Protein AF-C5D7Y1-F1 (afdb_monomer_lite)

Radius of gyration: 30.17 Å; chains: 1; bounding box: 74×68×99 Å

Sequence (481 aa):
MKPLLVIAASVFLLAGCKSSRVIDEIQIIQEMGYDFHDGKYVGTAVYPTFKQGPMTKPNLLTTSSSTVYDLIPRLSSESALPIEEGQLRLILFGKEFAKRGIIQITHSLARNNKVGSHLLLGVSSGSAHELLDITASTTLSDTLYLPNLVEQNVRSMNLPKTNLHLFLYNYFSKGSDPFLPYFEKKGDFVKLEGLALFKDGKYVGKVSLRDSFLVKILLAFTVLQTYIEIIKIWMFPLMGAWQFSLIFLALAYYTVLGGFRVVTGVCFWGVVIPLLTIFPMLFFPLEYAHYRNLLPVFDHSIGEIFAGAKAMSLQYLGMEMLMVYYPFIQQPEKSHKWAQWGSAFATLIYLSIMLVSILFYNEEQIQHITWPTLTLAKIPAVPFIERMEYIIISIYVLVVFPIICIAVWSASRVAKKLFSIKQRRFVPVILLFLFIGTLWFEEKEQIERLNKWTSTVGLYFVIFYIPALYIYVKAANKIKK

Foldseek 3Di:
DVVVVVVVVVVVVPPDDDDDDDPQQEFEFAEWFWEDDPQKIKIKTWTWDDDPDPTDQIDIDMDIDNDPVCRQVVSCVVDPHGYAHLNHAEYEYFQVRLQVFCCVVLVVLVPDPSHDQNRAYEYEPGGPVVQQCLCRVDDPSDSCVVSCLVVVCCVLVLDPDDGSNVQVVQLPDPPGWGKHFYWYDDPSHIAGAFIFTADNRHTQDTDGLVLVLVLLLLQLLLLLQVLLVVCCVAPNVPDASLVSLVVLLVVLLVQLVVDDVSLVVLVVCLPVVCCVPVLVLLVLLLVQFDPCLCPPPPPDDPVVVVVVVLVCLLVPFPLVLCVQCLSVDPDSVCVVVVSVVVVVVSVVSVVSLVVSLSRRDHPVRVVPDPCSSLVSQQRDDDPVDNCSSVVSSVSNCSNSSSSSNSSLSSSLSSVCSVPVDRSSVCSVVSSVVSSVSSVVPPDPVSSVVSSVVSSVSRCCCVVPVVVVVVVSNVVVNVVVD

pLDDT: mean 82.63, std 12.72, range [34.28, 97.75]

InterPro domains:
  IPR004761 Spore germination GerAB [PF03845] (217-446)
  IPR004761 Spore germination GerAB [PTHR34975] (202-478)
  IPR008844 Spore germination GerAC-like [TIGR02887] (4-219)
  IPR057336 Spore germination protein, N-terminal domain [PF25198] (20-184)

Structure (mmCIF, N/CA/C/O backbone):
data_AF-C5D7Y1-F1
#
_entry.id   AF-C5D7Y1-F1
#
loop_
_atom_site.group_PDB
_atom_site.id
_atom_site.type_symbol
_atom_site.label_atom_id
_atom_site.label_alt_id
_atom_site.label_comp_id
_atom_site.label_asym_id
_atom_site.label_entity_id
_atom_site.label_seq_id
_atom_site.pdbx_PDB_ins_code
_atom_site.Cartn_x
_atom_site.Cartn_y
_atom_site.Cartn_z
_atom_site.occupancy
_atom_site.B_iso_or_equiv
_atom_site.auth_seq_id
_atom_site.auth_comp_id
_atom_site.auth_asym_id
_atom_site.auth_atom_id
_atom_site.pdbx_PDB_model_num
ATOM 1 N N . MET A 1 1 ? -9.684 46.197 58.390 1.00 54.88 1 MET A N 1
ATOM 2 C CA . MET A 1 1 ? -10.567 45.065 58.773 1.00 54.88 1 MET A CA 1
ATOM 3 C C . MET A 1 1 ? -11.664 44.738 57.753 1.00 54.88 1 MET A C 1
ATOM 5 O O . MET A 1 1 ? -11.951 43.564 57.584 1.00 54.88 1 MET A O 1
ATOM 9 N N . LYS A 1 2 ? -12.239 45.709 57.023 1.00 55.16 2 LYS A N 1
ATOM 10 C CA . LYS A 1 2 ? -13.287 45.455 56.009 1.00 55.16 2 LYS A CA 1
ATOM 11 C C . LYS A 1 2 ? -12.909 44.524 54.827 1.00 55.16 2 LYS A C 1
ATOM 13 O O . LYS A 1 2 ? -13.763 43.726 54.461 1.00 55.16 2 LYS A O 1
ATOM 18 N N . PRO A 1 3 ? -11.681 44.527 54.259 1.00 60.47 3 PRO A N 1
ATOM 19 C CA . PRO A 1 3 ? -11.374 43.642 53.126 1.00 60.47 3 PRO A CA 1
ATOM 20 C C . PRO A 1 3 ? -11.187 42.170 53.535 1.00 60.47 3 PRO A C 1
ATOM 22 O O . PRO A 1 3 ? -11.508 41.276 52.761 1.00 60.47 3 PRO A O 1
ATOM 25 N N . LEU A 1 4 ? -10.744 41.901 54.771 1.00 64.50 4 LEU A N 1
ATOM 26 C CA . LEU A 1 4 ? -10.528 40.533 55.263 1.00 64.50 4 LEU A CA 1
ATOM 27 C C . LEU A 1 4 ? -11.854 39.779 55.474 1.00 64.50 4 LEU A C 1
ATOM 29 O O . LEU A 1 4 ? -11.943 38.582 55.221 1.00 64.50 4 LEU A O 1
ATOM 33 N N . LEU A 1 5 ? -12.894 40.504 55.896 1.00 68.00 5 LEU A N 1
ATOM 34 C CA . LEU A 1 5 ? -14.236 39.971 56.144 1.00 68.00 5 LEU A CA 1
ATOM 35 C C . LEU A 1 5 ? -14.961 39.616 54.836 1.00 68.00 5 LEU A C 1
ATOM 37 O O . LEU A 1 5 ? -15.655 38.606 54.771 1.00 68.00 5 LEU A O 1
ATOM 41 N N . VAL A 1 6 ? -14.731 40.395 53.772 1.00 72.81 6 VAL A N 1
ATOM 42 C CA . VAL A 1 6 ? -15.253 40.104 52.427 1.00 72.81 6 VAL A CA 1
ATOM 43 C C . VAL A 1 6 ? -14.569 38.870 51.835 1.00 72.81 6 VAL A C 1
ATOM 45 O O . VAL A 1 6 ? -15.251 38.009 51.286 1.00 72.81 6 VAL A O 1
ATOM 48 N N . ILE A 1 7 ? -13.250 38.723 52.005 1.00 74.31 7 ILE A N 1
ATOM 49 C CA . ILE A 1 7 ? -12.512 37.536 51.540 1.00 74.31 7 ILE A CA 1
ATOM 50 C C . ILE A 1 7 ? -12.964 36.280 52.302 1.00 74.31 7 ILE A C 1
ATOM 52 O O . ILE A 1 7 ? -13.227 35.255 51.679 1.00 74.31 7 ILE A O 1
ATOM 56 N N . ALA A 1 8 ? -13.147 36.358 53.624 1.00 73.56 8 ALA A N 1
ATOM 57 C CA . ALA A 1 8 ? -13.639 35.231 54.420 1.00 73.56 8 ALA A CA 1
ATOM 58 C C . ALA A 1 8 ? -15.075 34.816 54.036 1.00 73.56 8 ALA A C 1
ATOM 60 O O . ALA A 1 8 ? -15.349 33.626 53.887 1.00 73.56 8 ALA A O 1
ATOM 61 N N . ALA A 1 9 ? -15.974 35.778 53.795 1.00 72.12 9 ALA A N 1
ATOM 62 C CA . ALA A 1 9 ? -17.332 35.499 53.316 1.00 72.12 9 ALA A CA 1
ATOM 63 C C . ALA A 1 9 ? -17.347 34.896 51.896 1.00 72.12 9 ALA A C 1
ATOM 65 O O . ALA A 1 9 ? -18.157 34.018 51.600 1.00 72.12 9 ALA A O 1
ATOM 66 N N . SER A 1 10 ? -16.405 35.306 51.038 1.00 69.06 10 SER A N 1
ATOM 67 C CA . SER A 1 10 ? -16.223 34.757 49.686 1.00 69.06 10 SER A CA 1
ATOM 68 C C . SER A 1 10 ? -15.808 33.280 49.707 1.00 69.06 10 SER A C 1
ATOM 70 O O . SER A 1 10 ? -16.260 32.503 48.871 1.00 69.06 10 SER A O 1
ATOM 72 N N . VAL A 1 11 ? -14.986 32.867 50.679 1.00 72.25 11 VAL A N 1
ATOM 73 C CA . VAL A 1 11 ? -14.535 31.470 50.830 1.00 72.25 11 VAL A CA 1
ATOM 74 C C . VAL A 1 11 ? -15.680 30.549 51.266 1.00 72.25 11 VAL A C 1
ATOM 76 O O . VAL A 1 11 ? -15.767 29.422 50.785 1.00 72.25 11 VAL A O 1
ATOM 79 N N . PHE A 1 12 ? -16.609 31.033 52.097 1.00 67.94 12 PHE A N 1
ATOM 80 C CA . PHE A 1 12 ? -17.798 30.263 52.486 1.00 67.94 12 PHE A CA 1
ATOM 81 C C . PHE A 1 12 ? -18.818 30.111 51.347 1.00 67.94 12 PHE A C 1
ATOM 83 O O . PHE A 1 12 ? -19.469 29.074 51.254 1.00 67.94 12 PHE A O 1
ATOM 90 N N . LEU A 1 13 ? -18.911 31.088 50.438 1.00 66.75 13 LEU A N 1
ATOM 91 C CA . LEU A 1 13 ? -19.753 30.995 49.235 1.00 66.75 13 LEU A CA 1
ATOM 92 C C . LEU A 1 13 ? -19.173 30.062 48.153 1.00 66.75 13 LEU A C 1
ATOM 94 O O . LEU A 1 13 ? -19.889 29.680 47.231 1.00 66.75 13 LEU A O 1
ATOM 98 N N . LEU A 1 14 ? -17.901 29.665 48.274 1.00 66.06 14 LEU A N 1
ATOM 99 C CA . LEU A 1 14 ? -17.239 28.691 47.398 1.00 66.06 14 LEU A CA 1
ATOM 100 C C . LEU A 1 14 ? -17.310 27.248 47.928 1.00 66.06 14 LEU A C 1
ATOM 102 O O . LEU A 1 14 ? -16.778 26.338 47.287 1.00 66.06 14 LEU A O 1
ATOM 106 N N . ALA A 1 15 ? -17.976 27.006 49.063 1.00 64.38 15 ALA A N 1
ATOM 107 C CA . ALA A 1 15 ? -18.222 25.662 49.578 1.00 64.38 15 ALA A CA 1
ATOM 108 C C . ALA A 1 15 ? -19.300 24.950 48.738 1.00 64.38 15 ALA A C 1
ATOM 110 O O . ALA A 1 15 ? -20.460 24.827 49.123 1.00 64.38 15 ALA A O 1
ATOM 111 N N . GLY A 1 16 ? -18.918 24.489 47.547 1.00 63.69 16 GLY A N 1
ATOM 112 C CA . GLY A 1 16 ? -19.755 23.618 46.729 1.00 63.69 16 GLY A CA 1
ATOM 113 C C . GLY A 1 16 ? -19.915 22.244 47.382 1.00 63.69 16 GLY A C 1
ATOM 114 O O . GLY A 1 16 ? -18.933 21.621 47.785 1.00 63.69 16 GLY A O 1
ATOM 115 N N . CYS A 1 17 ? -21.148 21.737 47.456 1.00 63.97 17 CYS A N 1
ATOM 116 C CA . CYS A 1 17 ? -21.401 20.349 47.836 1.00 63.97 17 CYS A CA 1
ATOM 117 C C . CYS A 1 17 ? -20.774 19.406 46.799 1.00 63.97 17 CYS A C 1
ATOM 119 O O . CYS A 1 17 ? -21.258 19.282 45.673 1.00 63.97 17 CYS A O 1
ATOM 121 N N . LYS A 1 18 ? -19.694 18.720 47.180 1.00 51.47 18 LYS A N 1
ATOM 122 C CA . LYS A 1 18 ? -19.096 17.662 46.366 1.00 51.47 18 LYS A CA 1
ATOM 123 C C . LYS A 1 18 ? -19.897 16.377 46.567 1.00 51.47 18 LYS A C 1
ATOM 125 O O . LYS A 1 18 ? -19.756 15.712 47.586 1.00 51.47 18 LYS A O 1
ATOM 130 N N . SER A 1 19 ? -20.716 16.009 45.583 1.00 54.78 19 SER A N 1
ATOM 131 C CA . SER A 1 19 ? -21.287 14.661 45.503 1.00 54.78 19 SER A CA 1
ATOM 132 C C . SER A 1 19 ? -20.155 13.673 45.200 1.00 54.78 19 SER A C 1
ATOM 134 O O . SER A 1 19 ? -19.677 13.587 44.070 1.00 54.78 19 SER A O 1
ATOM 136 N N . SER A 1 20 ? -19.663 12.971 46.220 1.00 59.41 20 SER A N 1
ATOM 137 C CA . SER A 1 20 ? -18.815 11.792 46.045 1.00 59.41 20 SER A CA 1
ATOM 138 C C . SER A 1 20 ? -19.703 10.554 46.018 1.00 59.41 20 SER A C 1
ATOM 140 O O . SER A 1 20 ? -20.458 10.336 46.960 1.00 59.41 20 SER A O 1
ATOM 142 N N . ARG A 1 21 ? -19.609 9.744 44.961 1.00 60.47 21 ARG A N 1
ATOM 143 C CA . ARG A 1 21 ? -20.172 8.388 44.947 1.00 60.47 21 ARG A CA 1
ATOM 144 C C . ARG A 1 21 ? -19.070 7.398 45.298 1.00 60.47 21 ARG A C 1
ATOM 146 O O . ARG A 1 21 ? -17.978 7.490 44.733 1.00 60.47 21 ARG A O 1
ATOM 153 N N . VAL A 1 22 ? -19.338 6.503 46.242 1.00 68.44 22 VAL A N 1
ATOM 154 C CA . VAL A 1 22 ? -18.398 5.452 46.643 1.00 68.44 22 VAL A CA 1
ATOM 155 C C . VAL A 1 22 ? -18.359 4.396 45.535 1.00 68.44 22 VAL A C 1
ATOM 157 O O . VAL A 1 22 ? -19.398 4.046 44.983 1.00 68.44 22 VAL A O 1
ATOM 160 N N . ILE A 1 23 ? -17.165 3.913 45.174 1.00 66.56 23 ILE A N 1
ATOM 161 C CA . ILE A 1 23 ? -16.973 2.933 44.084 1.00 66.56 23 ILE A CA 1
ATOM 162 C C . ILE A 1 23 ? -17.774 1.646 44.337 1.00 66.56 23 ILE A C 1
ATOM 164 O O . ILE A 1 23 ? -18.296 1.065 43.391 1.00 66.56 23 ILE A O 1
ATOM 168 N N . ASP A 1 24 ? -17.929 1.259 45.603 1.00 69.19 24 ASP A N 1
ATOM 169 C CA . ASP A 1 24 ? -18.646 0.050 46.023 1.00 69.19 24 ASP A CA 1
ATOM 170 C C . ASP A 1 24 ? -20.182 0.179 45.932 1.00 69.19 24 ASP A C 1
ATOM 172 O O . ASP A 1 24 ? -20.896 -0.810 46.073 1.00 69.19 24 ASP A O 1
ATOM 176 N N . GLU A 1 25 ? -20.702 1.384 45.673 1.00 77.88 25 GLU A N 1
ATOM 177 C CA . GLU A 1 25 ? -22.140 1.679 45.573 1.00 77.88 25 GLU A CA 1
ATOM 178 C C . GLU A 1 25 ? -22.609 1.884 44.123 1.00 77.88 25 GLU A C 1
ATOM 180 O O . GLU A 1 25 ? -23.750 2.280 43.886 1.00 77.88 25 GLU A O 1
ATOM 185 N N . ILE A 1 26 ? -21.740 1.652 43.135 1.00 82.12 26 ILE A N 1
ATOM 186 C CA . ILE A 1 26 ? -22.041 1.856 41.714 1.00 82.12 26 ILE A CA 1
ATOM 187 C C . ILE A 1 26 ? -21.530 0.701 40.856 1.00 82.12 26 ILE A C 1
ATOM 189 O O . ILE A 1 26 ? -20.499 0.093 41.137 1.00 82.12 26 ILE A O 1
ATOM 193 N N . GLN A 1 27 ? -22.217 0.445 39.745 1.00 85.50 27 GLN A N 1
ATOM 194 C CA . GLN A 1 27 ? -21.764 -0.505 38.739 1.00 85.50 27 GLN A CA 1
ATOM 195 C C . GLN A 1 27 ? -21.003 0.225 37.630 1.00 85.50 27 GLN A C 1
ATOM 197 O O . GLN A 1 27 ? -21.592 0.925 36.805 1.00 85.50 27 GLN A O 1
ATOM 202 N N . ILE A 1 28 ? -19.678 0.065 37.604 1.00 86.50 28 ILE A N 1
ATOM 203 C CA . ILE A 1 28 ? -18.812 0.717 36.614 1.00 86.50 28 ILE A CA 1
ATOM 204 C C . ILE A 1 28 ? -18.804 -0.095 35.316 1.00 86.50 28 ILE A C 1
ATOM 206 O O . ILE A 1 28 ? -18.189 -1.160 35.248 1.00 86.50 28 ILE A O 1
ATOM 210 N N . ILE A 1 29 ? -19.446 0.424 34.270 1.00 89.19 29 ILE A N 1
ATOM 211 C CA . ILE A 1 29 ? -19.473 -0.229 32.955 1.00 89.19 29 ILE A CA 1
ATOM 212 C C . ILE A 1 29 ? -18.195 0.107 32.188 1.00 89.19 29 ILE A C 1
ATOM 214 O O . ILE A 1 29 ? -17.834 1.278 32.049 1.00 89.19 29 ILE A O 1
ATOM 218 N N . GLN A 1 30 ? -17.516 -0.921 31.677 1.00 89.75 30 GLN A N 1
ATOM 219 C CA . GLN A 1 30 ? -16.272 -0.759 30.917 1.00 89.75 30 GLN A CA 1
ATOM 220 C C . GLN A 1 30 ? -16.461 -0.989 29.419 1.00 89.75 30 GLN A C 1
ATOM 222 O O . GLN A 1 30 ? -15.837 -0.292 28.615 1.00 89.75 30 GLN A O 1
ATOM 227 N N . GLU A 1 31 ? -17.359 -1.892 29.032 1.00 92.38 31 GLU A N 1
ATOM 228 C CA . GLU A 1 31 ? -17.711 -2.118 27.631 1.00 92.38 31 GLU A CA 1
ATOM 229 C C . GLU A 1 31 ? -19.229 -2.150 27.451 1.00 92.38 31 GLU A C 1
ATOM 231 O O . GLU A 1 31 ? -19.964 -2.624 28.321 1.00 92.38 31 GLU A O 1
ATOM 236 N N . MET A 1 32 ? -19.702 -1.658 26.306 1.00 94.12 32 MET A N 1
ATOM 237 C CA . MET A 1 32 ? -21.094 -1.823 25.885 1.00 94.12 32 MET A CA 1
ATOM 238 C C . MET A 1 32 ? -21.191 -2.389 24.475 1.00 94.12 32 MET A C 1
ATOM 240 O O . MET A 1 32 ? -20.508 -1.937 23.557 1.00 94.12 32 MET A O 1
ATOM 244 N N . GLY A 1 33 ? -22.099 -3.339 24.302 1.00 95.94 33 GLY A N 1
ATOM 245 C CA . GLY A 1 33 ? -22.515 -3.917 23.038 1.00 95.94 33 GLY A CA 1
ATOM 246 C C . GLY A 1 33 ? -23.896 -3.421 22.643 1.00 95.94 33 GLY A C 1
ATOM 247 O O . GLY A 1 33 ? -24.816 -3.444 23.460 1.00 95.94 33 GLY A O 1
ATOM 248 N N . TYR A 1 34 ? -24.051 -3.015 21.387 1.00 96.75 34 TYR A N 1
ATOM 249 C CA . TYR A 1 34 ? -25.347 -2.668 20.810 1.00 96.75 34 TYR A CA 1
ATOM 250 C C . TYR A 1 34 ? -25.655 -3.585 19.637 1.00 96.75 34 TYR A C 1
ATOM 252 O O . TYR A 1 34 ? -24.951 -3.571 18.628 1.00 96.75 34 TYR A O 1
ATOM 260 N N . ASP A 1 35 ? -26.734 -4.342 19.759 1.00 96.88 35 ASP A N 1
ATOM 261 C CA . ASP A 1 35 ? -27.229 -5.271 18.755 1.00 96.88 35 ASP A CA 1
ATOM 262 C C . ASP A 1 35 ? -28.636 -4.889 18.292 1.00 96.88 35 ASP A C 1
ATOM 264 O O . ASP A 1 35 ? -29.358 -4.116 18.928 1.00 96.88 35 ASP A O 1
ATOM 268 N N . PHE A 1 36 ? -29.027 -5.434 17.143 1.00 94.00 36 PHE A N 1
ATOM 269 C CA . PHE A 1 36 ? -30.393 -5.353 16.651 1.00 94.00 36 PHE A CA 1
ATOM 270 C C . PHE A 1 36 ? -30.831 -6.733 16.174 1.00 94.00 36 PHE A C 1
ATOM 272 O O . PHE A 1 36 ? -30.256 -7.265 15.222 1.00 94.00 36 PHE A O 1
ATOM 279 N N . HIS A 1 37 ? -31.845 -7.292 16.826 1.00 90.56 37 HIS A N 1
ATOM 280 C CA . HIS A 1 37 ? -32.362 -8.628 16.550 1.00 90.56 37 HIS A CA 1
ATOM 281 C C . HIS A 1 37 ? -33.883 -8.641 16.726 1.00 90.56 37 HIS A C 1
ATOM 283 O O . HIS A 1 37 ? -34.403 -7.961 17.608 1.00 90.56 37 HIS A O 1
ATOM 289 N N . ASP A 1 38 ? -34.602 -9.353 15.855 1.00 88.50 38 ASP A N 1
ATOM 290 C CA . ASP A 1 38 ? -36.064 -9.522 15.913 1.00 88.50 38 ASP A CA 1
ATOM 291 C C . ASP A 1 38 ? -36.870 -8.229 16.126 1.00 88.50 38 ASP A C 1
ATOM 293 O O . ASP A 1 38 ? -37.823 -8.159 16.902 1.00 88.50 38 ASP A O 1
ATOM 297 N N . GLY A 1 39 ? -36.471 -7.153 15.443 1.00 87.69 39 GLY A N 1
ATOM 298 C CA . GLY A 1 39 ? -37.169 -5.868 15.527 1.00 87.69 39 GLY A CA 1
ATOM 299 C C . GLY A 1 39 ? -36.867 -5.052 16.790 1.00 87.69 39 GLY A C 1
ATOM 300 O O . GLY A 1 39 ? -37.410 -3.958 16.933 1.00 87.69 39 GLY A O 1
ATOM 301 N N . LYS A 1 40 ? -35.999 -5.542 17.683 1.00 93.06 40 LYS A N 1
ATOM 302 C CA . LYS A 1 40 ? -35.642 -4.900 18.952 1.00 93.06 40 LYS A CA 1
ATOM 303 C C . LYS A 1 40 ? -34.158 -4.547 19.007 1.00 93.06 40 LYS A C 1
ATOM 305 O O . LYS A 1 40 ? -33.300 -5.231 18.447 1.00 93.06 40 LYS A O 1
ATOM 310 N N . TYR A 1 41 ? -33.862 -3.468 19.717 1.00 94.00 41 TYR A N 1
ATOM 311 C CA . TYR A 1 41 ? -32.510 -3.116 20.120 1.00 94.00 41 TYR A CA 1
ATOM 312 C C . TYR A 1 41 ? -32.125 -3.933 21.343 1.00 94.00 41 TYR A C 1
ATOM 314 O O . TYR A 1 41 ? -32.917 -4.080 22.272 1.00 94.00 41 TYR A O 1
ATOM 322 N N . VAL A 1 42 ? -30.905 -4.448 21.342 1.00 95.75 42 VAL A N 1
ATOM 323 C CA . VAL A 1 42 ? -30.351 -5.232 22.441 1.00 95.75 42 VAL A CA 1
ATOM 324 C C . VAL A 1 42 ? -29.116 -4.505 22.949 1.00 95.75 42 VAL A C 1
ATOM 326 O O . VAL A 1 42 ? -28.248 -4.123 22.164 1.00 95.75 42 VAL A O 1
ATOM 329 N N . GLY A 1 43 ? -29.066 -4.274 24.256 1.00 94.81 43 GLY A N 1
ATOM 330 C CA . GLY A 1 43 ? -27.937 -3.656 24.938 1.00 94.81 43 GLY A CA 1
ATOM 331 C C . GLY A 1 43 ? -27.270 -4.687 25.832 1.00 94.81 43 GLY A C 1
ATOM 332 O O . GLY A 1 43 ? -27.951 -5.326 26.627 1.00 94.81 43 GLY A O 1
ATOM 333 N N . THR A 1 44 ? -25.959 -4.857 25.695 1.00 95.00 44 THR A N 1
ATOM 334 C CA . THR A 1 44 ? -25.141 -5.709 26.569 1.00 95.00 44 THR A CA 1
ATOM 335 C C . THR A 1 44 ? -24.113 -4.839 27.274 1.00 95.00 44 THR A C 1
ATOM 337 O O . THR A 1 44 ? -23.336 -4.165 26.609 1.00 95.00 44 THR A O 1
ATOM 340 N N . ALA A 1 45 ? -24.089 -4.832 28.599 1.00 92.81 45 ALA A N 1
ATOM 341 C CA . ALA A 1 45 ? -23.094 -4.117 29.386 1.00 92.81 45 ALA A CA 1
ATOM 342 C C . ALA A 1 45 ? -22.145 -5.113 30.051 1.00 92.81 45 ALA A C 1
ATOM 344 O O . ALA A 1 45 ? -22.596 -6.095 30.640 1.00 92.81 45 ALA A O 1
ATOM 345 N N . VAL A 1 46 ? -20.844 -4.840 29.971 1.00 90.69 46 VAL A N 1
ATOM 346 C CA . VAL A 1 46 ? -19.806 -5.639 30.627 1.00 90.69 46 VAL A CA 1
ATOM 347 C C . VAL A 1 46 ? -19.176 -4.823 31.746 1.00 90.69 46 VAL A C 1
ATOM 349 O O . VAL A 1 46 ? -18.754 -3.676 31.544 1.00 90.69 46 VAL A O 1
ATOM 352 N N . TYR A 1 47 ? -19.099 -5.423 32.930 1.00 87.56 47 TYR A N 1
ATOM 353 C CA . TYR A 1 47 ? -18.540 -4.779 34.110 1.00 87.56 47 TYR A CA 1
ATOM 354 C C . TYR A 1 47 ? -17.735 -5.753 34.980 1.00 87.56 47 TYR A C 1
ATOM 356 O O . TYR A 1 47 ? -18.083 -6.932 35.101 1.00 87.56 47 TYR A O 1
ATOM 364 N N . PRO A 1 48 ? -16.661 -5.273 35.628 1.00 83.12 48 PRO A N 1
ATOM 365 C CA . PRO A 1 48 ? -15.961 -6.044 36.642 1.00 83.12 48 PRO A CA 1
ATOM 366 C C . PRO A 1 48 ? -16.750 -6.029 37.955 1.00 83.12 48 PRO A C 1
ATOM 368 O O . PRO A 1 48 ? -17.451 -5.065 38.270 1.00 83.12 48 PRO A O 1
ATOM 371 N N . THR A 1 49 ? -16.600 -7.082 38.757 1.00 72.44 49 THR A N 1
ATOM 372 C CA . THR A 1 49 ? -17.103 -7.094 40.138 1.00 72.44 49 THR A CA 1
ATOM 373 C C . THR A 1 49 ? -15.925 -7.008 41.091 1.00 72.44 49 THR A C 1
ATOM 375 O O . THR A 1 49 ? -15.086 -7.906 41.147 1.00 72.44 49 THR A O 1
ATOM 378 N N . PHE A 1 50 ? -15.847 -5.913 41.842 1.00 65.56 50 PHE A N 1
ATOM 379 C CA . PHE A 1 50 ? -14.809 -5.713 42.845 1.00 65.56 50 PHE A CA 1
ATOM 380 C C . PHE A 1 50 ? -15.279 -6.319 44.173 1.00 65.56 50 PHE A C 1
ATOM 382 O O . PHE A 1 50 ? -15.879 -5.645 45.000 1.00 65.56 50 PHE A O 1
ATOM 389 N N . LYS A 1 51 ? -15.051 -7.621 44.377 1.00 58.56 51 LYS A N 1
ATOM 390 C CA . LYS A 1 51 ? -15.060 -8.213 45.727 1.00 58.56 51 LYS A CA 1
ATOM 391 C C . LYS A 1 51 ? -13.622 -8.255 46.239 1.00 58.56 51 LYS A C 1
ATOM 393 O O . LYS A 1 51 ? -12.715 -8.449 45.437 1.00 58.56 51 LYS A O 1
ATOM 398 N N . GLN A 1 52 ? -13.407 -8.064 47.544 1.00 43.84 52 GLN A N 1
ATOM 399 C CA . GLN A 1 52 ? -12.075 -8.145 48.164 1.00 43.84 52 GLN A CA 1
ATOM 400 C C . GLN A 1 52 ? -11.363 -9.447 47.735 1.00 43.84 52 GLN A C 1
ATOM 402 O O . GLN A 1 52 ? -11.781 -10.534 48.125 1.00 43.84 52 GLN A O 1
ATOM 407 N N . GLY A 1 53 ? -10.333 -9.340 46.886 1.00 55.75 53 GLY A N 1
ATOM 408 C CA . GLY A 1 53 ? -9.650 -10.481 46.262 1.00 55.75 53 GLY A CA 1
ATOM 409 C C . GLY A 1 53 ? -9.219 -10.214 44.808 1.00 55.75 53 GLY A C 1
ATOM 410 O O . GLY A 1 53 ? -9.387 -9.097 44.314 1.00 55.75 53 GLY A O 1
ATOM 411 N N . PRO A 1 54 ? -8.630 -11.205 44.107 1.00 53.66 54 PRO A N 1
ATOM 412 C CA . PRO A 1 54 ? -8.331 -11.092 42.677 1.00 53.66 54 PRO A CA 1
ATOM 413 C C . PRO A 1 54 ? -9.616 -10.876 41.861 1.00 53.66 54 PRO A C 1
ATOM 415 O O . PRO A 1 54 ? -10.686 -11.341 42.258 1.00 53.66 54 PRO A O 1
ATOM 418 N N . MET A 1 55 ? -9.507 -10.171 40.725 1.00 54.72 55 MET A N 1
ATOM 419 C CA . MET A 1 55 ? -10.645 -9.863 39.845 1.00 54.72 55 MET A CA 1
ATOM 420 C C . MET A 1 55 ? -11.459 -11.134 39.558 1.00 54.72 55 MET A C 1
ATOM 422 O O . MET A 1 55 ? -10.927 -12.126 39.058 1.00 54.72 55 MET A O 1
ATOM 426 N N . THR A 1 56 ? -12.748 -11.112 39.900 1.00 58.31 56 THR A N 1
ATOM 427 C CA . THR A 1 56 ? -13.684 -12.163 39.483 1.00 58.31 56 THR A CA 1
ATOM 428 C C . THR A 1 56 ? -14.020 -11.977 38.006 1.00 58.31 56 THR A C 1
ATOM 430 O O . THR A 1 56 ? -13.884 -10.872 37.477 1.00 58.31 56 THR A O 1
ATOM 433 N N . LYS A 1 57 ? -14.439 -13.063 37.339 1.00 67.75 57 LYS A N 1
ATOM 434 C CA . LYS A 1 57 ? -14.844 -13.032 35.927 1.00 67.75 57 LYS A CA 1
ATOM 435 C C . LYS A 1 57 ? -15.782 -11.842 35.652 1.00 67.75 57 LYS A C 1
ATOM 437 O O . LYS A 1 57 ? -16.670 -11.594 36.474 1.00 67.75 57 LYS A O 1
ATOM 442 N N . PRO A 1 58 ? -15.601 -11.125 34.528 1.00 77.94 58 PRO A N 1
ATOM 443 C CA . PRO A 1 58 ? -16.504 -10.061 34.124 1.00 77.94 58 PRO A CA 1
ATOM 444 C C . PRO A 1 58 ? -17.947 -10.551 34.084 1.00 77.94 58 PRO A C 1
ATOM 446 O O . PRO A 1 58 ? -18.214 -11.647 33.593 1.00 77.94 58 PRO A O 1
ATOM 449 N N . ASN A 1 59 ? -18.868 -9.730 34.575 1.00 84.50 59 ASN A N 1
ATOM 450 C CA . ASN A 1 59 ? -20.292 -10.003 34.473 1.00 84.50 59 ASN A CA 1
ATOM 451 C C . ASN A 1 59 ? -20.869 -9.299 33.246 1.00 84.50 59 ASN A C 1
ATOM 453 O O . ASN A 1 59 ? -20.410 -8.220 32.855 1.00 84.50 59 ASN A O 1
ATOM 457 N N . LEU A 1 60 ? -21.892 -9.922 32.663 1.00 88.69 60 LEU A N 1
ATOM 458 C CA . LEU A 1 60 ? -22.662 -9.371 31.559 1.00 88.69 60 LEU A CA 1
ATOM 459 C C . LEU A 1 60 ? -24.091 -9.129 32.014 1.00 88.69 60 LEU A C 1
ATOM 461 O O . LEU A 1 60 ? -24.715 -9.996 32.620 1.00 88.69 60 LEU A O 1
ATOM 465 N N . LEU A 1 61 ? -24.619 -7.969 31.649 1.00 90.81 61 LEU A N 1
ATOM 466 C CA . LEU A 1 61 ? -26.032 -7.650 31.774 1.00 90.81 61 LEU A CA 1
ATOM 467 C C . LEU A 1 61 ? -26.587 -7.376 30.384 1.00 90.81 61 LEU A C 1
ATOM 469 O O . LEU A 1 61 ? -26.031 -6.555 29.656 1.00 90.81 61 LEU A O 1
ATOM 473 N N . THR A 1 62 ? -27.652 -8.075 30.000 1.00 93.00 62 THR A N 1
ATOM 474 C CA . THR A 1 62 ? -28.234 -7.963 28.660 1.00 93.00 62 THR A CA 1
ATOM 475 C C . THR A 1 62 ? -29.718 -7.689 28.762 1.00 93.00 62 THR A C 1
ATOM 477 O O . THR A 1 62 ? -30.439 -8.451 29.390 1.00 93.00 62 THR A O 1
ATOM 480 N N . THR A 1 63 ? -30.181 -6.644 28.083 1.00 93.81 63 THR A N 1
ATOM 481 C CA . THR A 1 63 ? -31.603 -6.303 28.008 1.00 93.81 63 THR A CA 1
ATOM 482 C C . THR A 1 63 ? -32.006 -6.006 26.566 1.00 93.81 63 THR A C 1
ATOM 484 O O . THR A 1 63 ? -31.161 -5.786 25.691 1.00 93.81 63 THR A O 1
ATOM 487 N N . SER A 1 64 ? -33.311 -5.968 26.308 1.00 93.94 64 SER A N 1
ATOM 488 C CA . SER A 1 64 ? -33.860 -5.599 25.002 1.00 93.94 64 SER A CA 1
ATOM 489 C C . SER A 1 64 ? -34.941 -4.530 25.122 1.00 93.94 64 SER A C 1
ATOM 491 O O . SER A 1 64 ? -35.668 -4.447 26.116 1.00 93.94 64 SER A O 1
ATOM 493 N N . SER A 1 65 ? -35.058 -3.696 24.091 1.00 92.88 65 SER A N 1
ATOM 494 C CA . SER A 1 65 ? -36.075 -2.653 23.998 1.00 92.88 65 SER A CA 1
ATOM 495 C C . SER A 1 65 ? -36.460 -2.350 22.550 1.00 92.88 65 SER A C 1
ATOM 497 O O . SER A 1 65 ? -35.708 -2.606 21.614 1.00 92.88 65 SER A O 1
ATOM 499 N N . SER A 1 66 ? -37.640 -1.765 22.351 1.00 90.69 66 SER A N 1
ATOM 500 C CA . SER A 1 66 ? -38.068 -1.196 21.067 1.00 90.69 66 SER A CA 1
ATOM 501 C C . SER A 1 66 ? -37.321 0.098 20.713 1.00 90.69 66 SER A C 1
ATOM 503 O O . SER A 1 66 ? -37.269 0.480 19.546 1.00 90.69 66 SER A O 1
ATOM 505 N N . THR A 1 67 ? -36.709 0.758 21.698 1.00 89.31 67 THR A N 1
ATOM 506 C CA . THR A 1 67 ? -35.975 2.023 21.553 1.00 89.31 67 THR A CA 1
ATOM 507 C C . THR A 1 67 ? -34.583 1.911 22.167 1.00 89.31 67 THR A C 1
ATOM 509 O O . THR A 1 67 ? -34.398 1.346 23.243 1.00 89.31 67 THR A O 1
ATOM 512 N N . VAL A 1 68 ? -33.598 2.498 21.485 1.00 86.50 68 VAL A N 1
ATOM 513 C CA . VAL A 1 68 ? -32.205 2.563 21.945 1.00 86.50 68 VAL A CA 1
ATOM 514 C C . VAL A 1 68 ? -32.068 3.368 23.244 1.00 86.50 68 VAL A C 1
ATOM 516 O O . VAL A 1 68 ? -31.222 3.045 24.073 1.00 86.50 68 VAL A O 1
ATOM 519 N N . TYR A 1 69 ? -32.910 4.387 23.448 1.00 86.44 69 TYR A N 1
ATOM 520 C CA . TYR A 1 69 ? -32.856 5.262 24.625 1.00 86.44 69 TYR A CA 1
ATOM 521 C C . TYR A 1 69 ? -33.239 4.546 25.926 1.00 86.44 69 TYR A C 1
ATOM 523 O O . TYR A 1 69 ? -32.781 4.936 26.996 1.00 86.44 69 TYR A O 1
ATOM 531 N N . ASP A 1 70 ? -34.015 3.466 25.828 1.00 89.81 70 ASP A N 1
ATOM 532 C CA . ASP A 1 70 ? -34.480 2.700 26.987 1.00 89.81 70 ASP A CA 1
ATOM 533 C C . ASP A 1 70 ? -33.471 1.642 27.441 1.00 89.81 70 ASP A C 1
ATOM 535 O O . ASP A 1 70 ? -33.660 1.039 28.497 1.00 89.81 70 ASP A O 1
ATOM 539 N N . LEU A 1 71 ? -32.407 1.393 26.669 1.00 90.25 71 LEU A N 1
ATOM 540 C CA . LEU A 1 71 ? -31.439 0.344 26.992 1.00 90.25 71 LEU A CA 1
ATOM 541 C C . LEU A 1 71 ? -30.729 0.619 28.321 1.00 90.25 71 LEU A C 1
ATOM 543 O O . LEU A 1 71 ? -30.690 -0.262 29.171 1.00 90.25 71 LEU A O 1
ATOM 547 N N . ILE A 1 72 ? -30.225 1.838 28.537 1.00 89.19 72 ILE A N 1
ATOM 548 C CA . ILE A 1 72 ? -29.519 2.188 29.781 1.00 89.19 72 ILE A CA 1
ATOM 549 C C . ILE A 1 72 ? -30.454 2.170 31.005 1.00 89.19 72 ILE A C 1
ATOM 551 O O . ILE A 1 72 ? -30.094 1.529 31.993 1.00 89.19 72 ILE A O 1
ATOM 555 N N . PRO A 1 73 ? -31.661 2.780 30.976 1.00 90.69 73 PRO A N 1
ATOM 556 C CA . PRO A 1 73 ? -32.619 2.660 32.077 1.00 90.69 73 PRO A CA 1
ATOM 557 C C . PRO A 1 73 ? -32.998 1.212 32.411 1.00 90.69 73 PRO A C 1
ATOM 559 O O . PRO A 1 73 ? -33.046 0.855 33.586 1.00 90.69 73 PRO A O 1
ATOM 562 N N . ARG A 1 74 ? -33.224 0.362 31.398 1.00 92.19 74 ARG A N 1
ATOM 563 C CA . ARG A 1 74 ? -33.554 -1.059 31.600 1.00 92.19 74 ARG A CA 1
ATOM 564 C C . ARG A 1 74 ? -32.391 -1.836 32.202 1.00 92.19 74 ARG A C 1
ATOM 566 O O . ARG A 1 74 ? -32.588 -2.520 33.201 1.00 92.19 74 ARG A O 1
ATOM 573 N N . LEU A 1 75 ? -31.177 -1.648 31.683 1.00 90.50 75 LEU A N 1
ATOM 574 C CA . LEU A 1 75 ? -29.965 -2.197 32.296 1.00 90.50 75 LEU A CA 1
ATOM 575 C C . LEU A 1 75 ? -29.841 -1.734 33.757 1.00 90.50 75 LEU A C 1
ATOM 577 O O . LEU A 1 75 ? -29.548 -2.532 34.636 1.00 90.50 75 LEU A O 1
ATOM 581 N N . SER A 1 76 ? -30.135 -0.468 34.062 1.00 88.94 76 SER A N 1
ATOM 582 C CA . SER A 1 76 ? -30.075 0.014 35.445 1.00 88.94 76 SER A CA 1
ATOM 583 C C . SER A 1 76 ? -31.145 -0.603 36.350 1.00 88.94 76 SER A C 1
ATOM 585 O O . SER A 1 76 ? -30.913 -0.673 37.551 1.00 88.94 76 SER A O 1
ATOM 587 N N . SER A 1 77 ? -32.291 -1.032 35.811 1.00 90.50 77 SER A N 1
ATOM 588 C CA . SER A 1 77 ? -33.349 -1.707 36.581 1.00 90.50 77 SER A CA 1
ATOM 589 C C . SER A 1 77 ? -33.059 -3.184 36.858 1.00 90.50 77 SER A C 1
ATOM 591 O O . SER A 1 77 ? -33.563 -3.734 37.831 1.00 90.50 77 SER A O 1
ATOM 593 N N . GLU A 1 78 ? -32.238 -3.813 36.016 1.00 88.31 78 GLU A N 1
ATOM 594 C CA . GLU A 1 78 ? -31.790 -5.201 36.175 1.00 88.31 78 GLU A CA 1
ATOM 595 C C . GLU A 1 78 ? -30.455 -5.298 36.945 1.00 88.31 78 GLU A C 1
ATOM 597 O O . GLU A 1 78 ? -30.017 -6.388 37.309 1.00 88.31 78 GLU A O 1
ATOM 602 N N . SER A 1 79 ? -29.805 -4.160 37.213 1.00 87.75 79 SER A N 1
ATOM 603 C CA . SER A 1 79 ? -28.562 -4.065 37.982 1.00 87.75 79 SER A CA 1
ATOM 604 C C . SER A 1 79 ? -28.838 -3.891 39.478 1.00 87.75 79 SER A C 1
ATOM 606 O O . SER A 1 79 ? -29.708 -3.122 39.880 1.00 87.75 79 SER A O 1
ATOM 608 N N . ALA A 1 80 ? -28.037 -4.548 40.321 1.00 85.31 80 ALA A N 1
ATOM 609 C CA . ALA A 1 80 ? -28.112 -4.396 41.777 1.00 85.31 80 ALA A CA 1
ATOM 610 C C . ALA A 1 80 ? -27.639 -3.014 42.271 1.00 85.31 80 ALA A C 1
ATOM 612 O O . ALA A 1 80 ? -27.997 -2.597 43.370 1.00 85.31 80 ALA A O 1
ATOM 613 N N . LEU A 1 81 ? -26.826 -2.317 41.469 1.00 86.50 81 LEU A N 1
ATOM 614 C CA . LEU A 1 81 ? -26.278 -0.992 41.763 1.00 86.50 81 LEU A CA 1
ATOM 615 C C . LEU A 1 81 ? -26.527 -0.027 40.589 1.00 86.50 81 LEU A C 1
ATOM 617 O O . LEU A 1 81 ? -26.577 -0.470 39.436 1.00 86.50 81 LEU A O 1
ATOM 621 N N . PRO A 1 82 ? -26.627 1.293 40.838 1.00 85.19 82 PRO A N 1
ATOM 622 C CA . PRO A 1 82 ? -26.727 2.297 39.783 1.00 85.19 82 PRO A CA 1
ATOM 623 C C . PRO A 1 82 ? -25.594 2.185 38.758 1.00 85.19 82 PRO A C 1
ATOM 625 O O . PRO A 1 82 ? -24.419 2.115 39.122 1.00 85.19 82 PRO A O 1
ATOM 628 N N . ILE A 1 83 ? -25.945 2.209 37.472 1.00 87.62 83 ILE A N 1
AT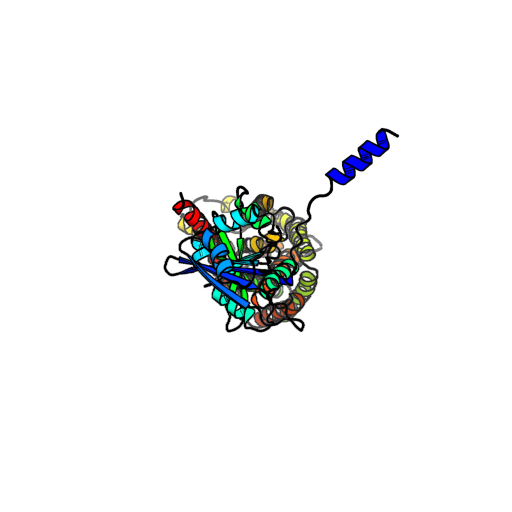OM 629 C CA . ILE A 1 83 ? -24.981 2.137 36.369 1.00 87.62 83 ILE A CA 1
ATOM 630 C C . ILE A 1 83 ? -24.227 3.464 36.215 1.00 87.62 83 ILE A C 1
ATOM 632 O O . ILE A 1 83 ? -24.830 4.534 36.123 1.00 87.62 83 ILE A O 1
ATOM 636 N N . GLU A 1 84 ? -22.899 3.388 36.124 1.00 86.56 84 GLU A N 1
ATOM 637 C CA . GLU A 1 84 ? -22.026 4.520 35.823 1.00 86.56 84 GLU A CA 1
ATOM 638 C C . GLU A 1 84 ? -21.185 4.265 34.563 1.00 86.56 84 GLU A C 1
ATOM 640 O O . GLU A 1 84 ? -20.413 3.311 34.463 1.00 86.56 84 GLU A O 1
ATOM 645 N N . GLU A 1 85 ? -21.318 5.178 33.598 1.00 86.62 85 GLU A N 1
ATOM 646 C CA . GLU A 1 85 ? -20.691 5.124 32.267 1.00 86.62 85 GLU A CA 1
ATOM 647 C C . GLU A 1 85 ? -19.319 5.824 32.209 1.00 86.62 85 GLU A C 1
ATOM 649 O O . GLU A 1 85 ? -18.661 5.848 31.167 1.00 86.62 85 GLU A O 1
ATOM 654 N N . GLY A 1 86 ? -18.864 6.411 33.323 1.00 81.62 86 GLY A N 1
ATOM 655 C CA . GLY A 1 86 ? -17.679 7.278 33.362 1.00 81.62 86 GLY A CA 1
ATOM 656 C C . GLY A 1 86 ? -16.339 6.594 33.059 1.00 81.62 86 GLY A C 1
ATOM 657 O O . GLY A 1 86 ? -15.328 7.264 32.862 1.00 81.62 86 GLY A O 1
ATOM 658 N N . GLN A 1 87 ? -16.316 5.261 33.025 1.00 86.12 87 GLN A N 1
ATOM 659 C CA . GLN A 1 87 ? -15.135 4.452 32.703 1.00 86.12 87 GLN A CA 1
ATOM 660 C C . GLN A 1 87 ? -15.337 3.585 31.456 1.00 86.12 87 GLN A C 1
ATOM 662 O O . GLN A 1 87 ? -14.576 2.638 31.258 1.00 86.12 87 GLN A O 1
ATOM 667 N N . LEU A 1 88 ? -16.307 3.916 30.596 1.00 90.25 88 LEU A N 1
ATOM 668 C CA . LEU A 1 88 ? -16.459 3.255 29.302 1.00 90.25 88 LEU A CA 1
ATOM 669 C C . LEU A 1 88 ? -15.153 3.338 28.497 1.00 90.25 88 LEU A C 1
ATOM 671 O O . LEU A 1 88 ? -14.603 4.419 28.268 1.00 90.25 88 LEU A O 1
ATOM 675 N N . ARG A 1 89 ? -14.655 2.179 28.058 1.00 92.50 89 ARG A N 1
ATOM 676 C CA . ARG A 1 89 ? -13.413 2.024 27.286 1.00 92.50 89 ARG A CA 1
ATOM 677 C C . ARG A 1 89 ? -13.669 1.666 25.835 1.00 92.50 89 ARG A C 1
ATOM 679 O O . ARG A 1 89 ? -12.971 2.188 24.965 1.00 92.50 89 ARG A O 1
ATOM 686 N N . LEU A 1 90 ? -14.674 0.836 25.565 1.00 93.88 90 LEU A N 1
ATOM 687 C CA . LEU A 1 90 ? -15.051 0.428 24.215 1.00 93.88 90 LEU A CA 1
ATOM 688 C C . LEU A 1 90 ? -16.569 0.317 24.070 1.00 93.88 90 LEU A C 1
ATOM 690 O O . LEU A 1 90 ? -17.255 -0.199 24.948 1.00 93.88 90 LEU A O 1
ATOM 694 N N . ILE A 1 91 ? -17.077 0.741 22.915 1.00 95.94 91 ILE A N 1
ATOM 695 C CA . ILE A 1 91 ? -18.410 0.367 22.446 1.00 95.94 91 ILE A CA 1
ATOM 696 C C . ILE A 1 91 ? -18.295 -0.484 21.191 1.00 95.94 91 ILE A C 1
ATOM 698 O O . ILE A 1 91 ? -17.639 -0.097 20.219 1.00 95.94 91 ILE A O 1
ATOM 702 N N . LEU A 1 92 ? -18.964 -1.630 21.210 1.00 96.94 92 LEU A N 1
ATOM 703 C CA . LEU A 1 92 ? -19.013 -2.582 20.117 1.00 96.94 92 LEU A CA 1
ATOM 704 C C . LEU A 1 92 ? -20.407 -2.580 19.486 1.00 96.94 92 LEU A C 1
ATOM 706 O O . LEU A 1 92 ? -21.411 -2.843 20.142 1.00 96.94 92 LEU A O 1
ATOM 710 N N . PHE A 1 93 ? -20.480 -2.300 18.191 1.00 97.75 93 PHE A N 1
ATOM 711 C CA . PHE A 1 93 ? -21.729 -2.359 17.441 1.00 97.75 93 PHE A CA 1
ATOM 712 C C . PHE A 1 93 ? -21.832 -3.693 16.706 1.00 97.75 93 PHE A C 1
ATOM 714 O O . PHE A 1 93 ? -20.945 -4.052 15.930 1.00 97.75 93 PHE A O 1
ATOM 721 N N . GLY A 1 94 ? -22.930 -4.411 16.911 1.00 96.94 94 GLY A N 1
ATOM 722 C CA . GLY A 1 94 ? -23.292 -5.568 16.107 1.00 96.94 94 GLY A CA 1
ATOM 723 C C . GLY A 1 94 ? -23.466 -5.180 14.649 1.00 96.94 94 GLY A C 1
ATOM 724 O O . GLY A 1 94 ? -23.866 -4.054 14.338 1.00 96.94 94 GLY A O 1
ATOM 725 N N . LYS A 1 95 ? -23.196 -6.107 13.730 1.00 94.94 95 LYS A N 1
ATOM 726 C CA . LYS A 1 95 ? -23.238 -5.830 12.288 1.00 94.94 95 LYS A CA 1
ATOM 727 C C . LYS A 1 95 ? -24.587 -5.265 11.840 1.00 94.94 95 LYS A C 1
ATOM 729 O O . LYS A 1 95 ? -24.625 -4.287 11.095 1.00 94.94 95 LYS A O 1
ATOM 734 N N . GLU A 1 96 ? -25.689 -5.846 12.311 1.00 94.50 96 GLU A N 1
ATOM 735 C CA . GLU A 1 96 ? -27.042 -5.411 11.940 1.00 94.50 96 GLU A CA 1
ATOM 736 C C . GLU A 1 96 ? -27.418 -4.056 12.554 1.00 94.50 96 GLU A C 1
ATOM 738 O O . GLU A 1 96 ? -28.009 -3.214 11.874 1.00 94.50 96 GLU A O 1
ATOM 743 N N . PHE A 1 97 ? -26.993 -3.780 13.791 1.00 96.06 97 PHE A N 1
ATOM 744 C CA . PHE A 1 97 ? -27.142 -2.453 14.393 1.00 96.06 97 PHE A CA 1
ATOM 745 C C . PHE A 1 97 ? -26.330 -1.409 13.613 1.00 96.06 97 PHE A C 1
ATOM 747 O O . PHE A 1 97 ? -26.843 -0.358 13.223 1.00 96.06 97 PHE A O 1
ATOM 754 N N . ALA A 1 98 ? -25.071 -1.724 13.303 1.00 95.56 98 ALA A N 1
ATOM 755 C CA . ALA A 1 98 ? -24.173 -0.826 12.594 1.00 95.56 98 ALA A CA 1
ATOM 756 C C . ALA A 1 98 ? -24.694 -0.478 11.189 1.00 95.56 98 ALA A C 1
ATOM 758 O O . ALA A 1 98 ? -24.574 0.672 10.764 1.00 95.56 98 ALA A O 1
ATOM 759 N N . LYS A 1 99 ? -25.325 -1.428 10.481 1.00 93.88 99 LYS A N 1
ATOM 760 C CA . LYS A 1 99 ? -25.999 -1.188 9.189 1.00 93.88 99 LYS A CA 1
ATOM 761 C C . LYS A 1 99 ? -27.181 -0.220 9.298 1.00 93.88 99 LYS A C 1
ATOM 763 O O . LYS A 1 99 ? -27.429 0.539 8.362 1.00 93.88 99 LYS A O 1
ATOM 768 N N . ARG A 1 100 ? -27.917 -0.231 10.417 1.00 92.00 100 ARG A N 1
ATOM 769 C CA . ARG A 1 100 ? -29.042 0.692 10.670 1.00 92.00 100 ARG A CA 1
ATOM 770 C C . ARG A 1 100 ? -28.560 2.106 10.986 1.00 92.00 100 ARG A C 1
ATOM 772 O O . ARG A 1 100 ? -29.163 3.070 10.508 1.00 92.00 100 ARG A O 1
ATOM 779 N N . GLY A 1 101 ? -27.434 2.209 11.685 1.00 92.88 101 GLY A N 1
ATOM 780 C CA . GLY A 1 101 ? -26.707 3.448 11.936 1.00 92.88 101 GLY A CA 1
ATOM 781 C C . GLY A 1 101 ? -26.343 3.637 13.400 1.00 92.88 101 GLY A C 1
ATOM 782 O O . GLY A 1 101 ? -27.111 3.293 14.289 1.00 92.88 101 GLY A O 1
ATOM 783 N N . ILE A 1 102 ? -25.172 4.223 13.643 1.00 94.94 102 ILE A N 1
ATOM 784 C CA . ILE A 1 102 ? -24.598 4.375 14.989 1.00 94.94 102 ILE A CA 1
ATOM 785 C C . ILE A 1 102 ? -24.587 5.824 15.490 1.00 94.94 102 ILE A C 1
ATOM 787 O O . ILE A 1 102 ? -24.211 6.075 16.631 1.00 94.94 102 ILE A O 1
ATOM 791 N N . ILE A 1 103 ? -25.032 6.783 14.668 1.00 93.00 103 ILE A N 1
ATOM 792 C CA . ILE A 1 103 ? -24.970 8.224 14.977 1.00 93.00 103 ILE A CA 1
ATOM 793 C C . ILE A 1 103 ? -25.771 8.608 16.213 1.00 93.00 103 ILE A C 1
ATOM 795 O O . ILE A 1 103 ? -25.325 9.448 16.987 1.00 93.00 103 ILE A O 1
ATOM 799 N N . GLN A 1 104 ? -26.929 7.984 16.429 1.00 89.00 104 GLN A N 1
ATOM 800 C CA . GLN A 1 104 ? -27.753 8.265 17.606 1.00 89.00 104 GLN A CA 1
ATOM 801 C C . GLN A 1 104 ? -26.975 7.997 18.902 1.00 89.00 104 GLN A C 1
ATOM 803 O O . GLN A 1 104 ? -26.978 8.829 19.808 1.00 89.00 104 GLN A O 1
ATOM 808 N N . ILE A 1 105 ? -26.233 6.886 18.940 1.00 91.31 105 ILE A N 1
ATOM 809 C CA . ILE A 1 105 ? -25.366 6.530 20.063 1.00 91.31 105 ILE A CA 1
ATOM 810 C C . ILE A 1 105 ? -24.154 7.459 20.130 1.00 91.31 105 ILE A C 1
ATOM 812 O O . ILE A 1 105 ? -23.908 8.063 21.171 1.00 91.31 105 ILE A O 1
ATOM 816 N N . THR A 1 106 ? -23.411 7.639 19.035 1.00 91.75 106 THR A N 1
ATOM 817 C CA . THR A 1 106 ? -22.169 8.431 19.072 1.00 91.75 106 THR A CA 1
ATOM 818 C C . THR A 1 106 ? -22.410 9.909 19.393 1.00 91.75 106 THR A C 1
ATOM 820 O O . THR A 1 106 ? -21.613 10.503 20.115 1.00 91.75 106 THR A O 1
ATOM 823 N N . HIS A 1 107 ? -23.524 10.502 18.948 1.00 88.31 107 HIS A N 1
ATOM 824 C CA . HIS A 1 107 ? -23.924 11.858 19.343 1.00 88.31 107 HIS A CA 1
ATOM 825 C C . HIS A 1 107 ? -24.336 11.948 20.811 1.00 88.31 107 HIS A C 1
ATOM 827 O O . HIS A 1 107 ? -23.982 12.923 21.473 1.00 88.31 107 HIS A O 1
ATOM 833 N N . SER A 1 108 ? -25.086 10.960 21.312 1.00 87.69 108 SER A N 1
ATOM 834 C CA . SER A 1 108 ? -25.476 10.908 22.725 1.00 87.69 108 SER A CA 1
ATOM 835 C C . SER A 1 108 ? -24.235 10.882 23.619 1.00 87.69 108 SER A C 1
ATOM 837 O O . SER A 1 108 ? -24.087 11.709 24.517 1.00 87.69 108 SER A O 1
ATOM 839 N N . LEU A 1 109 ? -23.272 10.021 23.284 1.00 88.81 109 LEU A N 1
ATOM 840 C CA . LEU A 1 109 ? -22.015 9.877 24.018 1.00 88.81 109 LEU A CA 1
ATOM 841 C C . LEU A 1 109 ? -21.159 11.140 23.974 1.00 88.81 109 LEU A C 1
ATOM 843 O O . LEU A 1 109 ? -20.589 11.521 24.987 1.00 88.81 109 LEU A O 1
ATOM 847 N N . ALA A 1 110 ? -21.093 11.823 22.830 1.00 86.62 110 ALA A N 1
ATOM 848 C CA . ALA A 1 110 ? -20.331 13.065 22.708 1.00 86.62 110 ALA A CA 1
ATOM 849 C C . ALA A 1 110 ? -20.908 14.227 23.529 1.00 86.62 110 ALA A C 1
ATOM 851 O O . ALA A 1 110 ? -20.184 15.168 23.846 1.00 86.62 110 ALA A O 1
ATOM 852 N N . ARG A 1 111 ? -22.206 14.179 23.853 1.00 85.12 111 ARG A N 1
ATOM 853 C CA . ARG A 1 111 ? -22.880 15.155 24.723 1.00 85.12 111 ARG A CA 1
ATOM 854 C C . ARG A 1 111 ? -22.825 14.766 26.200 1.00 85.12 111 ARG A C 1
ATOM 856 O O . ARG A 1 111 ? -23.077 15.616 27.051 1.00 85.12 111 ARG A O 1
ATOM 863 N N . ASN A 1 112 ? -22.513 13.510 26.509 1.00 85.31 112 ASN A N 1
ATOM 864 C CA . ASN A 1 112 ? -22.428 13.018 27.874 1.00 85.31 112 ASN A CA 1
ATOM 865 C C . ASN A 1 112 ? -21.088 13.432 28.500 1.00 85.31 112 ASN A C 1
ATOM 867 O O . ASN A 1 112 ? -20.033 12.911 28.149 1.00 85.31 112 ASN A O 1
ATOM 871 N N . ASN A 1 113 ? -21.136 14.356 29.462 1.00 80.75 113 ASN A N 1
ATOM 872 C CA . ASN A 1 113 ? -19.949 14.874 30.148 1.00 80.75 113 ASN A CA 1
ATOM 873 C C . ASN A 1 113 ? -19.221 13.834 31.021 1.00 80.75 113 ASN A C 1
ATOM 875 O O . ASN A 1 113 ? -18.095 14.089 31.443 1.00 80.75 113 ASN A O 1
ATOM 879 N N . LYS A 1 114 ? -19.836 12.672 31.280 1.00 84.06 114 LYS A N 1
ATOM 880 C CA . LYS A 1 114 ? -19.199 11.549 31.976 1.00 84.06 114 LYS A CA 1
ATOM 881 C C . LYS A 1 114 ? -18.327 10.706 31.045 1.00 84.06 114 LYS A C 1
ATOM 883 O O . LYS A 1 114 ? -17.413 10.041 31.520 1.00 84.06 114 LYS A O 1
ATOM 888 N N . VAL A 1 115 ? -18.584 10.719 29.735 1.00 85.56 115 VAL A N 1
ATOM 889 C CA . VAL A 1 115 ? -17.901 9.849 28.769 1.00 85.56 115 VAL A CA 1
ATOM 890 C C . VAL A 1 115 ? -16.627 10.515 28.256 1.00 85.56 115 VAL A C 1
ATOM 892 O O . VAL A 1 115 ? -16.639 11.621 27.717 1.00 85.56 115 VAL A O 1
ATOM 895 N N . GLY A 1 116 ? -15.498 9.819 28.390 1.00 81.25 116 GLY A N 1
ATOM 896 C CA . GLY A 1 116 ? -14.215 10.307 27.894 1.00 81.25 116 GLY A CA 1
ATOM 897 C C . GLY A 1 116 ? -14.132 10.320 26.363 1.00 81.25 116 GLY A C 1
ATOM 898 O O . GLY A 1 116 ? -14.519 9.369 25.690 1.00 81.25 116 GLY A O 1
ATOM 899 N N . SER A 1 117 ? -13.505 11.352 25.791 1.00 75.06 117 SER A N 1
ATOM 900 C CA . SER A 1 117 ? -13.264 11.469 24.338 1.00 75.06 117 SER A CA 1
ATOM 901 C C . SER A 1 117 ? -12.335 10.390 23.754 1.00 75.06 117 SER A C 1
ATOM 903 O O . SER A 1 117 ? -12.291 10.192 22.537 1.00 75.06 117 SER A O 1
ATOM 905 N N . HIS A 1 118 ? -11.604 9.679 24.620 1.00 82.19 118 HIS A N 1
ATOM 906 C CA . HIS A 1 118 ? -10.744 8.545 24.276 1.00 82.19 118 HIS A CA 1
ATOM 907 C C . HIS A 1 118 ? -11.507 7.224 24.114 1.00 82.19 118 HIS A C 1
ATOM 909 O O . HIS A 1 118 ? -10.881 6.230 23.754 1.00 82.19 118 HIS A O 1
ATOM 915 N N . LEU A 1 119 ? -12.827 7.216 24.347 1.00 92.75 119 LEU A N 1
ATOM 916 C CA . LEU A 1 119 ? -13.687 6.053 24.150 1.00 92.75 119 LEU A CA 1
ATOM 917 C C . LEU A 1 119 ? -13.446 5.427 22.774 1.00 92.75 119 LEU A C 1
ATOM 919 O O . LEU A 1 119 ? -13.533 6.104 21.746 1.00 92.75 119 LEU A O 1
ATOM 923 N N . LEU A 1 120 ? -13.144 4.135 22.752 1.00 94.44 120 LEU A N 1
ATOM 924 C CA . LEU A 1 120 ? -12.963 3.386 21.521 1.00 94.44 120 LEU A CA 1
ATOM 925 C C . LEU A 1 120 ? -14.318 2.921 20.995 1.00 94.44 120 LEU A C 1
ATOM 927 O O . LEU A 1 120 ? -15.255 2.670 21.749 1.00 94.44 120 LEU A O 1
ATOM 931 N N . LEU A 1 121 ? -14.413 2.787 19.680 1.00 95.44 121 LEU A N 1
ATOM 932 C CA . LEU A 1 121 ? -15.596 2.287 18.991 1.00 95.44 121 LEU A CA 1
ATOM 933 C C . LEU A 1 121 ? -15.166 1.127 18.086 1.00 95.44 121 LEU A C 1
ATOM 935 O O . LEU A 1 121 ? -14.043 1.145 17.582 1.00 95.44 121 LEU A O 1
ATOM 939 N N . GLY A 1 122 ? -16.039 0.148 17.855 1.00 94.62 122 GLY A N 1
ATOM 940 C CA . GLY A 1 122 ? -15.752 -1.038 17.044 1.00 94.62 122 GLY A CA 1
ATOM 941 C C . GLY A 1 122 ? -16.994 -1.684 16.440 1.00 94.62 122 GLY A C 1
ATOM 942 O O . GLY A 1 122 ? -18.113 -1.387 16.848 1.00 94.62 122 GLY A O 1
ATOM 943 N N . VAL A 1 123 ? -16.802 -2.585 15.474 1.00 96.50 123 VAL A N 1
ATOM 944 C CA . VAL A 1 123 ? -17.883 -3.357 14.837 1.00 96.50 123 VAL A CA 1
ATOM 945 C C . VAL A 1 123 ? -17.618 -4.850 14.952 1.00 96.50 123 VAL A C 1
ATOM 947 O O . VAL A 1 123 ? -16.515 -5.296 14.650 1.00 96.50 123 VAL A O 1
ATOM 950 N N . SER A 1 124 ? -18.634 -5.615 15.341 1.00 95.12 124 SER A N 1
ATOM 951 C CA . SER A 1 124 ? -18.631 -7.079 15.313 1.00 95.12 124 SER A CA 1
ATOM 952 C C . SER A 1 124 ? -19.049 -7.605 13.938 1.00 95.12 124 SER A C 1
ATOM 954 O O . SER A 1 124 ? -19.912 -7.027 13.275 1.00 95.12 124 SER A O 1
ATOM 956 N N . SER A 1 125 ? -18.477 -8.733 13.513 1.00 91.25 125 SER A N 1
ATOM 957 C CA . SER A 1 125 ? -18.882 -9.441 12.298 1.00 91.25 125 SER A CA 1
ATOM 958 C C . SER A 1 125 ? -20.283 -10.041 12.364 1.00 91.25 125 SER A C 1
ATOM 960 O O . SER A 1 125 ? -20.882 -10.297 11.316 1.00 91.25 125 SER A O 1
ATOM 962 N N . GLY A 1 126 ? -20.786 -10.253 13.578 1.00 91.62 126 GLY A N 1
ATOM 963 C CA . GLY A 1 126 ? -22.116 -10.761 13.892 1.00 91.62 126 GLY A CA 1
ATOM 964 C C . GLY A 1 126 ? -22.718 -9.952 15.037 1.00 91.62 126 GLY A C 1
ATOM 965 O O . GLY A 1 126 ? -22.849 -8.730 14.919 1.00 91.62 126 GLY A O 1
ATOM 966 N N . SER A 1 127 ? -23.063 -10.630 16.132 1.00 94.12 127 SER A N 1
ATOM 967 C CA . SER A 1 127 ? -23.572 -9.996 17.352 1.00 94.12 127 SER A CA 1
ATOM 968 C C . SER A 1 127 ? -22.439 -9.368 18.175 1.00 94.12 127 SER A C 1
ATOM 970 O O . SER A 1 127 ? -21.337 -9.916 18.261 1.00 94.12 127 SER A O 1
ATOM 972 N N . ALA A 1 128 ? -22.684 -8.195 18.758 1.00 95.50 128 ALA A N 1
ATOM 973 C CA . ALA A 1 128 ? -21.806 -7.615 19.769 1.00 95.50 128 ALA A CA 1
ATOM 974 C C . ALA A 1 128 ? -21.855 -8.417 21.077 1.00 95.50 128 ALA A C 1
ATOM 976 O O . ALA A 1 128 ? -20.796 -8.699 21.629 1.00 95.50 128 ALA A O 1
ATOM 977 N N . HIS A 1 129 ? -23.046 -8.831 21.522 1.00 94.44 129 HIS A N 1
ATOM 978 C CA . HIS A 1 129 ? -23.248 -9.691 22.690 1.00 94.44 129 HIS A CA 1
ATOM 979 C C . HIS A 1 129 ? -22.383 -10.953 22.619 1.00 94.44 129 HIS A C 1
ATOM 981 O O . HIS A 1 129 ? -21.632 -11.224 23.548 1.00 94.44 129 HIS A O 1
ATOM 987 N N . GLU A 1 130 ? -22.401 -11.665 21.487 1.00 91.94 130 GLU A N 1
ATOM 988 C CA . GLU A 1 130 ? -21.605 -12.888 21.313 1.00 91.94 130 GLU A CA 1
ATOM 989 C C . GLU A 1 130 ? -20.094 -12.639 21.475 1.00 91.94 130 GLU A C 1
ATOM 991 O O . GLU A 1 130 ? -19.404 -13.411 22.136 1.00 91.94 130 GLU A O 1
ATOM 996 N N . LEU A 1 131 ? -19.553 -11.558 20.896 1.00 91.38 131 LEU A N 1
ATOM 997 C CA . LEU A 1 131 ? -18.123 -11.260 21.038 1.00 91.38 131 LEU A CA 1
ATOM 998 C C . LEU A 1 131 ? -17.760 -10.828 22.463 1.00 91.38 131 LEU A C 1
ATOM 1000 O O . LEU A 1 131 ? -16.695 -11.213 22.941 1.00 91.38 131 LEU A O 1
ATOM 1004 N N . LEU A 1 132 ? -18.628 -10.058 23.125 1.00 91.25 132 LEU A N 1
ATOM 1005 C CA . LEU A 1 132 ? -18.433 -9.628 24.512 1.00 91.25 132 LEU A CA 1
ATOM 1006 C C . LEU A 1 132 ? -18.481 -10.814 25.480 1.00 91.25 132 LEU A C 1
ATOM 1008 O O . LEU A 1 132 ? -17.642 -10.902 26.377 1.00 91.25 132 LEU A O 1
ATOM 1012 N N . ASP A 1 133 ? -19.405 -11.752 25.259 1.00 89.62 133 ASP A N 1
ATOM 1013 C CA . ASP A 1 133 ? -19.532 -12.980 26.046 1.00 89.62 133 ASP A CA 1
ATOM 1014 C C . ASP A 1 133 ? -18.283 -13.858 25.917 1.00 89.62 133 ASP A C 1
ATOM 1016 O O . ASP A 1 133 ? -17.717 -14.285 26.922 1.00 89.62 133 ASP A O 1
ATOM 1020 N N . ILE A 1 134 ? -17.751 -14.029 24.701 1.00 86.94 134 ILE A N 1
ATOM 1021 C CA . ILE A 1 134 ? -16.481 -14.741 24.479 1.00 86.94 134 ILE A CA 1
ATOM 1022 C C . ILE A 1 134 ? -15.337 -14.074 25.250 1.00 86.94 134 ILE A C 1
ATOM 1024 O O . ILE A 1 134 ? -14.546 -14.756 25.900 1.00 86.94 134 ILE A O 1
ATOM 1028 N N . THR A 1 135 ? -15.224 -12.745 25.211 1.00 82.38 135 THR A N 1
ATOM 1029 C CA . THR A 1 135 ? -14.125 -12.042 25.895 1.00 82.38 135 THR A CA 1
ATOM 1030 C C . THR A 1 135 ? -14.256 -12.044 27.413 1.00 82.38 135 THR A C 1
ATOM 1032 O O . THR A 1 135 ? -13.240 -12.087 28.105 1.00 82.38 135 THR A O 1
ATOM 1035 N N . ALA A 1 136 ? -15.484 -12.069 27.928 1.00 80.44 136 ALA A N 1
ATOM 1036 C CA . ALA A 1 136 ? -15.759 -12.204 29.352 1.00 80.44 136 ALA A CA 1
ATOM 1037 C C . ALA A 1 136 ? -15.536 -13.638 29.866 1.00 80.44 136 ALA A C 1
ATOM 1039 O O . ALA A 1 136 ? -15.057 -13.828 30.986 1.00 80.44 136 ALA A O 1
ATOM 1040 N N . SER A 1 137 ? -15.847 -14.648 29.049 1.00 73.75 137 SER A N 1
ATOM 1041 C CA . SER A 1 137 ? -15.758 -16.069 29.413 1.00 73.75 137 SER A CA 1
ATOM 1042 C C . SER A 1 137 ? -14.382 -16.706 29.159 1.00 73.75 137 SER A C 1
ATOM 1044 O O . SER A 1 137 ? -14.045 -17.682 29.837 1.00 73.75 137 SER A O 1
ATOM 1046 N N . THR A 1 138 ? -13.576 -16.152 28.239 1.00 63.66 138 THR A N 1
ATOM 1047 C CA . THR A 1 138 ? -12.327 -16.763 27.727 1.00 63.66 138 THR A CA 1
ATOM 1048 C C . THR A 1 138 ? -11.040 -16.053 28.224 1.00 63.66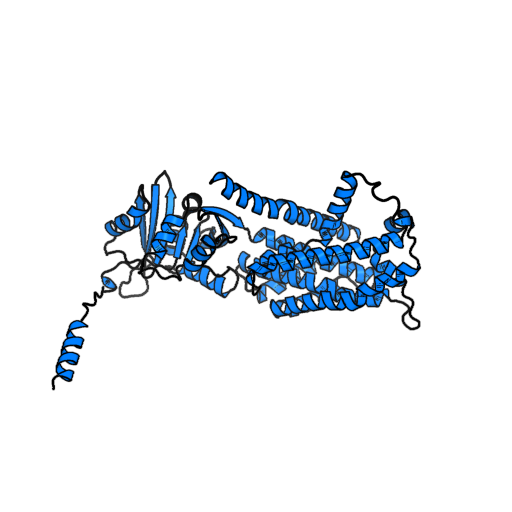 138 THR A C 1
ATOM 1050 O O . THR A 1 138 ? -11.045 -15.392 29.261 1.00 63.66 138 THR A O 1
ATOM 1053 N N . THR A 1 139 ? -9.903 -16.232 27.524 1.00 47.53 139 THR A N 1
ATOM 1054 C CA . THR A 1 139 ? -8.514 -16.487 27.996 1.00 47.53 139 THR A CA 1
ATOM 1055 C C . THR A 1 139 ? -7.860 -15.492 28.966 1.00 47.53 139 THR A C 1
ATOM 1057 O O . THR A 1 139 ? -6.769 -15.771 29.456 1.00 47.53 139 THR A O 1
ATOM 1060 N N . LEU A 1 140 ? -8.474 -14.347 29.254 1.00 52.28 140 LEU A N 1
ATOM 1061 C CA . LEU A 1 140 ? -7.936 -13.359 30.197 1.00 52.28 140 LEU A CA 1
ATOM 1062 C C . LEU A 1 140 ? -8.929 -12.957 31.295 1.00 52.28 140 LEU A C 1
ATOM 1064 O O . LEU A 1 140 ? -8.481 -12.385 32.282 1.00 52.28 140 LEU A O 1
ATOM 1068 N N . SER A 1 141 ? -10.232 -13.274 31.157 1.00 62.75 141 SER A N 1
ATOM 1069 C CA . SER A 1 141 ? -11.289 -12.812 32.080 1.00 62.75 141 SER A CA 1
ATOM 1070 C C . SER A 1 141 ? -11.126 -11.322 32.423 1.00 62.75 141 SER A C 1
ATOM 1072 O O . SER A 1 141 ? -11.240 -10.917 33.576 1.00 62.75 141 SER A O 1
ATOM 1074 N N . ASP A 1 142 ? -10.790 -10.522 31.410 1.00 71.38 142 ASP A N 1
ATOM 1075 C CA . ASP A 1 142 ? -10.428 -9.116 31.543 1.00 71.38 142 ASP A CA 1
ATOM 1076 C C . ASP A 1 142 ? -11.382 -8.292 30.683 1.00 71.38 142 ASP A C 1
ATOM 1078 O O . ASP A 1 142 ? -11.419 -8.427 29.456 1.00 71.38 142 ASP A O 1
ATOM 1082 N N . THR A 1 143 ? -12.133 -7.417 31.345 1.00 75.88 143 THR A N 1
ATOM 1083 C CA . THR A 1 143 ? -13.029 -6.429 30.737 1.00 75.88 143 THR A CA 1
ATOM 1084 C C . THR A 1 143 ? -12.322 -5.450 29.807 1.00 75.88 143 THR A C 1
ATOM 1086 O O . THR A 1 143 ? -12.986 -4.661 29.148 1.00 75.88 143 THR A O 1
ATOM 1089 N N . LEU A 1 144 ? -10.988 -5.448 29.767 1.00 84.06 144 LEU A N 1
ATOM 1090 C CA . LEU A 1 144 ? -10.190 -4.570 28.920 1.00 84.06 144 LEU A CA 1
ATOM 1091 C C . LEU A 1 144 ? -9.581 -5.276 27.708 1.00 84.06 144 LEU A C 1
ATOM 1093 O O . LEU A 1 144 ? -8.831 -4.641 26.965 1.00 84.06 144 LEU A O 1
ATOM 1097 N N . TYR A 1 145 ? -9.876 -6.558 27.467 1.00 86.25 145 TYR A N 1
ATOM 1098 C CA . TYR A 1 145 ? -9.255 -7.312 26.375 1.00 86.25 145 TYR A CA 1
ATOM 1099 C C . TYR A 1 145 ? -9.413 -6.636 25.003 1.00 86.25 145 TYR A C 1
ATOM 1101 O O . TYR A 1 145 ? -8.416 -6.435 24.302 1.00 86.25 145 TYR A O 1
ATOM 1109 N N . LEU A 1 146 ? -10.634 -6.259 24.605 1.00 88.88 146 LEU A N 1
ATOM 1110 C CA . LEU A 1 146 ? -10.882 -5.634 23.302 1.00 88.88 146 LEU A CA 1
ATOM 1111 C C . LEU A 1 146 ? -10.298 -4.210 23.198 1.00 88.88 146 LEU A C 1
ATOM 1113 O O . LEU A 1 146 ? -9.629 -3.934 22.195 1.00 88.88 146 LEU A O 1
ATOM 1117 N N . PRO A 1 147 ? -10.460 -3.310 24.193 1.00 89.44 147 PRO A N 1
ATOM 1118 C CA . PRO A 1 147 ? -9.759 -2.035 24.245 1.00 89.44 147 PRO A CA 1
ATOM 1119 C C . PRO A 1 147 ? -8.247 -2.204 24.122 1.00 89.44 147 PRO A C 1
ATOM 1121 O O . PRO A 1 147 ? -7.627 -1.542 23.292 1.00 89.44 147 PRO A O 1
ATOM 1124 N N . ASN A 1 148 ? -7.651 -3.136 24.870 1.00 87.44 148 ASN A N 1
ATOM 1125 C CA . ASN A 1 148 ? -6.219 -3.417 24.823 1.00 87.44 148 ASN A CA 1
ATOM 1126 C C . ASN A 1 148 ? -5.803 -3.955 23.453 1.00 87.44 148 ASN A C 1
ATOM 1128 O O . ASN A 1 148 ? -4.765 -3.551 22.925 1.00 87.44 148 ASN A O 1
ATOM 1132 N N . LEU A 1 149 ? -6.627 -4.800 22.826 1.00 83.62 149 LEU A N 1
ATOM 1133 C CA . LEU A 1 149 ? -6.403 -5.274 21.464 1.00 83.62 149 LEU A CA 1
ATOM 1134 C C . LEU A 1 149 ? -6.390 -4.099 20.474 1.00 83.62 149 LEU A C 1
ATOM 1136 O O . LEU A 1 149 ? -5.502 -4.030 19.622 1.00 83.62 149 LEU A O 1
ATOM 1140 N N . VAL A 1 150 ? -7.313 -3.143 20.592 1.00 83.00 150 VAL A N 1
ATOM 1141 C CA . VAL A 1 150 ? -7.334 -1.923 19.766 1.00 83.00 150 VAL A CA 1
ATOM 1142 C C . VAL A 1 150 ? -6.126 -1.042 20.055 1.00 83.00 150 VAL A C 1
ATOM 1144 O O . VAL A 1 150 ? -5.388 -0.721 19.126 1.00 83.00 150 VAL A O 1
ATOM 1147 N N . GLU A 1 151 ? -5.879 -0.678 21.312 1.00 84.31 151 GLU A N 1
ATOM 1148 C CA . GLU A 1 151 ? -4.781 0.203 21.713 1.00 84.31 151 GLU A CA 1
ATOM 1149 C C . GLU A 1 151 ? -3.425 -0.365 21.316 1.00 84.31 151 GLU A C 1
ATOM 1151 O O . GLU A 1 151 ? -2.596 0.346 20.747 1.00 84.31 151 GLU A O 1
ATOM 1156 N N . GLN A 1 152 ? -3.199 -1.655 21.554 1.00 73.06 152 GLN A N 1
ATOM 1157 C CA . GLN A 1 152 ? -1.986 -2.328 21.124 1.00 73.06 152 GLN A CA 1
ATOM 1158 C C . GLN A 1 152 ? -1.848 -2.259 19.605 1.00 73.06 152 GLN A C 1
ATOM 1160 O O . GLN A 1 152 ? -0.740 -2.016 19.125 1.00 73.06 152 GLN A O 1
ATOM 1165 N N . ASN A 1 153 ? -2.931 -2.440 18.840 1.00 60.44 153 ASN A N 1
ATOM 1166 C CA . ASN A 1 153 ? -2.903 -2.339 17.382 1.00 60.44 153 ASN A CA 1
ATOM 1167 C C . ASN A 1 153 ? -2.732 -0.891 16.886 1.00 60.44 153 ASN A C 1
ATOM 1169 O O . ASN A 1 153 ? -2.053 -0.702 15.878 1.00 60.44 153 ASN A O 1
ATOM 1173 N N . VAL A 1 154 ? -3.224 0.125 17.601 1.00 59.19 154 VAL A N 1
ATOM 1174 C CA . VAL A 1 154 ? -2.943 1.546 17.324 1.00 59.19 154 VAL A CA 1
ATOM 1175 C C . VAL A 1 154 ? -1.476 1.872 17.617 1.00 59.19 154 VAL A C 1
ATOM 1177 O O . VAL A 1 154 ? -0.771 2.351 16.732 1.00 59.19 154 VAL A O 1
ATOM 1180 N N . ARG A 1 155 ? -0.962 1.530 18.808 1.00 61.78 155 ARG A N 1
ATOM 1181 C CA . ARG A 1 155 ? 0.457 1.712 19.191 1.00 61.78 155 ARG A CA 1
ATOM 1182 C C . ARG A 1 155 ? 1.399 0.950 18.257 1.00 61.78 155 ARG A C 1
ATOM 1184 O O . ARG A 1 155 ? 2.486 1.409 17.925 1.00 61.78 155 ARG A O 1
ATOM 1191 N N . SER A 1 156 ? 0.961 -0.217 17.793 1.00 44.75 156 SER A N 1
ATOM 1192 C CA . SER A 1 156 ? 1.680 -1.056 16.836 1.00 44.75 156 SER A CA 1
ATOM 1193 C C . SER A 1 156 ? 1.561 -0.590 15.382 1.00 44.75 156 SER A C 1
ATOM 1195 O O . SER A 1 156 ? 2.213 -1.200 14.524 1.00 44.75 156 SER A O 1
ATOM 1197 N N . MET A 1 157 ? 0.773 0.452 15.094 1.00 44.88 157 MET A N 1
ATOM 1198 C CA . MET A 1 157 ? 0.490 0.967 13.746 1.00 44.88 157 MET A CA 1
ATOM 1199 C C . MET A 1 157 ? -0.148 -0.078 12.810 1.00 44.88 157 MET A C 1
ATOM 1201 O O . MET A 1 157 ? 0.097 -0.088 11.607 1.00 44.88 157 MET A O 1
ATOM 1205 N N . ASN A 1 158 ? -0.924 -1.002 13.376 1.00 46.03 158 ASN A N 1
ATOM 1206 C CA . ASN A 1 158 ? -1.716 -2.014 12.669 1.00 46.03 158 ASN A CA 1
ATOM 1207 C C . ASN A 1 158 ? -3.157 -1.544 12.419 1.00 46.03 158 ASN A C 1
ATOM 1209 O O . ASN A 1 158 ? -3.871 -2.077 11.569 1.00 46.03 158 ASN A O 1
ATOM 1213 N N . LEU A 1 159 ? -3.598 -0.561 13.191 1.00 54.22 159 LEU A N 1
ATOM 1214 C CA . LEU A 1 159 ? -4.890 0.083 13.087 1.00 54.22 159 LEU A CA 1
ATOM 1215 C C . LEU A 1 159 ? -4.627 1.594 13.084 1.00 54.22 159 LEU A C 1
ATOM 1217 O O . LEU A 1 159 ? -3.861 2.055 13.936 1.00 54.22 159 LEU A O 1
ATOM 1221 N N . PRO A 1 160 ? -5.197 2.372 12.147 1.00 50.06 160 PRO A N 1
ATOM 1222 C CA . PRO A 1 160 ? -5.117 3.822 12.235 1.00 50.06 160 PRO A CA 1
ATOM 1223 C C . PRO A 1 160 ? -5.693 4.290 13.574 1.00 50.06 160 PRO A C 1
ATOM 1225 O O . PRO A 1 160 ? -6.631 3.680 14.093 1.00 50.06 160 PRO A O 1
ATOM 1228 N N . LYS A 1 161 ? -5.132 5.363 14.141 1.00 69.56 161 LYS A N 1
ATOM 1229 C CA . LYS A 1 161 ? -5.631 5.918 15.401 1.00 69.56 161 LYS A CA 1
ATOM 1230 C C . LYS A 1 161 ? -7.128 6.197 15.265 1.00 69.56 161 LYS A C 1
ATOM 1232 O O . LYS A 1 161 ? -7.564 6.799 14.289 1.00 69.56 161 LYS A O 1
ATOM 1237 N N . THR A 1 162 ? -7.897 5.727 16.236 1.00 79.06 162 THR A N 1
ATOM 1238 C CA . THR A 1 162 ? -9.350 5.858 16.259 1.00 79.06 162 THR A CA 1
ATOM 1239 C C . THR A 1 162 ? -9.814 6.029 17.698 1.00 79.06 162 THR A C 1
ATOM 1241 O O . THR A 1 162 ? -9.148 5.568 18.623 1.00 79.06 162 THR A O 1
ATOM 1244 N N . ASN A 1 163 ? -10.907 6.757 17.870 1.00 89.50 163 ASN A N 1
ATOM 1245 C CA . ASN A 1 163 ? -11.677 6.949 19.095 1.00 89.50 163 ASN A CA 1
ATOM 1246 C C . ASN A 1 163 ? -12.974 7.684 18.711 1.00 89.50 163 ASN A C 1
ATOM 1248 O O . ASN A 1 163 ? -13.158 8.058 17.548 1.00 89.50 163 ASN A O 1
ATOM 1252 N N . LEU A 1 164 ? -13.862 7.918 19.675 1.00 92.62 164 LEU A N 1
ATOM 1253 C CA . LEU A 1 164 ? -15.110 8.650 19.475 1.00 92.62 164 LEU A CA 1
ATOM 1254 C C . LEU A 1 164 ? -14.868 10.035 18.855 1.00 92.62 164 LEU A C 1
ATOM 1256 O O . LEU A 1 164 ? -15.565 10.416 17.916 1.00 92.62 164 LEU A O 1
ATOM 1260 N N . HIS A 1 165 ? -13.856 10.768 19.331 1.00 90.75 165 HIS A N 1
ATOM 1261 C CA . HIS A 1 165 ? -13.526 12.089 18.794 1.00 90.75 165 HIS A CA 1
ATOM 1262 C C . HIS A 1 165 ? -13.130 12.037 17.311 1.00 90.75 165 HIS A C 1
ATOM 1264 O O . HIS A 1 165 ? -13.679 12.785 16.511 1.00 90.75 165 HIS A O 1
ATOM 1270 N N . LEU A 1 166 ? -12.221 11.138 16.928 1.00 80.25 166 LEU A N 1
ATOM 1271 C CA . LEU A 1 166 ? -11.755 10.967 15.551 1.00 80.25 166 LEU A CA 1
ATOM 1272 C C . LEU A 1 166 ? -12.861 10.433 14.641 1.00 80.25 166 LEU A C 1
ATOM 1274 O O . LEU A 1 166 ? -12.952 10.845 13.488 1.00 80.25 166 LEU A O 1
ATOM 1278 N N . PHE A 1 167 ? -13.724 9.554 15.154 1.00 87.06 167 PHE A N 1
ATOM 1279 C CA . PHE A 1 167 ? -14.908 9.105 14.431 1.00 87.06 167 PHE A CA 1
ATOM 1280 C C . PHE A 1 167 ? -15.817 10.290 14.088 1.00 87.06 167 PHE A C 1
ATOM 1282 O O . PHE A 1 167 ? -16.179 10.463 12.927 1.00 87.06 167 PHE A O 1
ATOM 1289 N N . LEU A 1 168 ? -16.147 11.134 15.071 1.00 89.31 168 LEU A N 1
ATOM 1290 C CA . LEU A 1 168 ? -17.010 12.299 14.862 1.00 89.31 168 LEU A CA 1
ATOM 1291 C C . LEU A 1 168 ? -16.334 13.377 14.014 1.00 89.31 168 LEU A C 1
ATOM 1293 O O . LEU A 1 168 ? -16.974 13.943 13.135 1.00 89.31 168 LEU A O 1
ATOM 1297 N N . TYR A 1 169 ? -15.040 13.620 14.220 1.00 82.12 169 TYR A N 1
ATOM 1298 C CA . TYR A 1 169 ? -14.254 14.519 13.380 1.00 82.12 169 TYR A CA 1
ATOM 1299 C C . TYR A 1 169 ? -14.335 14.101 11.909 1.00 82.12 169 TYR A C 1
ATOM 1301 O O . TYR A 1 169 ? -14.679 14.922 11.062 1.00 82.12 169 TYR A O 1
ATOM 1309 N N . ASN A 1 170 ? -14.101 12.817 11.612 1.00 66.69 170 ASN A N 1
ATOM 1310 C CA . ASN A 1 170 ? -14.204 12.295 10.250 1.00 66.69 170 ASN A CA 1
ATOM 1311 C C . ASN A 1 170 ? -15.638 12.361 9.721 1.00 66.69 170 ASN A C 1
ATOM 1313 O O . ASN A 1 170 ? -15.836 12.744 8.579 1.00 66.69 170 ASN A O 1
ATOM 1317 N N . TYR A 1 171 ? -16.631 12.056 10.558 1.00 81.31 171 TYR A N 1
ATOM 1318 C CA . TYR A 1 171 ? -18.046 12.116 10.194 1.00 81.31 171 TYR A CA 1
ATOM 1319 C C . TYR A 1 171 ? -18.515 13.523 9.788 1.00 81.31 171 TYR A C 1
ATOM 1321 O O . TYR A 1 171 ? -19.274 13.666 8.834 1.00 81.31 171 TYR A O 1
ATOM 1329 N N . PHE A 1 172 ? -18.075 14.566 10.496 1.00 79.88 172 PHE A N 1
ATOM 1330 C CA . PHE A 1 172 ? -18.463 15.951 10.204 1.00 79.88 172 PHE A CA 1
ATOM 1331 C C . PHE A 1 172 ? -17.565 16.644 9.166 1.00 79.88 172 PHE A C 1
ATOM 1333 O O . PHE A 1 172 ? -17.906 17.727 8.685 1.00 79.88 172 PHE A O 1
ATOM 1340 N N . SER A 1 173 ? -16.423 16.048 8.811 1.00 54.78 173 SER A N 1
ATOM 1341 C CA . SER A 1 173 ? -15.473 16.625 7.857 1.00 54.78 173 SER A CA 1
ATOM 1342 C C . SER A 1 173 ? -15.903 16.383 6.413 1.00 54.78 173 SER A C 1
ATOM 1344 O O . SER A 1 173 ? -16.206 15.267 5.997 1.00 54.78 173 SER A O 1
ATOM 1346 N N . LYS A 1 174 ? -15.878 17.437 5.593 1.00 50.72 174 LYS A N 1
ATOM 1347 C CA . LYS A 1 174 ? -16.176 17.308 4.161 1.00 50.72 174 LYS A CA 1
ATOM 1348 C C . LYS A 1 174 ? -15.090 16.479 3.470 1.00 50.72 174 LYS A C 1
ATOM 1350 O O . LYS A 1 174 ? -13.922 16.846 3.503 1.00 50.72 174 LYS A O 1
ATOM 1355 N N . GLY A 1 175 ? -15.496 15.400 2.800 1.00 43.44 175 GLY A N 1
ATOM 1356 C CA . GLY A 1 175 ? -14.594 14.526 2.039 1.00 43.44 175 GLY A CA 1
ATOM 1357 C C . GLY A 1 175 ? -13.889 13.443 2.864 1.00 43.44 175 GLY A C 1
ATOM 1358 O O . GLY A 1 175 ? -13.032 12.754 2.318 1.00 43.44 175 GLY A O 1
ATOM 1359 N N . SER A 1 176 ? -14.253 13.275 4.138 1.00 46.38 176 SER A N 1
ATOM 1360 C CA . SER A 1 176 ? -13.787 12.182 4.995 1.00 46.38 176 SER A CA 1
ATOM 1361 C C . SER A 1 176 ? -14.966 11.288 5.374 1.00 46.38 176 SER A C 1
ATOM 1363 O O . SER A 1 176 ? -16.066 11.780 5.608 1.00 46.38 176 SER A O 1
ATOM 1365 N N . ASP A 1 177 ? -14.736 9.978 5.422 1.00 65.69 177 ASP A N 1
ATOM 1366 C CA . ASP A 1 177 ? -15.696 8.997 5.922 1.00 65.69 177 ASP A CA 1
ATOM 1367 C C . ASP A 1 177 ? -15.083 8.309 7.152 1.00 65.69 177 ASP A C 1
ATOM 1369 O O . ASP A 1 177 ? -13.896 7.949 7.140 1.00 65.69 177 ASP A O 1
ATOM 1373 N N . PRO A 1 178 ? -15.852 8.108 8.235 1.00 76.12 178 PRO A N 1
ATOM 1374 C CA . PRO A 1 178 ? -15.333 7.433 9.405 1.00 76.12 178 PRO A CA 1
ATOM 1375 C C . PRO A 1 178 ? -15.109 5.940 9.136 1.00 76.12 178 PRO A C 1
ATOM 1377 O O . PRO A 1 178 ? -15.751 5.301 8.302 1.00 76.12 178 PRO A O 1
ATOM 1380 N N . PHE A 1 179 ? -14.205 5.347 9.902 1.00 81.94 179 PHE A N 1
ATOM 1381 C CA . PHE A 1 179 ? -13.978 3.909 9.919 1.00 81.94 179 PHE A CA 1
ATOM 1382 C C . PHE A 1 179 ? -13.819 3.448 11.360 1.00 81.94 179 PHE A C 1
ATOM 1384 O O . PHE A 1 179 ? -13.358 4.207 12.215 1.00 81.94 179 PHE A O 1
ATOM 1391 N N . LEU A 1 180 ? -14.156 2.188 11.616 1.00 87.38 180 LEU A N 1
ATOM 1392 C CA . LEU A 1 180 ? -13.948 1.547 12.909 1.00 87.38 180 LEU A CA 1
ATOM 1393 C C . LEU A 1 180 ? -13.160 0.239 12.754 1.00 87.38 180 LEU A C 1
ATOM 1395 O O . LEU A 1 180 ? -13.127 -0.345 11.672 1.00 87.38 180 LEU A O 1
ATOM 1399 N N . PRO A 1 181 ? -12.513 -0.248 13.818 1.00 86.25 181 PRO A N 1
ATOM 1400 C CA . PRO A 1 181 ? -12.006 -1.614 13.895 1.00 86.25 181 PRO A CA 1
ATOM 1401 C C . PRO A 1 181 ? -13.134 -2.626 13.650 1.00 86.25 181 PRO A C 1
ATOM 1403 O O . PRO A 1 181 ? -14.237 -2.453 14.167 1.00 86.25 181 PRO A O 1
ATOM 1406 N N . TYR A 1 182 ? -12.855 -3.675 12.874 1.00 89.69 182 TYR A N 1
ATOM 1407 C CA . TYR A 1 182 ? -13.796 -4.770 12.618 1.00 89.69 182 TYR A CA 1
ATOM 1408 C C . TYR A 1 182 ? -13.294 -6.063 13.267 1.00 89.69 182 TYR A C 1
ATOM 1410 O O . TYR A 1 182 ? -12.189 -6.525 12.959 1.00 89.69 182 TYR A O 1
ATOM 1418 N N . PHE A 1 183 ? -14.095 -6.621 14.169 1.00 90.75 183 PHE A N 1
ATOM 1419 C CA . PHE A 1 183 ? -13.797 -7.816 14.949 1.00 90.75 183 PHE A CA 1
ATOM 1420 C C . PHE A 1 183 ? -14.568 -9.020 14.430 1.00 90.75 183 PHE A C 1
ATOM 1422 O O . PHE A 1 183 ? -15.709 -8.898 13.993 1.00 90.75 183 PHE A O 1
ATOM 1429 N N . GLU A 1 184 ? -13.949 -10.188 14.516 1.00 90.19 184 GLU A N 1
ATOM 1430 C CA . GLU A 1 184 ? -14.528 -11.448 14.074 1.00 90.19 184 GLU A CA 1
ATOM 1431 C C . GLU A 1 184 ? -14.239 -12.548 15.099 1.00 90.19 184 GLU A C 1
ATOM 1433 O O . GLU A 1 184 ? -13.160 -12.591 15.706 1.00 90.19 184 GLU A O 1
ATOM 1438 N N . LYS A 1 185 ? -15.221 -13.430 15.296 1.00 88.31 185 LYS A N 1
ATOM 1439 C CA . LYS A 1 185 ? -15.086 -14.631 16.122 1.00 88.31 185 LYS A CA 1
ATOM 1440 C C . LYS A 1 185 ? -14.190 -15.644 15.416 1.00 88.31 185 LYS A C 1
ATOM 1442 O O . LYS A 1 185 ? -14.387 -15.936 14.238 1.00 88.31 185 LYS A O 1
ATOM 1447 N N . LYS A 1 186 ? -13.237 -16.231 16.140 1.00 81.62 186 LYS A N 1
ATOM 1448 C CA . LYS A 1 186 ? -12.429 -17.354 15.659 1.00 81.62 186 LYS A CA 1
ATOM 1449 C C . LYS A 1 186 ? -12.344 -18.431 16.741 1.00 81.62 186 LYS A C 1
ATOM 1451 O O . LYS A 1 186 ? -11.462 -18.386 17.589 1.00 81.62 186 LYS A O 1
ATOM 1456 N N . GLY A 1 187 ? -13.250 -19.409 16.687 1.00 79.62 187 GLY A N 1
ATOM 1457 C CA . GLY A 1 187 ? -13.404 -20.388 17.770 1.00 79.62 187 GLY A CA 1
ATOM 1458 C C . GLY A 1 187 ? -13.801 -19.677 19.065 1.00 79.62 187 GLY A C 1
ATOM 1459 O O . GLY A 1 187 ? -14.747 -18.889 19.048 1.00 79.62 187 GLY A O 1
ATOM 1460 N N . ASP A 1 188 ? -13.023 -19.888 20.126 1.00 78.88 188 ASP A N 1
ATOM 1461 C CA . ASP A 1 188 ? -13.267 -19.332 21.466 1.00 78.88 188 ASP A CA 1
ATOM 1462 C C . ASP A 1 188 ? -12.528 -18.007 21.723 1.00 78.88 188 ASP A C 1
ATOM 1464 O O . ASP A 1 188 ? -12.370 -17.581 22.860 1.00 78.88 188 ASP A O 1
ATOM 1468 N N . PHE A 1 189 ? -12.015 -17.334 20.691 1.00 79.81 189 PHE A N 1
ATOM 1469 C CA . PHE A 1 189 ? -11.389 -16.022 20.865 1.00 79.81 189 PHE A CA 1
ATOM 1470 C C . PHE A 1 189 ? -11.820 -15.025 19.796 1.00 79.81 189 PHE A C 1
ATOM 1472 O O . PHE A 1 189 ? -12.224 -15.375 18.684 1.00 79.81 189 PHE A O 1
ATOM 1479 N N . VAL A 1 190 ? -11.698 -13.745 20.139 1.00 85.88 190 VAL A N 1
ATOM 1480 C CA . VAL A 1 190 ? -12.028 -12.628 19.253 1.00 85.88 190 VAL A CA 1
ATOM 1481 C C . VAL A 1 190 ? -10.759 -12.090 18.610 1.00 85.88 190 VAL A C 1
ATOM 1483 O O . VAL A 1 190 ? -9.731 -11.915 19.264 1.00 85.88 190 VAL A O 1
ATOM 1486 N N . LYS A 1 191 ? -10.815 -11.811 17.307 1.00 84.38 191 LYS A N 1
ATOM 1487 C CA . LYS A 1 191 ? -9.690 -11.255 16.553 1.00 84.38 191 LYS A CA 1
ATOM 1488 C C . LYS A 1 191 ? -10.102 -9.997 15.796 1.00 84.38 191 LYS A C 1
ATOM 1490 O O . LYS A 1 191 ? -11.190 -9.914 15.242 1.00 84.38 191 LYS A O 1
ATOM 1495 N N . LEU A 1 192 ? -9.179 -9.043 15.696 1.00 82.19 192 LEU A N 1
ATOM 1496 C CA . LEU A 1 192 ? -9.283 -7.911 14.777 1.00 82.19 192 LEU A CA 1
ATOM 1497 C C . LEU A 1 192 ? -9.016 -8.376 13.328 1.00 82.19 192 LEU A C 1
ATOM 1499 O O . LEU A 1 192 ? -7.885 -8.732 12.994 1.00 82.19 192 LEU A O 1
ATOM 1503 N N . GLU A 1 193 ? -10.038 -8.380 12.470 1.00 78.44 193 GLU A N 1
ATOM 1504 C CA . GLU A 1 193 ? -9.948 -8.869 11.081 1.00 78.44 193 GLU A CA 1
ATOM 1505 C C . GLU A 1 193 ? -9.682 -7.754 10.066 1.00 78.44 193 GLU A C 1
ATOM 1507 O O . GLU A 1 193 ? -8.993 -7.981 9.071 1.00 78.44 193 GLU A O 1
ATOM 1512 N N . GLY A 1 194 ? -10.138 -6.529 10.332 1.00 75.19 194 GLY A N 1
ATOM 1513 C CA . GLY A 1 194 ? -10.084 -5.485 9.319 1.00 75.19 194 GLY A CA 1
ATOM 1514 C C . GLY A 1 194 ? -10.543 -4.116 9.794 1.00 75.19 194 GLY A C 1
ATOM 1515 O O . GLY A 1 194 ? -10.455 -3.768 10.973 1.00 75.19 194 GLY A O 1
ATOM 1516 N N . LEU A 1 195 ? -10.973 -3.312 8.825 1.00 77.94 195 LEU A N 1
ATOM 1517 C CA . LEU A 1 195 ? -11.622 -2.026 9.049 1.00 77.94 195 LEU A CA 1
ATOM 1518 C C . LEU A 1 195 ? -13.059 -2.100 8.550 1.00 77.94 195 LEU A C 1
ATOM 1520 O O . LEU A 1 195 ? -13.305 -2.523 7.420 1.00 77.94 195 LEU A O 1
ATOM 1524 N N . ALA A 1 196 ? -13.971 -1.655 9.399 1.00 81.62 196 ALA A N 1
ATOM 1525 C CA . ALA A 1 196 ? -15.356 -1.387 9.096 1.00 81.62 196 ALA A CA 1
ATOM 1526 C C . ALA A 1 196 ? -15.454 0.011 8.482 1.00 81.62 196 ALA A C 1
ATOM 1528 O O . ALA A 1 196 ? -15.049 0.993 9.107 1.00 81.62 196 ALA A O 1
ATOM 1529 N N . LEU A 1 197 ? -15.977 0.102 7.267 1.00 78.56 197 LEU A N 1
ATOM 1530 C CA . LEU A 1 197 ? -16.186 1.364 6.568 1.00 78.56 197 LEU A CA 1
ATOM 1531 C C . LEU A 1 197 ? -17.572 1.909 6.915 1.00 78.56 197 LEU A C 1
ATOM 1533 O O . LEU A 1 197 ? -18.563 1.175 6.823 1.00 78.56 197 LEU A O 1
ATOM 1537 N N . PHE A 1 198 ? -17.637 3.181 7.309 1.00 77.94 198 PHE A N 1
ATOM 1538 C CA . PHE A 1 198 ? -18.875 3.864 7.669 1.00 77.94 198 PHE A CA 1
ATOM 1539 C C . PHE A 1 198 ? -19.196 4.991 6.710 1.00 77.94 198 PHE A C 1
ATOM 1541 O O . PHE A 1 198 ? -18.323 5.553 6.061 1.00 77.94 198 PHE A O 1
ATOM 1548 N N . LYS A 1 199 ? -20.488 5.303 6.644 1.00 73.56 199 LYS A N 1
ATOM 1549 C CA . LYS A 1 199 ? -21.028 6.278 5.715 1.00 73.56 199 LYS A CA 1
ATOM 1550 C C . LYS A 1 199 ? -22.354 6.825 6.191 1.00 73.56 199 LYS A C 1
ATOM 1552 O O . LYS A 1 199 ? -23.281 6.045 6.436 1.00 73.56 199 LYS A O 1
ATOM 1557 N N . ASP A 1 200 ? -22.424 8.133 6.402 1.00 77.69 200 ASP A N 1
ATOM 1558 C CA . ASP A 1 200 ? -23.479 8.775 7.200 1.00 77.69 200 ASP A CA 1
ATOM 1559 C C . ASP A 1 200 ? -23.707 8.027 8.533 1.00 77.69 200 ASP A C 1
ATOM 1561 O O . ASP A 1 200 ? -24.831 7.758 8.957 1.00 77.69 200 ASP A O 1
ATOM 1565 N N . GLY A 1 201 ? -22.603 7.549 9.120 1.00 82.50 201 GLY A N 1
ATOM 1566 C CA . GLY A 1 201 ? -22.573 6.713 10.316 1.00 82.50 201 GLY A CA 1
ATOM 1567 C C . GLY A 1 201 ? -23.356 5.403 10.250 1.00 82.50 201 GLY A C 1
ATOM 1568 O O . GLY A 1 201 ? -23.723 4.879 11.297 1.00 82.50 201 GLY A O 1
ATOM 1569 N N . LYS A 1 202 ? -23.578 4.835 9.060 1.00 90.31 202 LYS A N 1
ATOM 1570 C CA . LYS A 1 202 ? -23.981 3.428 8.905 1.00 90.31 202 LYS A CA 1
ATOM 1571 C C . LYS A 1 202 ? -22.837 2.604 8.333 1.00 90.31 202 LYS A C 1
ATOM 1573 O O . LYS A 1 202 ? -22.120 3.081 7.455 1.00 90.31 202 LYS A O 1
ATOM 1578 N N . TYR A 1 203 ? -22.687 1.379 8.812 1.00 86.44 203 TYR A N 1
ATOM 1579 C CA . TYR A 1 203 ? -21.743 0.407 8.277 1.00 86.44 203 TYR A CA 1
ATOM 1580 C C . TYR A 1 203 ? -22.117 0.049 6.840 1.00 86.44 203 TYR A C 1
ATOM 1582 O O . TYR A 1 203 ? -23.269 -0.294 6.567 1.00 86.44 203 TYR A O 1
ATOM 1590 N N . VAL A 1 204 ? -21.137 0.120 5.938 1.00 81.56 204 VAL A N 1
ATOM 1591 C CA . VAL A 1 204 ? -21.307 -0.284 4.541 1.00 81.56 204 VAL A CA 1
ATOM 1592 C C . VAL A 1 204 ? -20.482 -1.520 4.233 1.00 81.56 204 VAL A C 1
ATOM 1594 O O . VAL A 1 204 ? -21.047 -2.499 3.794 1.00 81.56 204 VAL A O 1
ATOM 1597 N N . GLY A 1 205 ? -19.185 -1.577 4.524 1.00 74.56 205 GLY A N 1
ATOM 1598 C CA . GLY A 1 205 ? -18.380 -2.732 4.112 1.00 74.56 205 GLY A CA 1
ATOM 1599 C C . GLY A 1 205 ? -17.140 -2.954 4.955 1.00 74.56 205 GLY A C 1
ATOM 1600 O O . GLY A 1 205 ? -16.882 -2.217 5.908 1.00 74.56 205 GLY A O 1
ATOM 1601 N N . LYS A 1 206 ? -16.362 -3.978 4.589 1.00 75.50 206 LYS A N 1
ATOM 1602 C CA . LYS A 1 206 ? -15.073 -4.280 5.216 1.00 75.50 206 LYS A CA 1
ATOM 1603 C C . LYS A 1 206 ? -13.954 -4.396 4.189 1.00 75.50 206 LYS A C 1
ATOM 1605 O O . LYS A 1 206 ? -14.179 -4.851 3.073 1.00 75.50 206 LYS A O 1
ATOM 1610 N N . VAL A 1 207 ? -12.743 -4.020 4.590 1.00 65.44 207 VAL A N 1
ATOM 1611 C CA . VAL A 1 207 ? -11.520 -4.254 3.807 1.00 65.44 207 VAL A CA 1
ATOM 1612 C C . VAL A 1 207 ? -10.771 -5.441 4.409 1.00 65.44 207 VAL A C 1
ATOM 1614 O O . VAL A 1 207 ? -10.265 -5.327 5.531 1.00 65.44 207 VAL A O 1
ATOM 1617 N N . SER A 1 208 ? -10.687 -6.553 3.660 1.00 65.56 208 SER A N 1
ATOM 1618 C CA . SER A 1 208 ? -9.913 -7.731 4.072 1.00 65.56 208 SER A CA 1
ATOM 1619 C C . SER A 1 208 ? -8.419 -7.474 3.938 1.00 65.56 208 SER A C 1
ATOM 1621 O O . SER A 1 208 ? -7.924 -6.884 2.977 1.00 65.56 208 SER A O 1
ATOM 1623 N N . LEU A 1 209 ? -7.674 -7.962 4.917 1.00 64.50 209 LEU A N 1
ATOM 1624 C CA . LEU A 1 209 ? -6.225 -7.857 4.938 1.00 64.50 209 LEU A CA 1
ATOM 1625 C C . LEU A 1 209 ? -5.546 -8.915 4.071 1.00 64.50 209 LEU A C 1
ATOM 1627 O O . LEU A 1 209 ? -4.412 -8.710 3.654 1.00 64.50 209 LEU A O 1
ATOM 1631 N N . ARG A 1 210 ? -6.210 -10.040 3.786 1.00 66.19 210 ARG A N 1
ATOM 1632 C CA . ARG A 1 210 ? -5.574 -11.208 3.160 1.00 66.19 210 ARG A CA 1
ATOM 1633 C C . ARG A 1 210 ? -5.288 -10.999 1.675 1.00 66.19 210 ARG A C 1
ATOM 1635 O O . ARG A 1 210 ? -4.167 -11.243 1.239 1.00 66.19 210 ARG A O 1
ATOM 1642 N N . ASP A 1 211 ? -6.249 -10.479 0.924 1.00 64.06 211 ASP A N 1
ATOM 1643 C CA . ASP A 1 211 ? -6.105 -10.316 -0.531 1.00 64.06 211 ASP A CA 1
ATOM 1644 C C . ASP A 1 211 ? -5.100 -9.206 -0.864 1.00 64.06 211 ASP A C 1
ATOM 1646 O O . ASP A 1 211 ? -4.227 -9.357 -1.716 1.00 64.06 211 ASP A O 1
ATOM 1650 N N . SER A 1 212 ? -5.126 -8.128 -0.074 1.00 65.12 212 SER A N 1
ATOM 1651 C CA . SER A 1 212 ? -4.142 -7.043 -0.134 1.00 65.12 212 SER A CA 1
ATOM 1652 C C . SER A 1 212 ? -2.712 -7.521 0.150 1.00 65.12 212 SER A C 1
ATOM 1654 O O . SER A 1 212 ? -1.762 -6.949 -0.383 1.00 65.12 212 SER A O 1
ATOM 1656 N N . PHE A 1 213 ? -2.541 -8.551 0.984 1.00 72.38 213 PHE A N 1
ATOM 1657 C CA . PHE A 1 213 ? -1.240 -9.144 1.295 1.00 72.38 213 PHE A CA 1
ATOM 1658 C C . PHE A 1 213 ? -0.683 -9.977 0.134 1.00 72.38 213 PHE A C 1
ATOM 1660 O O . PHE A 1 213 ? 0.482 -9.801 -0.225 1.00 72.38 213 PHE A O 1
ATOM 1667 N N . LEU A 1 214 ? -1.508 -10.835 -0.475 1.00 72.75 214 LEU A N 1
ATOM 1668 C CA . LEU A 1 214 ? -1.082 -11.737 -1.553 1.00 72.75 214 LEU A CA 1
ATOM 1669 C C . LEU A 1 214 ? -0.628 -10.977 -2.804 1.00 72.75 214 LEU A C 1
ATOM 1671 O O . LEU A 1 214 ? 0.446 -11.264 -3.328 1.00 72.75 214 LEU A O 1
ATOM 1675 N N . VAL A 1 215 ? -1.383 -9.955 -3.224 1.00 70.12 215 VAL A N 1
ATOM 1676 C CA . VAL A 1 215 ? -1.040 -9.129 -4.400 1.00 70.12 215 VAL A CA 1
ATOM 1677 C C . VAL A 1 215 ? 0.334 -8.462 -4.245 1.00 70.12 215 VAL A C 1
ATOM 1679 O O . VAL A 1 215 ? 1.100 -8.377 -5.198 1.00 70.12 215 VAL A O 1
ATOM 1682 N N . LYS A 1 216 ? 0.701 -8.047 -3.026 1.00 80.00 216 LYS A N 1
ATOM 1683 C CA . LYS A 1 216 ? 1.984 -7.376 -2.753 1.00 80.00 216 LYS A CA 1
ATOM 1684 C C . LYS A 1 216 ? 3.172 -8.325 -2.791 1.00 80.00 216 LYS A C 1
ATOM 1686 O O . LYS A 1 216 ? 4.233 -7.948 -3.279 1.00 80.00 216 LYS A O 1
ATOM 1691 N N . ILE A 1 217 ? 3.005 -9.542 -2.277 1.00 85.12 217 ILE A N 1
ATOM 1692 C CA . ILE A 1 217 ? 4.046 -10.571 -2.384 1.00 85.12 217 ILE A CA 1
ATOM 1693 C C . ILE A 1 217 ? 4.229 -10.975 -3.842 1.00 85.12 217 ILE A C 1
ATOM 1695 O O . ILE A 1 217 ? 5.364 -11.079 -4.294 1.00 85.12 217 ILE A O 1
ATOM 1699 N N . LEU A 1 218 ? 3.129 -11.137 -4.581 1.00 82.62 218 LEU A N 1
ATOM 1700 C CA . LEU A 1 218 ? 3.176 -11.456 -6.003 1.00 82.62 218 LEU A CA 1
ATOM 1701 C C . LEU A 1 218 ? 3.913 -10.375 -6.807 1.00 82.62 218 LEU A C 1
ATOM 1703 O O . LEU A 1 218 ? 4.775 -10.705 -7.619 1.00 82.62 218 LEU A O 1
ATOM 1707 N N . LEU A 1 219 ? 3.639 -9.096 -6.533 1.00 83.38 219 LEU A N 1
ATOM 1708 C CA . LEU A 1 219 ? 4.367 -7.977 -7.133 1.00 83.38 219 LEU A CA 1
ATOM 1709 C C . LEU A 1 219 ? 5.867 -8.038 -6.812 1.00 83.38 219 LEU A C 1
ATOM 1711 O O . LEU A 1 219 ? 6.687 -7.992 -7.726 1.00 83.38 219 LEU A O 1
ATOM 1715 N N . ALA A 1 220 ? 6.229 -8.177 -5.530 1.00 89.62 220 ALA A N 1
ATOM 1716 C CA . ALA A 1 220 ? 7.629 -8.256 -5.110 1.00 89.62 220 ALA A CA 1
ATOM 1717 C C . ALA A 1 220 ? 8.369 -9.411 -5.801 1.00 89.62 220 ALA A C 1
ATOM 1719 O O . ALA A 1 220 ? 9.497 -9.238 -6.256 1.00 89.62 220 ALA A O 1
ATOM 1720 N N . PHE A 1 221 ? 7.717 -10.572 -5.898 1.00 91.06 221 PHE A N 1
ATOM 1721 C CA . PHE A 1 221 ? 8.260 -11.758 -6.546 1.00 91.06 221 PHE A CA 1
ATOM 1722 C C . PHE A 1 221 ? 8.466 -11.554 -8.048 1.00 91.06 221 PHE A C 1
ATOM 1724 O O . PHE A 1 221 ? 9.553 -11.797 -8.557 1.00 91.06 221 PHE A O 1
ATOM 1731 N N . THR A 1 222 ? 7.443 -11.050 -8.738 1.00 87.56 222 THR A N 1
ATOM 1732 C CA . THR A 1 222 ? 7.473 -10.819 -10.189 1.00 87.56 222 THR A CA 1
ATOM 1733 C C . THR A 1 222 ? 8.583 -9.843 -10.571 1.00 87.56 222 THR A C 1
ATOM 1735 O O . THR A 1 222 ? 9.364 -10.108 -11.478 1.00 87.56 222 THR A O 1
ATOM 1738 N N . VAL A 1 223 ? 8.703 -8.735 -9.836 1.00 91.31 223 VAL A N 1
ATOM 1739 C CA . VAL A 1 223 ? 9.720 -7.704 -10.086 1.00 91.31 223 VAL A CA 1
ATOM 1740 C C . VAL A 1 223 ? 11.132 -8.223 -9.816 1.00 91.31 2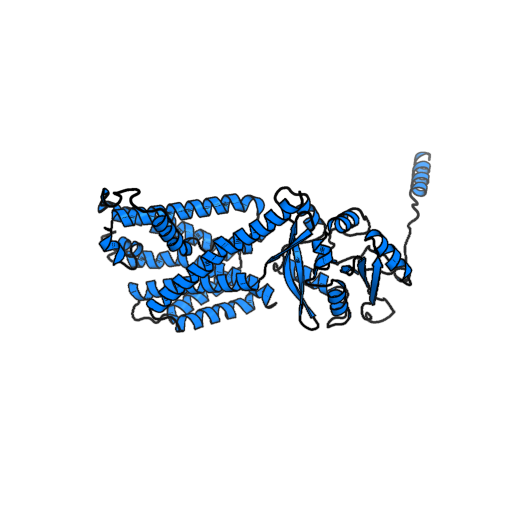23 VAL A C 1
ATOM 1742 O O . VAL A 1 223 ? 12.037 -7.968 -10.609 1.00 91.31 223 VAL A O 1
ATOM 1745 N N . LEU A 1 224 ? 11.320 -8.978 -8.728 1.00 93.94 224 LEU A N 1
ATOM 1746 C CA . LEU A 1 224 ? 12.598 -9.619 -8.418 1.00 93.94 224 LEU A CA 1
ATOM 1747 C C . LEU A 1 224 ? 13.020 -10.580 -9.539 1.00 93.94 224 LEU A C 1
ATOM 1749 O O . LEU A 1 224 ? 14.156 -10.516 -9.998 1.00 93.94 224 LEU A O 1
ATOM 1753 N N . GLN A 1 225 ? 12.100 -11.426 -10.000 1.00 91.75 225 GLN A N 1
ATOM 1754 C CA . GLN A 1 225 ? 12.379 -12.449 -11.007 1.00 91.75 225 GLN A CA 1
ATOM 1755 C C . GLN A 1 225 ? 12.726 -11.872 -12.369 1.00 91.75 225 GLN A C 1
ATOM 1757 O O . GLN A 1 225 ? 13.780 -12.185 -12.919 1.00 91.75 225 GLN A O 1
ATOM 1762 N N . THR A 1 226 ? 11.887 -10.969 -12.875 1.00 89.75 226 THR A N 1
ATOM 1763 C CA . THR A 1 226 ? 12.112 -10.303 -14.162 1.00 89.75 226 THR A CA 1
ATOM 1764 C C . THR A 1 226 ? 13.458 -9.574 -14.180 1.00 89.75 226 THR A C 1
ATOM 1766 O O . THR A 1 226 ? 14.142 -9.541 -15.199 1.00 89.75 226 THR A O 1
ATOM 1769 N N . TYR A 1 227 ? 13.889 -9.013 -13.048 1.00 93.69 227 TYR A N 1
ATOM 1770 C CA . TYR A 1 227 ? 15.176 -8.331 -12.988 1.00 93.69 227 TYR A CA 1
ATOM 1771 C C . TYR A 1 227 ? 16.379 -9.281 -12.886 1.00 93.69 227 TYR A C 1
ATOM 1773 O O . TYR A 1 227 ? 17.403 -9.042 -13.529 1.00 93.69 227 TYR A O 1
ATOM 1781 N N . ILE A 1 228 ? 16.264 -10.380 -12.132 1.00 93.06 228 ILE A N 1
ATOM 1782 C CA . ILE A 1 228 ? 17.294 -11.431 -12.108 1.00 93.06 228 ILE A CA 1
ATOM 1783 C C . ILE A 1 228 ? 17.479 -12.028 -13.508 1.00 93.06 228 ILE A C 1
ATOM 1785 O O . ILE A 1 228 ? 18.615 -12.255 -13.924 1.00 93.06 228 ILE A O 1
ATOM 1789 N N . GLU A 1 229 ? 16.391 -12.232 -14.253 1.00 91.12 229 GLU A N 1
ATOM 1790 C CA . GLU A 1 229 ? 16.438 -12.676 -15.647 1.00 91.12 229 GLU A CA 1
ATOM 1791 C C . GLU A 1 229 ? 17.258 -11.713 -16.519 1.00 91.12 229 GLU A C 1
ATOM 1793 O O . GLU A 1 229 ? 18.175 -12.152 -17.215 1.00 91.12 229 GLU A O 1
ATOM 1798 N N . ILE A 1 230 ? 16.997 -10.402 -16.425 1.00 91.06 230 ILE A N 1
ATOM 1799 C CA . ILE A 1 230 ? 17.759 -9.381 -17.162 1.00 91.06 230 ILE A CA 1
ATOM 1800 C C . ILE A 1 230 ? 19.251 -9.469 -16.818 1.00 91.06 230 ILE A C 1
ATOM 1802 O O . ILE A 1 230 ? 20.081 -9.525 -17.725 1.00 91.06 230 ILE A O 1
ATOM 1806 N N . ILE A 1 231 ? 19.610 -9.534 -15.531 1.00 93.00 231 ILE A N 1
ATOM 1807 C CA . ILE A 1 231 ? 21.017 -9.640 -15.116 1.00 93.00 231 ILE A CA 1
ATOM 1808 C C . ILE A 1 231 ? 21.669 -10.904 -15.687 1.00 93.00 231 ILE A C 1
ATOM 1810 O O . ILE A 1 231 ? 22.781 -10.832 -16.212 1.00 93.00 231 ILE A O 1
ATOM 1814 N N . LYS A 1 232 ? 21.000 -12.058 -15.599 1.00 91.44 232 LYS A N 1
ATOM 1815 C CA . LYS A 1 232 ? 21.547 -13.327 -16.091 1.00 91.44 232 LYS A CA 1
ATOM 1816 C C . LYS A 1 232 ? 21.780 -13.285 -17.594 1.00 91.44 232 LYS A C 1
ATOM 1818 O O . LYS A 1 232 ? 22.873 -13.589 -18.048 1.00 91.44 232 LYS A O 1
ATOM 1823 N N . ILE A 1 233 ? 20.772 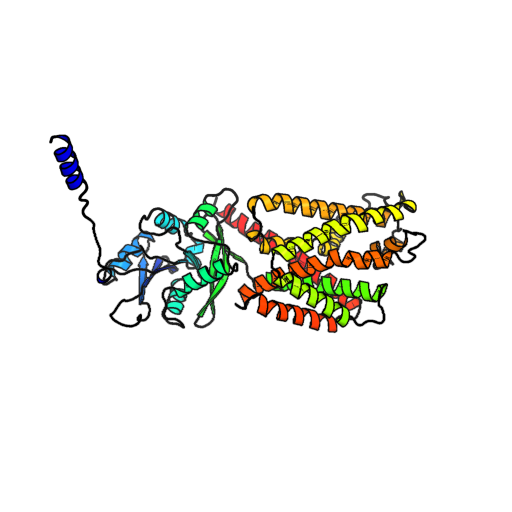-12.888 -18.363 1.00 89.62 233 ILE A N 1
ATOM 1824 C CA . ILE A 1 233 ? 20.841 -12.932 -19.827 1.00 89.62 233 ILE A CA 1
ATOM 1825 C C . ILE A 1 233 ? 21.890 -11.955 -20.357 1.00 89.62 233 ILE A C 1
ATOM 1827 O O . ILE A 1 233 ? 22.610 -12.272 -21.300 1.00 89.62 233 ILE A O 1
ATOM 1831 N N . TRP A 1 234 ? 21.994 -10.777 -19.744 1.00 90.12 234 TRP A N 1
ATOM 1832 C CA . TRP A 1 234 ? 22.829 -9.709 -20.273 1.00 90.12 234 TRP A CA 1
ATOM 1833 C C . TRP A 1 234 ? 24.226 -9.673 -19.658 1.00 90.12 234 TRP A C 1
ATOM 1835 O O . TRP A 1 234 ? 25.200 -9.520 -20.395 1.00 90.12 234 TRP A O 1
ATOM 1845 N N . MET A 1 235 ? 24.352 -9.803 -18.336 1.00 91.31 235 MET A N 1
ATOM 1846 C CA . MET A 1 235 ? 25.611 -9.586 -17.610 1.00 91.31 235 MET A CA 1
ATOM 1847 C C . MET A 1 235 ? 26.298 -10.880 -17.173 1.00 91.31 235 MET A C 1
ATOM 1849 O O . MET A 1 235 ? 27.501 -11.026 -17.374 1.00 91.31 235 MET A O 1
ATOM 1853 N N . PHE A 1 236 ? 25.556 -11.813 -16.572 1.00 92.62 236 PHE A N 1
ATOM 1854 C CA . PHE A 1 236 ? 26.135 -12.981 -15.897 1.00 92.62 236 PHE A CA 1
ATOM 1855 C C . PHE A 1 236 ? 25.415 -14.294 -16.262 1.00 92.62 236 PHE A C 1
ATOM 1857 O O . PHE A 1 236 ? 24.776 -14.905 -15.401 1.00 92.62 236 PHE A O 1
ATOM 1864 N N . PRO A 1 237 ? 25.544 -14.778 -17.512 1.00 89.12 237 PRO A N 1
ATOM 1865 C CA . PRO A 1 237 ? 24.805 -15.951 -17.998 1.00 89.12 237 PRO A CA 1
ATOM 1866 C C . PRO A 1 237 ? 25.220 -17.266 -17.331 1.00 89.12 237 PRO A C 1
ATOM 1868 O O . PRO A 1 237 ? 24.436 -18.208 -17.286 1.00 89.12 237 PRO A O 1
ATOM 1871 N N . LEU A 1 238 ? 26.434 -17.323 -16.777 1.00 89.69 238 LEU A N 1
ATOM 1872 C CA . LEU A 1 238 ? 26.961 -18.496 -16.073 1.00 89.69 238 LEU A CA 1
ATOM 1873 C C . LEU A 1 238 ? 26.555 -18.549 -14.589 1.00 89.69 238 LEU A C 1
ATOM 1875 O O . LEU A 1 238 ? 26.801 -19.553 -13.924 1.00 89.69 238 LEU A O 1
ATOM 1879 N N . MET A 1 239 ? 25.971 -17.477 -14.044 1.00 89.44 239 MET A N 1
ATOM 1880 C CA . MET A 1 239 ? 25.544 -17.435 -12.645 1.00 89.44 239 MET A CA 1
ATOM 1881 C C . MET A 1 239 ? 24.106 -17.936 -12.482 1.00 89.44 239 MET A C 1
ATOM 1883 O O . MET A 1 239 ? 23.226 -17.673 -13.303 1.00 89.44 239 MET A O 1
ATOM 1887 N N . GLY A 1 240 ? 23.853 -18.637 -11.379 1.00 88.25 240 GLY A N 1
ATOM 1888 C CA . GLY A 1 240 ? 22.510 -19.062 -11.001 1.00 88.25 240 GLY A CA 1
ATOM 1889 C C . GLY A 1 240 ? 21.645 -17.883 -10.543 1.00 88.25 240 GLY A C 1
ATOM 1890 O O . GLY A 1 240 ? 22.128 -16.848 -10.080 1.00 88.25 240 GLY A O 1
ATOM 1891 N N . ALA A 1 241 ? 20.325 -18.043 -10.652 1.00 88.56 241 ALA A N 1
ATOM 1892 C CA . ALA A 1 241 ? 19.368 -17.021 -10.215 1.00 88.56 241 ALA A CA 1
ATOM 1893 C C . ALA A 1 241 ? 19.407 -16.805 -8.691 1.00 88.56 241 ALA A C 1
ATOM 1895 O O . ALA A 1 241 ? 19.241 -15.685 -8.197 1.00 88.56 241 ALA A O 1
ATOM 1896 N N . TRP A 1 242 ? 19.688 -17.874 -7.945 1.00 89.50 242 TRP A N 1
ATOM 1897 C CA . TRP A 1 242 ? 19.689 -17.872 -6.487 1.00 89.50 242 TRP A CA 1
ATOM 1898 C C . TRP A 1 242 ? 20.748 -16.937 -5.887 1.00 89.50 242 TRP A C 1
ATOM 1900 O O . TRP A 1 242 ? 20.474 -16.319 -4.858 1.00 89.50 242 TRP A O 1
ATOM 1910 N N . GLN A 1 243 ? 21.921 -16.770 -6.520 1.00 93.56 243 GLN A N 1
ATOM 1911 C CA . GLN A 1 243 ? 22.956 -15.853 -6.021 1.00 93.56 243 GLN A CA 1
ATOM 1912 C C . GLN A 1 243 ? 22.450 -14.409 -5.998 1.00 93.56 243 GLN A C 1
ATOM 1914 O O . GLN A 1 243 ? 22.543 -13.726 -4.975 1.00 93.56 243 GLN A O 1
ATOM 1919 N N . PHE A 1 244 ? 21.860 -13.956 -7.106 1.00 92.88 244 PHE A N 1
ATOM 1920 C CA . PHE A 1 244 ? 21.289 -12.616 -7.195 1.00 92.88 244 PHE A CA 1
ATOM 1921 C C . PHE A 1 244 ? 20.106 -12.463 -6.244 1.00 92.88 244 PHE A C 1
ATOM 1923 O O . PHE A 1 244 ? 20.047 -11.480 -5.505 1.00 92.88 244 PHE A O 1
ATOM 1930 N N . SER A 1 245 ? 19.213 -13.457 -6.181 1.00 93.81 245 SER A N 1
ATOM 1931 C CA . SER A 1 245 ? 18.095 -13.423 -5.238 1.00 93.81 245 SER A CA 1
ATOM 1932 C C . SER A 1 245 ? 18.570 -13.275 -3.794 1.00 93.81 245 SER A C 1
ATOM 1934 O O . SER A 1 245 ? 17.985 -12.491 -3.050 1.00 93.81 245 SER A O 1
ATOM 1936 N N . LEU A 1 246 ? 19.614 -13.996 -3.379 1.00 94.56 246 LEU A N 1
ATOM 1937 C CA . LEU A 1 246 ? 20.133 -13.924 -2.014 1.00 94.56 246 LEU A CA 1
ATOM 1938 C C . LEU A 1 246 ? 20.625 -12.509 -1.679 1.00 94.56 246 LEU A C 1
ATOM 1940 O O . LEU A 1 246 ? 20.262 -11.964 -0.636 1.00 94.56 246 LEU A O 1
ATOM 1944 N N . ILE A 1 247 ? 21.399 -11.896 -2.581 1.00 94.44 247 ILE A N 1
ATOM 1945 C CA . ILE A 1 247 ? 21.928 -10.534 -2.411 1.00 94.44 247 ILE A CA 1
ATOM 1946 C C . ILE A 1 247 ? 20.779 -9.523 -2.317 1.00 94.44 247 ILE A C 1
ATOM 1948 O O . ILE A 1 247 ? 20.724 -8.729 -1.375 1.00 94.44 247 ILE A O 1
ATOM 1952 N N . PHE A 1 248 ? 19.822 -9.584 -3.248 1.00 94.38 248 PHE A N 1
ATOM 1953 C CA . PHE A 1 248 ? 18.666 -8.685 -3.268 1.00 94.38 248 PHE A CA 1
ATOM 1954 C C . PHE A 1 248 ? 17.828 -8.789 -1.997 1.00 94.38 248 PHE A C 1
ATOM 1956 O O . PHE A 1 248 ? 17.453 -7.772 -1.410 1.00 94.38 248 PHE A O 1
ATOM 1963 N N . LEU A 1 249 ? 17.549 -10.010 -1.546 1.00 95.38 249 LEU A N 1
ATOM 1964 C CA . LEU A 1 249 ? 16.727 -10.244 -0.365 1.00 95.38 249 LEU A CA 1
ATOM 1965 C C . LEU A 1 249 ? 17.461 -9.869 0.929 1.00 95.38 249 LEU A C 1
ATOM 1967 O O . LEU A 1 249 ? 16.824 -9.358 1.850 1.00 95.38 249 LEU A O 1
ATOM 1971 N N . ALA A 1 250 ? 18.786 -10.037 0.996 1.00 96.31 250 ALA A N 1
ATOM 1972 C CA . ALA A 1 250 ? 19.596 -9.570 2.122 1.00 96.31 250 ALA A CA 1
ATOM 1973 C C . ALA A 1 250 ? 19.596 -8.035 2.231 1.00 96.31 250 ALA A C 1
ATOM 1975 O O . ALA A 1 250 ? 19.391 -7.487 3.318 1.00 96.31 250 ALA A O 1
ATOM 1976 N N . LEU A 1 251 ? 19.746 -7.330 1.106 1.00 96.00 251 LEU A N 1
ATOM 1977 C CA . LEU A 1 251 ? 19.629 -5.871 1.068 1.00 96.00 251 LEU A CA 1
ATOM 1978 C C . LEU A 1 251 ? 18.210 -5.421 1.436 1.00 96.00 251 LEU A C 1
ATOM 1980 O O . LEU A 1 251 ? 18.038 -4.531 2.270 1.00 96.00 251 LEU A O 1
ATOM 1984 N N . ALA A 1 252 ? 17.186 -6.082 0.891 1.00 96.19 252 ALA A N 1
ATOM 1985 C CA . ALA A 1 252 ? 15.793 -5.778 1.202 1.00 96.19 252 ALA A CA 1
ATOM 1986 C C . ALA A 1 252 ? 15.493 -5.984 2.694 1.00 96.19 252 ALA A C 1
ATOM 1988 O O . ALA A 1 252 ? 14.802 -5.165 3.300 1.00 96.19 252 ALA A O 1
ATOM 1989 N N . TYR A 1 253 ? 16.047 -7.028 3.320 1.00 95.81 253 TYR A N 1
ATOM 1990 C CA . TYR A 1 253 ? 15.945 -7.244 4.764 1.00 95.81 253 TYR A CA 1
ATOM 1991 C C . TYR A 1 253 ? 16.473 -6.044 5.552 1.00 95.81 253 TYR A C 1
ATOM 1993 O O . TYR A 1 253 ? 15.761 -5.509 6.407 1.00 95.81 253 TYR A O 1
ATOM 2001 N N . TYR A 1 254 ? 17.691 -5.595 5.239 1.00 95.38 254 TYR A N 1
ATOM 2002 C CA . TYR A 1 254 ? 18.320 -4.457 5.904 1.00 95.38 254 TYR A CA 1
ATOM 2003 C C . TYR A 1 254 ? 17.483 -3.176 5.754 1.00 95.38 254 TYR A C 1
ATOM 2005 O O . TYR A 1 254 ? 17.139 -2.532 6.749 1.00 95.38 254 TYR A O 1
ATOM 2013 N N . THR A 1 255 ? 17.064 -2.849 4.528 1.00 95.81 255 THR A N 1
ATOM 2014 C CA . THR A 1 255 ? 16.273 -1.645 4.228 1.00 95.81 255 THR A CA 1
ATOM 2015 C C . THR A 1 255 ? 14.898 -1.668 4.896 1.00 95.81 255 THR A C 1
ATOM 2017 O O . THR A 1 255 ? 14.488 -0.682 5.512 1.00 95.81 255 THR A O 1
ATOM 2020 N N . VAL A 1 256 ? 14.179 -2.793 4.825 1.00 94.50 256 VAL A N 1
ATOM 2021 C CA . VAL A 1 256 ? 12.828 -2.922 5.396 1.00 94.50 256 VAL A CA 1
ATOM 2022 C C . VAL A 1 256 ? 12.864 -2.858 6.925 1.00 94.50 256 VAL A C 1
ATOM 2024 O O . VAL A 1 256 ? 11.961 -2.269 7.532 1.00 94.50 256 VAL A O 1
ATOM 2027 N N . LEU A 1 257 ? 13.902 -3.412 7.564 1.00 91.12 257 LEU A N 1
ATOM 2028 C CA . LEU A 1 257 ? 14.091 -3.305 9.013 1.00 91.12 257 LEU A CA 1
ATOM 2029 C C . LEU A 1 257 ? 14.454 -1.895 9.481 1.00 91.12 257 LEU A C 1
ATOM 2031 O O . LEU A 1 257 ? 14.046 -1.520 10.581 1.00 91.12 257 LEU A O 1
ATOM 2035 N N . GLY A 1 258 ? 15.138 -1.104 8.648 1.00 87.00 258 GLY A N 1
ATOM 2036 C CA . GLY A 1 258 ? 15.377 0.324 8.889 1.00 87.00 258 GLY A CA 1
ATOM 2037 C C . GLY A 1 258 ? 14.089 1.155 9.012 1.00 87.00 258 GLY A C 1
ATOM 2038 O O . GLY A 1 258 ? 14.102 2.275 9.522 1.00 87.00 258 GLY A O 1
ATOM 2039 N N . GLY A 1 259 ? 12.945 0.592 8.612 1.00 87.88 259 GLY A N 1
ATOM 2040 C CA . GLY A 1 259 ? 11.626 1.186 8.773 1.00 87.88 259 GLY A CA 1
ATOM 2041 C C . GLY A 1 259 ? 11.184 2.008 7.565 1.00 87.88 259 GLY A C 1
ATOM 2042 O O . GLY A 1 259 ? 11.891 2.153 6.572 1.00 87.88 259 GLY A O 1
ATOM 2043 N N . PHE A 1 260 ? 9.969 2.558 7.646 1.00 88.25 260 PHE A N 1
ATOM 2044 C CA . PHE A 1 260 ? 9.327 3.188 6.487 1.00 88.25 260 PHE A CA 1
ATOM 2045 C C . PHE A 1 260 ? 10.103 4.394 5.945 1.00 88.25 260 PHE A C 1
ATOM 2047 O O . PHE A 1 260 ? 10.191 4.554 4.737 1.00 88.25 260 PHE A O 1
ATOM 2054 N N . ARG A 1 261 ? 10.723 5.200 6.821 1.00 88.31 261 ARG A N 1
ATOM 2055 C CA . ARG A 1 261 ? 11.519 6.371 6.411 1.00 88.31 261 ARG A CA 1
ATOM 2056 C C . ARG A 1 261 ? 12.715 5.990 5.533 1.00 88.31 261 ARG A C 1
ATOM 2058 O O . ARG A 1 261 ? 13.018 6.698 4.577 1.00 88.31 261 ARG A O 1
ATOM 2065 N N . VAL A 1 262 ? 13.365 4.866 5.840 1.00 94.94 262 VAL A N 1
ATOM 2066 C CA . VAL A 1 262 ? 14.485 4.344 5.044 1.00 94.94 262 VAL A CA 1
ATOM 2067 C C . VAL A 1 262 ? 13.973 3.862 3.689 1.00 94.94 262 VAL A C 1
ATOM 2069 O O . VAL A 1 262 ? 14.520 4.255 2.665 1.00 94.94 262 VAL A O 1
ATOM 2072 N N . VAL A 1 263 ? 12.866 3.109 3.670 1.00 95.19 263 VAL A N 1
ATOM 2073 C CA . VAL A 1 263 ? 12.217 2.662 2.425 1.00 95.19 263 VAL A CA 1
ATOM 2074 C C . VAL A 1 263 ? 11.842 3.855 1.538 1.00 95.19 263 VAL A C 1
ATOM 2076 O O . VAL A 1 263 ? 12.176 3.858 0.360 1.00 95.19 263 VAL A O 1
ATOM 2079 N N . THR A 1 264 ? 11.231 4.908 2.092 1.00 93.50 264 THR A N 1
ATOM 2080 C CA . THR A 1 264 ? 10.894 6.116 1.320 1.00 93.50 264 THR A CA 1
ATOM 2081 C C . THR A 1 264 ? 12.124 6.854 0.797 1.00 93.50 264 THR A C 1
ATOM 2083 O O . THR A 1 264 ? 12.079 7.378 -0.311 1.00 93.50 264 THR A O 1
ATOM 2086 N N . GLY A 1 265 ? 13.224 6.880 1.559 1.00 95.00 265 GLY A N 1
ATOM 2087 C CA . GLY A 1 265 ? 14.486 7.470 1.107 1.00 95.00 265 GLY A CA 1
ATOM 2088 C C . GLY A 1 265 ? 15.093 6.702 -0.068 1.00 95.00 265 GLY A C 1
ATOM 2089 O O . GLY A 1 265 ? 15.533 7.310 -1.040 1.00 95.00 265 GLY A O 1
ATOM 2090 N N . VAL A 1 266 ? 15.040 5.368 -0.019 1.00 96.25 266 VAL A N 1
ATOM 2091 C CA . VAL A 1 266 ? 15.453 4.502 -1.132 1.00 96.25 266 VAL A CA 1
ATOM 2092 C C . VAL A 1 266 ? 14.558 4.715 -2.357 1.00 96.25 266 VAL A C 1
ATOM 2094 O O . VAL A 1 266 ? 15.083 4.841 -3.456 1.00 96.25 266 VAL A O 1
ATOM 2097 N N . CYS A 1 267 ? 13.236 4.850 -2.190 1.00 94.94 267 CYS A N 1
ATOM 2098 C CA . CYS A 1 267 ? 12.334 5.191 -3.299 1.00 94.94 267 CYS A CA 1
ATOM 2099 C C . CYS A 1 267 ? 12.655 6.553 -3.925 1.00 94.94 267 CYS A C 1
ATOM 2101 O O . CYS A 1 267 ? 12.621 6.681 -5.144 1.00 94.94 267 CYS A O 1
ATOM 2103 N N . PHE A 1 268 ? 12.974 7.564 -3.113 1.00 95.50 268 PHE A N 1
ATOM 2104 C CA . PHE A 1 268 ? 13.337 8.889 -3.613 1.00 95.50 268 PHE A CA 1
ATOM 2105 C C . PHE A 1 268 ? 14.584 8.825 -4.502 1.00 95.50 268 PHE A C 1
ATOM 2107 O O . PHE A 1 268 ? 14.544 9.243 -5.659 1.00 95.50 268 PHE A O 1
ATOM 2114 N N . TRP A 1 269 ? 15.671 8.239 -3.996 1.00 95.69 269 TRP A N 1
ATOM 2115 C CA . TRP A 1 269 ? 16.910 8.107 -4.767 1.00 95.69 269 TRP A CA 1
ATOM 2116 C C . TRP A 1 269 ? 16.772 7.161 -5.960 1.00 95.69 269 TRP A C 1
ATOM 2118 O O . TRP A 1 269 ? 17.371 7.411 -7.003 1.00 95.69 269 TRP A O 1
ATOM 2128 N N . GLY A 1 270 ? 15.924 6.139 -5.837 1.00 95.00 270 GLY A N 1
ATOM 2129 C CA . GLY A 1 270 ? 15.573 5.228 -6.920 1.00 95.00 270 GLY A CA 1
ATOM 2130 C C . GLY A 1 270 ? 14.804 5.868 -8.075 1.00 95.00 270 GLY A C 1
ATOM 2131 O O . GLY A 1 270 ? 14.767 5.305 -9.162 1.00 95.00 270 GLY A O 1
ATOM 2132 N N . VAL A 1 271 ? 14.233 7.058 -7.878 1.00 94.12 271 VAL A N 1
ATOM 2133 C CA . VAL A 1 271 ? 13.652 7.868 -8.959 1.00 94.12 271 VAL A CA 1
ATOM 2134 C C . VAL A 1 271 ? 14.646 8.923 -9.435 1.00 94.12 271 VAL A C 1
ATOM 2136 O O . VAL A 1 271 ? 14.876 9.048 -10.634 1.00 94.12 271 VAL A O 1
ATOM 2139 N N . VAL A 1 272 ? 15.265 9.667 -8.513 1.00 96.00 272 VAL A N 1
ATOM 2140 C CA . VAL A 1 272 ? 16.134 10.805 -8.854 1.00 96.00 272 VAL A CA 1
ATOM 2141 C C . VAL A 1 272 ? 17.382 10.371 -9.620 1.00 96.00 272 VAL A C 1
ATOM 2143 O O . VAL A 1 272 ? 17.701 10.982 -10.635 1.00 96.00 272 VAL A O 1
ATOM 2146 N N . ILE A 1 273 ? 18.086 9.324 -9.177 1.00 95.31 273 ILE A N 1
ATOM 2147 C CA . ILE A 1 273 ? 19.335 8.908 -9.832 1.00 95.31 273 ILE A CA 1
ATOM 2148 C C . ILE A 1 273 ? 19.057 8.399 -11.253 1.00 95.31 273 ILE A C 1
ATOM 2150 O O . ILE A 1 273 ? 19.652 8.948 -12.177 1.00 95.31 273 ILE A O 1
ATOM 2154 N N . PRO A 1 274 ? 18.136 7.439 -11.482 1.00 93.88 274 PRO A N 1
ATOM 2155 C CA . PRO A 1 274 ? 17.824 6.974 -12.835 1.00 93.88 274 PRO A CA 1
ATOM 2156 C C . PRO A 1 274 ? 17.271 8.070 -13.749 1.00 93.88 274 PRO A C 1
ATOM 2158 O O . PRO A 1 274 ? 17.546 8.061 -14.946 1.00 93.88 274 PRO A O 1
ATOM 2161 N N . LEU A 1 275 ? 16.539 9.043 -13.201 1.00 94.38 275 LEU A N 1
ATOM 2162 C CA . LEU A 1 275 ? 16.083 10.201 -13.967 1.00 94.38 275 LEU A CA 1
ATOM 2163 C C . LEU A 1 275 ? 17.248 11.076 -14.451 1.00 94.38 275 LEU A C 1
ATOM 2165 O O . LEU A 1 275 ? 17.181 11.624 -15.542 1.00 94.38 275 LEU A O 1
ATOM 2169 N N . LEU A 1 276 ? 18.313 11.214 -13.662 1.00 94.50 276 LEU A N 1
ATOM 2170 C CA . LEU A 1 276 ? 19.481 12.010 -14.045 1.00 94.50 276 LEU A CA 1
ATOM 2171 C C . LEU A 1 276 ? 20.469 11.242 -14.930 1.00 94.50 276 LEU A C 1
ATOM 2173 O O . LEU A 1 276 ? 21.221 11.870 -15.668 1.00 94.50 276 LEU A O 1
ATOM 2177 N N . THR A 1 277 ? 20.490 9.908 -14.859 1.00 90.56 277 THR A N 1
ATOM 2178 C CA . THR A 1 277 ? 21.498 9.085 -15.548 1.00 90.56 277 THR A CA 1
ATOM 2179 C C . THR A 1 277 ? 20.940 8.282 -16.720 1.00 90.56 277 THR A C 1
ATOM 2181 O O . THR A 1 277 ? 21.510 8.343 -17.802 1.00 90.56 277 THR A O 1
ATOM 2184 N N . ILE A 1 278 ? 19.828 7.557 -16.546 1.00 89.81 278 ILE A N 1
ATOM 2185 C CA . ILE A 1 278 ? 19.239 6.690 -17.583 1.00 89.81 278 ILE A CA 1
ATOM 2186 C C . ILE A 1 278 ? 18.377 7.506 -18.545 1.00 89.81 278 ILE A C 1
ATOM 2188 O O . ILE A 1 278 ? 18.458 7.317 -19.754 1.00 89.81 278 ILE A O 1
ATOM 2192 N N . PHE A 1 279 ? 17.549 8.422 -18.035 1.00 90.38 279 PHE A N 1
ATOM 2193 C CA . PHE A 1 279 ? 16.612 9.161 -18.887 1.00 90.38 279 PHE A CA 1
ATOM 2194 C C . PHE A 1 279 ? 17.305 9.975 -20.001 1.00 90.38 279 PHE A C 1
ATOM 2196 O O . PHE A 1 279 ? 16.847 9.887 -21.140 1.00 90.38 279 PHE A O 1
ATOM 2203 N N . PRO A 1 280 ? 18.434 10.682 -19.765 1.00 90.75 280 PRO A N 1
ATOM 2204 C CA . PRO A 1 280 ? 19.149 11.375 -20.839 1.00 90.75 280 PRO A CA 1
ATOM 2205 C C . PRO A 1 280 ? 19.727 10.443 -21.911 1.00 90.75 280 PRO A C 1
ATOM 2207 O O . PRO A 1 280 ? 19.950 10.865 -23.042 1.00 90.75 280 PRO A O 1
ATOM 2210 N N . MET A 1 281 ? 19.947 9.162 -21.602 1.00 86.62 281 MET A N 1
ATOM 2211 C CA . MET A 1 281 ? 20.456 8.211 -22.594 1.00 86.62 281 MET A CA 1
ATOM 2212 C C . MET A 1 281 ? 19.441 7.936 -23.709 1.00 86.62 281 MET A C 1
ATOM 2214 O O . MET A 1 281 ? 19.837 7.544 -24.803 1.00 86.62 281 MET A O 1
ATOM 2218 N N . LEU A 1 282 ? 18.152 8.219 -23.483 1.00 86.62 282 LEU A N 1
ATOM 2219 C CA . LEU A 1 282 ? 17.108 8.124 -24.508 1.00 86.62 282 LEU A CA 1
ATOM 2220 C C . LEU A 1 282 ? 17.287 9.132 -25.656 1.00 86.62 282 LEU A C 1
ATOM 2222 O O . LEU A 1 282 ? 16.655 8.965 -26.695 1.00 86.62 282 LEU A O 1
ATOM 2226 N N . PHE A 1 283 ? 18.143 10.150 -25.504 1.00 89.69 283 PHE A N 1
ATOM 2227 C CA . PHE A 1 283 ? 18.423 11.108 -26.576 1.00 89.69 283 PHE A CA 1
ATOM 2228 C C . PHE A 1 283 ? 19.407 10.578 -27.628 1.00 89.69 283 PHE A C 1
ATOM 2230 O O . PHE A 1 283 ? 19.320 10.995 -28.776 1.00 89.69 283 PHE A O 1
ATOM 2237 N N . PHE A 1 284 ? 20.303 9.645 -27.289 1.00 90.06 284 PHE A N 1
ATOM 2238 C CA . PHE A 1 284 ? 21.290 9.122 -28.248 1.00 90.06 284 PHE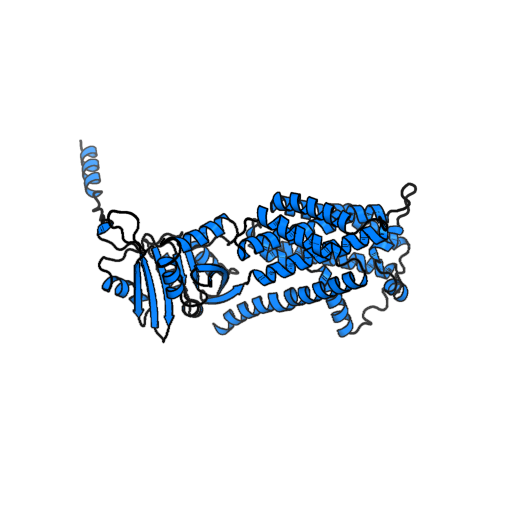 A CA 1
ATOM 2239 C C . PHE A 1 284 ? 20.651 8.353 -29.413 1.00 90.06 284 PHE A C 1
ATOM 2241 O O . PHE A 1 284 ? 21.001 8.627 -30.558 1.00 90.06 284 PHE A O 1
ATOM 2248 N N . PRO A 1 285 ? 19.674 7.449 -29.190 1.00 90.38 285 PRO A N 1
ATOM 2249 C CA . PRO A 1 285 ? 18.997 6.784 -30.298 1.00 90.38 285 PRO A CA 1
ATOM 2250 C C . PRO A 1 285 ? 18.274 7.736 -31.254 1.00 90.38 285 PRO A C 1
ATOM 2252 O O . PRO A 1 285 ? 18.042 7.368 -32.401 1.00 90.38 285 PRO A O 1
ATOM 2255 N N . LEU A 1 286 ? 17.928 8.955 -30.820 1.00 90.00 286 LEU A N 1
ATOM 2256 C CA . LEU A 1 286 ? 17.237 9.917 -31.680 1.00 90.00 286 LEU A CA 1
ATOM 2257 C C . LEU A 1 286 ? 18.099 10.417 -32.845 1.00 90.00 286 LEU A C 1
ATOM 2259 O O . LEU A 1 286 ? 17.539 10.893 -33.827 1.00 90.00 286 LEU A O 1
ATOM 2263 N N . GLU A 1 287 ? 19.424 10.266 -32.782 1.00 91.19 287 GLU A N 1
ATOM 2264 C CA . GLU A 1 287 ? 20.312 10.529 -33.923 1.00 91.19 287 GLU A CA 1
ATOM 2265 C C . GLU A 1 287 ? 19.979 9.629 -35.127 1.00 91.19 287 GLU A C 1
ATOM 2267 O O . GLU A 1 287 ? 20.099 10.045 -36.277 1.00 91.19 287 GLU A O 1
ATOM 2272 N N . TYR A 1 288 ? 19.475 8.424 -34.856 1.00 91.00 288 TYR A N 1
ATOM 2273 C CA . TYR A 1 288 ? 19.090 7.424 -35.852 1.00 91.00 288 TYR A CA 1
ATOM 2274 C C . TYR A 1 288 ? 17.564 7.331 -36.020 1.00 91.00 288 TYR A C 1
ATOM 2276 O O . TYR A 1 288 ? 17.051 6.336 -36.529 1.00 91.00 288 TYR A O 1
ATOM 2284 N N . ALA A 1 289 ? 16.815 8.339 -35.561 1.00 91.62 289 ALA A N 1
ATOM 2285 C CA . ALA A 1 289 ? 15.359 8.316 -35.601 1.00 91.62 289 ALA A CA 1
ATOM 2286 C C . ALA A 1 289 ? 14.807 8.410 -37.031 1.00 91.62 289 ALA A C 1
ATOM 2288 O O . ALA A 1 289 ? 15.080 9.343 -37.788 1.00 91.62 289 ALA A O 1
ATOM 2289 N N . HIS A 1 290 ? 13.898 7.497 -37.352 1.00 92.50 290 HIS A N 1
ATOM 2290 C CA . HIS A 1 290 ? 13.055 7.534 -38.532 1.00 92.50 290 HIS A CA 1
ATOM 2291 C C . HIS A 1 290 ? 11.671 8.088 -38.175 1.00 92.50 290 HIS A C 1
ATOM 2293 O O . HIS A 1 290 ? 10.737 7.356 -37.859 1.00 92.50 290 HIS A O 1
ATOM 2299 N N . TYR A 1 291 ? 11.501 9.409 -38.296 1.00 91.62 291 TYR A N 1
ATOM 2300 C CA . TYR A 1 291 ? 10.243 10.105 -37.964 1.00 91.62 291 TYR A CA 1
ATOM 2301 C C . TYR A 1 291 ? 9.002 9.588 -38.701 1.00 91.62 291 TYR A C 1
ATOM 2303 O O . TYR A 1 291 ? 7.885 9.739 -38.211 1.00 91.62 291 TYR A O 1
ATOM 2311 N N . ARG A 1 292 ? 9.189 8.956 -39.866 1.00 90.94 292 ARG A N 1
ATOM 2312 C CA . ARG A 1 292 ? 8.100 8.338 -40.633 1.00 90.94 292 ARG A CA 1
ATOM 2313 C C . ARG A 1 292 ? 7.445 7.166 -39.902 1.00 90.94 292 ARG A C 1
ATOM 2315 O O . ARG A 1 292 ? 6.283 6.912 -40.174 1.00 90.94 292 ARG A O 1
ATOM 2322 N N . ASN A 1 293 ? 8.132 6.524 -38.957 1.00 90.44 293 ASN A N 1
ATOM 2323 C CA . ASN A 1 293 ? 7.588 5.404 -38.185 1.00 90.44 293 ASN A CA 1
ATOM 2324 C C . ASN A 1 293 ? 6.425 5.809 -37.263 1.00 90.44 293 ASN A C 1
ATOM 2326 O O . ASN A 1 293 ? 5.695 4.948 -36.793 1.00 90.44 293 ASN A O 1
ATOM 2330 N N . LEU A 1 294 ? 6.239 7.108 -36.990 1.00 87.62 294 LEU A N 1
ATOM 2331 C CA . LEU A 1 294 ? 5.068 7.607 -36.256 1.00 87.62 294 LEU A CA 1
ATOM 2332 C C . LEU A 1 294 ? 3.799 7.665 -37.119 1.00 87.62 294 LEU A C 1
ATOM 2334 O O . LEU A 1 294 ? 2.728 7.969 -36.598 1.00 87.62 294 LEU A O 1
ATOM 2338 N N . LEU A 1 295 ? 3.925 7.462 -38.432 1.00 90.06 295 LEU A N 1
ATOM 2339 C CA . LEU A 1 295 ? 2.828 7.529 -39.386 1.00 90.06 295 LEU A CA 1
ATOM 2340 C C . LEU A 1 295 ? 2.468 6.120 -39.886 1.00 90.06 295 LEU A C 1
ATOM 2342 O O . LEU A 1 295 ? 3.377 5.324 -40.121 1.00 90.06 295 LEU A O 1
ATOM 2346 N N . PRO A 1 296 ? 1.178 5.848 -40.154 1.00 90.50 296 PRO A N 1
ATOM 2347 C CA . PRO A 1 296 ? 0.029 6.740 -39.959 1.00 90.50 296 PRO A CA 1
ATOM 2348 C C . PRO A 1 296 ? -0.358 6.905 -38.477 1.00 90.50 296 PRO A C 1
ATOM 2350 O O . PRO A 1 296 ? -0.244 5.985 -37.680 1.00 90.50 296 PRO A O 1
ATOM 2353 N N . VAL A 1 297 ? -0.847 8.093 -38.103 1.00 87.88 297 VAL A N 1
ATOM 2354 C CA . VAL A 1 297 ? -1.442 8.306 -36.771 1.00 87.88 297 VAL A CA 1
ATOM 2355 C C . VAL A 1 297 ? -2.929 7.957 -36.840 1.00 87.88 297 VAL A C 1
ATOM 2357 O O . VAL A 1 297 ? -3.596 8.352 -37.795 1.00 87.88 297 VAL A O 1
ATOM 2360 N N . PHE A 1 298 ? -3.458 7.310 -35.799 1.00 85.12 298 PHE A N 1
ATOM 2361 C CA . PHE A 1 298 ? -4.881 6.958 -35.656 1.00 85.12 298 PHE A CA 1
ATOM 2362 C C . PHE A 1 298 ? -5.408 5.923 -36.667 1.00 85.12 298 PHE A C 1
ATOM 2364 O O . PHE A 1 298 ? -6.580 5.972 -37.036 1.00 85.12 298 PHE A O 1
ATOM 2371 N N . ASP A 1 299 ? -4.576 4.976 -37.099 1.00 90.12 299 ASP A N 1
ATOM 2372 C CA . ASP A 1 299 ? -5.004 3.844 -37.936 1.00 90.12 299 ASP A CA 1
ATOM 2373 C C . ASP A 1 299 ? -5.619 2.681 -37.131 1.00 90.12 299 ASP A C 1
ATOM 2375 O O . ASP A 1 299 ? -6.352 1.862 -37.684 1.00 90.12 299 ASP A O 1
ATOM 2379 N N . HIS A 1 300 ? -5.372 2.634 -35.821 1.00 89.06 300 HIS A N 1
ATOM 2380 C CA . HIS A 1 300 ? -5.888 1.599 -34.933 1.00 89.06 300 HIS A CA 1
ATOM 2381 C C . HIS A 1 300 ? -7.365 1.778 -34.571 1.00 89.06 300 HIS A C 1
ATOM 2383 O O . HIS A 1 300 ? -7.858 2.866 -34.257 1.00 89.06 300 HIS A O 1
ATOM 2389 N N . SER A 1 301 ? -8.060 0.648 -34.495 1.00 94.25 301 SER A N 1
ATOM 2390 C CA . SER A 1 301 ? -9.408 0.560 -33.952 1.00 94.25 301 SER A CA 1
ATOM 2391 C C . SER A 1 301 ? -9.434 0.824 -32.440 1.00 94.25 301 SER A C 1
ATOM 2393 O O . SER A 1 301 ? -8.466 0.610 -31.708 1.00 94.25 301 SER A O 1
ATOM 2395 N N . ILE A 1 302 ? -10.607 1.206 -31.924 1.00 91.88 302 ILE A N 1
ATOM 2396 C CA . ILE A 1 302 ? -10.824 1.379 -30.477 1.00 91.88 302 ILE A CA 1
ATOM 2397 C C . ILE A 1 302 ? -10.471 0.091 -29.705 1.00 91.88 302 ILE A C 1
ATOM 2399 O O . ILE A 1 302 ? -9.923 0.162 -28.606 1.00 91.88 302 ILE A O 1
ATOM 2403 N N . GLY A 1 303 ? -10.748 -1.086 -30.279 1.00 92.88 303 GLY A N 1
ATOM 2404 C CA . GLY A 1 303 ? -10.431 -2.377 -29.663 1.00 92.88 303 GLY A CA 1
ATOM 2405 C C . GLY A 1 303 ? -8.928 -2.600 -29.478 1.00 92.88 303 GLY A C 1
ATOM 2406 O O . GLY A 1 303 ? -8.500 -3.026 -28.405 1.00 92.88 303 GLY A O 1
ATOM 2407 N N . GLU A 1 304 ? -8.125 -2.251 -30.481 1.00 90.69 304 GLU A N 1
ATOM 2408 C CA . GLU A 1 304 ? -6.661 -2.347 -30.428 1.00 90.69 304 GLU A CA 1
ATOM 2409 C C . GLU A 1 304 ? -6.068 -1.355 -29.423 1.00 90.69 304 GLU A C 1
ATOM 2411 O O . GLU A 1 304 ? -5.190 -1.720 -28.641 1.00 90.69 304 GLU A O 1
ATOM 2416 N N . ILE A 1 305 ? -6.623 -0.141 -29.340 1.00 90.25 305 ILE A N 1
ATOM 2417 C CA . ILE A 1 305 ? -6.234 0.847 -28.322 1.00 90.25 305 ILE A CA 1
ATOM 2418 C C . ILE A 1 305 ? -6.487 0.298 -26.908 1.00 90.25 305 ILE A C 1
ATOM 2420 O O . ILE A 1 305 ? -5.617 0.390 -26.038 1.00 90.25 305 ILE A O 1
ATOM 2424 N N . PHE A 1 306 ? -7.646 -0.325 -26.662 1.00 87.38 306 PHE A N 1
ATOM 2425 C CA . PHE A 1 306 ? -7.928 -0.970 -25.373 1.00 87.38 306 PHE A CA 1
ATOM 2426 C C . PHE A 1 306 ? -7.000 -2.157 -25.092 1.00 87.38 306 PHE A C 1
ATOM 2428 O O . PHE A 1 306 ? -6.596 -2.352 -23.942 1.00 87.38 306 PHE A O 1
ATOM 2435 N N . ALA A 1 307 ? -6.642 -2.942 -26.111 1.00 86.94 307 ALA A N 1
ATOM 2436 C CA . ALA A 1 307 ? -5.687 -4.037 -25.968 1.00 86.94 307 ALA A CA 1
ATOM 2437 C C . ALA A 1 307 ? -4.294 -3.519 -25.569 1.00 86.94 307 ALA A C 1
ATOM 2439 O O . ALA A 1 307 ? -3.701 -4.044 -24.622 1.00 86.94 307 ALA A O 1
ATOM 2440 N N . GLY A 1 308 ? -3.822 -2.437 -26.198 1.00 87.88 308 GLY A N 1
ATOM 2441 C CA . GLY A 1 308 ? -2.581 -1.752 -25.828 1.00 87.88 308 GLY A CA 1
ATOM 2442 C C . GLY A 1 308 ? -2.621 -1.190 -24.402 1.00 87.88 308 GLY A C 1
ATOM 2443 O O . GLY A 1 308 ? -1.710 -1.425 -23.607 1.00 87.88 308 GLY A O 1
ATOM 2444 N N . ALA A 1 309 ? -3.724 -0.538 -24.017 1.00 87.12 309 ALA A N 1
ATOM 2445 C CA . ALA A 1 309 ? -3.916 -0.045 -22.651 1.00 87.12 309 ALA A CA 1
ATOM 2446 C C . ALA A 1 309 ? -3.892 -1.183 -21.610 1.00 87.12 309 ALA A C 1
ATOM 2448 O O . ALA A 1 309 ? -3.283 -1.049 -20.547 1.00 87.12 309 ALA A O 1
ATOM 2449 N N . LYS A 1 310 ? -4.507 -2.333 -21.923 1.00 82.38 310 LYS A N 1
ATOM 2450 C CA . LYS A 1 310 ? -4.465 -3.533 -21.075 1.00 82.38 310 LYS A CA 1
ATOM 2451 C C . LYS A 1 310 ? -3.043 -4.088 -20.952 1.00 82.38 310 LYS A C 1
ATOM 2453 O O . LYS A 1 310 ? -2.650 -4.471 -19.848 1.00 82.38 310 LYS A O 1
ATOM 2458 N N . ALA A 1 311 ? -2.269 -4.108 -22.038 1.00 84.06 311 ALA A N 1
ATOM 2459 C CA . ALA A 1 311 ? -0.878 -4.566 -22.030 1.00 84.06 311 ALA A CA 1
ATOM 2460 C C . ALA A 1 311 ? 0.023 -3.698 -21.128 1.00 84.06 311 ALA A C 1
ATOM 2462 O O . ALA A 1 311 ? 0.916 -4.220 -20.466 1.00 84.06 311 ALA A O 1
ATOM 2463 N N . MET A 1 312 ? -0.275 -2.400 -21.008 1.00 87.19 312 MET A N 1
ATOM 2464 C CA . MET A 1 312 ? 0.453 -1.465 -20.137 1.00 87.19 312 MET A CA 1
ATOM 2465 C C . MET A 1 312 ? 0.124 -1.589 -18.642 1.00 87.19 312 MET A C 1
ATOM 2467 O O . MET A 1 312 ? 0.785 -0.966 -17.810 1.00 87.19 312 MET A O 1
ATOM 2471 N N . SER A 1 313 ? -0.876 -2.389 -18.269 1.00 79.69 313 SER A N 1
ATOM 2472 C CA . SER A 1 313 ? -1.391 -2.454 -16.894 1.00 79.69 313 SER A CA 1
ATOM 2473 C C . SER A 1 313 ? -0.356 -2.831 -15.837 1.00 79.69 313 SER A C 1
ATOM 2475 O O . SER A 1 313 ? -0.399 -2.298 -14.729 1.00 79.69 313 SER A O 1
ATOM 2477 N N . LEU A 1 314 ? 0.596 -3.706 -16.178 1.00 78.62 314 LEU A N 1
ATOM 2478 C CA . LEU A 1 314 ? 1.659 -4.114 -15.262 1.00 78.62 314 LEU A CA 1
ATOM 2479 C C . LEU A 1 314 ? 2.529 -2.921 -14.839 1.00 78.62 314 LEU A C 1
ATOM 2481 O O . LEU A 1 314 ? 2.942 -2.851 -13.684 1.00 78.62 314 LEU A O 1
ATOM 2485 N N . GLN A 1 315 ? 2.733 -1.948 -15.733 1.00 87.06 315 GLN A N 1
ATOM 2486 C CA . GLN A 1 315 ? 3.655 -0.831 -15.501 1.00 87.06 315 GLN A CA 1
ATOM 2487 C C . GLN A 1 315 ? 3.047 0.232 -14.583 1.00 87.06 315 GLN A C 1
ATOM 2489 O O . GLN A 1 315 ? 3.765 1.013 -13.967 1.00 87.06 315 GLN A O 1
ATOM 2494 N N . TYR A 1 316 ? 1.720 0.237 -14.456 1.00 85.44 316 TYR A N 1
ATOM 2495 C CA . TYR A 1 316 ? 0.983 1.112 -13.544 1.00 85.44 316 TYR A CA 1
ATOM 2496 C C . TYR A 1 316 ? 0.639 0.447 -12.209 1.00 85.44 316 TYR A C 1
ATOM 2498 O O . TYR A 1 316 ? 0.031 1.080 -11.339 1.00 85.44 316 TYR A O 1
ATOM 2506 N N . LEU A 1 317 ? 1.023 -0.816 -12.021 1.00 81.69 317 LEU A N 1
ATOM 2507 C CA . LEU A 1 317 ? 0.796 -1.505 -10.765 1.00 81.69 317 LEU A CA 1
ATOM 2508 C C . LEU A 1 317 ? 1.681 -0.930 -9.650 1.00 81.69 317 LEU A C 1
ATOM 2510 O O . LEU A 1 317 ? 2.828 -0.548 -9.866 1.00 81.69 317 LEU A O 1
ATOM 2514 N N . GLY A 1 318 ? 1.149 -0.877 -8.433 1.00 77.38 318 GLY A N 1
ATOM 2515 C CA . GLY A 1 318 ? 1.829 -0.360 -7.251 1.00 77.38 318 GLY A CA 1
ATOM 2516 C C . GLY A 1 318 ? 1.200 0.912 -6.689 1.00 77.38 318 GLY A C 1
ATOM 2517 O O . GLY A 1 318 ? 1.423 1.228 -5.518 1.00 77.38 318 GLY A O 1
ATOM 2518 N N . MET A 1 319 ? 0.340 1.601 -7.451 1.00 77.81 319 MET A N 1
ATOM 2519 C CA . MET A 1 319 ? -0.445 2.736 -6.944 1.00 77.81 319 MET A CA 1
ATOM 2520 C C . MET A 1 319 ? -1.324 2.346 -5.747 1.00 77.81 319 MET A C 1
ATOM 2522 O O . MET A 1 319 ? -1.552 3.140 -4.837 1.00 77.81 319 MET A O 1
ATOM 2526 N N . GLU A 1 320 ? -1.776 1.096 -5.695 1.00 74.44 320 GLU A N 1
ATOM 2527 C CA . GLU A 1 320 ? -2.585 0.560 -4.611 1.00 74.44 320 GLU A CA 1
ATOM 2528 C C . GLU A 1 320 ? -1.834 0.450 -3.279 1.00 74.44 320 GLU A C 1
ATOM 2530 O O . GLU A 1 320 ? -2.454 0.402 -2.211 1.00 74.44 320 GLU A O 1
ATOM 2535 N N . MET A 1 321 ? -0.497 0.441 -3.307 1.00 78.56 321 MET A N 1
ATOM 2536 C CA . MET A 1 321 ? 0.310 0.463 -2.088 1.00 78.56 321 MET A CA 1
ATOM 2537 C C . MET A 1 321 ? 0.134 1.777 -1.324 1.00 78.56 321 MET A C 1
ATOM 2539 O O . MET A 1 321 ? 0.258 1.771 -0.095 1.00 78.56 321 MET A O 1
ATOM 2543 N N . LEU A 1 322 ? -0.269 2.859 -2.008 1.00 80.31 322 LEU A N 1
ATOM 2544 C CA . LEU A 1 322 ? -0.614 4.136 -1.388 1.00 80.31 322 LEU A CA 1
ATOM 2545 C C . LEU A 1 322 ? -1.624 3.958 -0.262 1.00 80.31 322 LEU A C 1
ATOM 2547 O O . LEU A 1 322 ? -1.452 4.559 0.787 1.00 80.31 322 LEU A O 1
ATOM 2551 N N . MET A 1 323 ? -2.611 3.071 -0.410 1.00 72.50 323 MET A N 1
ATOM 2552 C CA . MET A 1 323 ? -3.612 2.819 0.632 1.00 72.50 323 MET A CA 1
ATOM 2553 C C . MET A 1 323 ? -3.010 2.241 1.923 1.00 72.50 323 MET A C 1
ATOM 2555 O O . MET A 1 323 ? -3.580 2.409 2.998 1.00 72.50 323 MET A O 1
ATOM 2559 N N . VAL A 1 324 ? -1.861 1.562 1.837 1.00 74.31 324 VAL A N 1
ATOM 2560 C CA . VAL A 1 324 ? -1.184 0.963 2.997 1.00 74.31 324 VAL A CA 1
ATOM 2561 C C . VAL A 1 324 ? -0.305 1.973 3.715 1.00 74.31 324 VAL A C 1
ATOM 2563 O O . VAL A 1 324 ? -0.311 2.009 4.946 1.00 74.31 324 VAL A O 1
ATOM 2566 N N . TYR A 1 325 ? 0.429 2.804 2.974 1.00 78.94 325 TYR A N 1
ATOM 2567 C CA . TYR A 1 325 ? 1.269 3.833 3.582 1.00 78.94 325 TYR A CA 1
ATOM 2568 C C . TYR A 1 325 ? 0.597 5.207 3.714 1.00 78.94 325 TYR A C 1
ATOM 2570 O O . TYR A 1 325 ? 1.200 6.107 4.292 1.00 78.94 325 TYR A O 1
ATOM 2578 N N . TYR A 1 326 ? -0.661 5.367 3.287 1.00 76.75 326 TYR A N 1
ATOM 2579 C CA . TYR A 1 326 ? -1.465 6.582 3.474 1.00 76.75 326 TYR A CA 1
ATOM 2580 C C . TYR A 1 326 ? -1.425 7.115 4.920 1.00 76.75 326 TYR A C 1
ATOM 2582 O O . TYR A 1 326 ? -1.175 8.308 5.094 1.00 76.75 326 TYR A O 1
ATOM 2590 N N . PRO A 1 327 ? -1.540 6.273 5.976 1.00 70.00 327 PRO A N 1
ATOM 2591 C CA . PRO A 1 327 ? -1.455 6.740 7.365 1.00 70.00 327 PRO A CA 1
ATOM 2592 C C . PRO A 1 327 ? -0.062 7.226 7.797 1.00 70.00 327 PRO A C 1
ATOM 2594 O O . PRO A 1 327 ? 0.078 7.804 8.870 1.00 70.00 327 PRO A O 1
ATOM 2597 N N . PHE A 1 328 ? 0.977 6.947 7.007 1.00 74.12 328 PHE A N 1
ATOM 2598 C CA . PHE A 1 328 ? 2.363 7.336 7.282 1.00 74.12 328 PHE A CA 1
ATOM 2599 C C . PHE A 1 328 ? 2.743 8.647 6.579 1.00 74.12 328 PHE A C 1
ATOM 2601 O O . PHE A 1 328 ? 3.842 9.163 6.792 1.00 74.12 328 PHE A O 1
ATOM 2608 N N . ILE A 1 329 ? 1.846 9.193 5.754 1.00 79.00 329 ILE A N 1
ATOM 2609 C CA . ILE A 1 329 ? 2.014 10.488 5.102 1.00 79.00 329 ILE A CA 1
ATOM 2610 C C . ILE A 1 329 ? 1.682 11.584 6.117 1.00 79.00 329 ILE A C 1
ATOM 2612 O O . ILE A 1 329 ? 0.658 11.532 6.787 1.00 79.00 329 ILE A O 1
ATOM 2616 N N . GLN A 1 330 ? 2.540 12.599 6.222 1.00 79.88 330 GLN A N 1
ATOM 2617 C CA . GLN A 1 330 ? 2.370 13.687 7.195 1.00 79.88 330 GLN A CA 1
ATOM 2618 C C . GLN A 1 330 ? 1.086 14.503 6.960 1.00 79.88 330 GLN A C 1
ATOM 2620 O O . GLN A 1 330 ? 0.441 14.917 7.916 1.00 79.88 330 GLN A O 1
ATOM 2625 N N . GLN A 1 331 ? 0.710 14.723 5.693 1.00 85.50 331 GLN A N 1
ATOM 2626 C CA . GLN A 1 331 ? -0.523 15.412 5.286 1.00 85.50 331 GLN A CA 1
ATOM 2627 C C . GLN A 1 331 ? -1.336 14.528 4.320 1.00 85.50 331 GLN A C 1
ATOM 2629 O O . GLN A 1 331 ? -1.274 14.736 3.103 1.00 85.50 331 GLN A O 1
ATOM 2634 N N . PRO A 1 332 ? -2.086 13.529 4.828 1.00 73.19 332 PRO A N 1
ATOM 2635 C CA . PRO A 1 332 ? -2.776 12.552 3.986 1.00 73.19 332 PRO A CA 1
ATOM 2636 C C . PRO A 1 332 ? -3.805 13.182 3.040 1.00 73.19 332 PRO A C 1
ATOM 2638 O O . PRO A 1 332 ? -3.884 12.792 1.880 1.00 73.19 332 PRO A O 1
ATOM 2641 N N . GLU A 1 333 ? -4.519 14.225 3.467 1.00 76.56 333 GLU A N 1
ATOM 2642 C CA . GLU A 1 333 ? -5.554 14.889 2.656 1.00 76.56 333 GLU A CA 1
ATOM 2643 C C . GLU A 1 333 ? -5.006 15.479 1.350 1.00 76.56 333 GLU A C 1
ATOM 2645 O O . GLU A 1 333 ? -5.641 15.405 0.298 1.00 76.56 333 GLU A O 1
ATOM 2650 N N . LYS A 1 334 ? -3.780 16.015 1.381 1.00 84.62 334 LYS A N 1
ATOM 2651 C CA . LYS A 1 334 ? -3.113 16.571 0.194 1.00 84.62 334 LYS A CA 1
ATOM 2652 C C . LYS A 1 334 ? -2.399 15.510 -0.643 1.00 84.62 334 LYS A C 1
ATOM 2654 O O . LYS A 1 334 ? -1.906 15.828 -1.723 1.00 84.62 334 LYS A O 1
ATOM 2659 N N . SER A 1 335 ? -2.329 14.262 -0.172 1.00 80.00 335 SER A N 1
ATOM 2660 C CA . SER A 1 335 ? -1.587 13.193 -0.853 1.00 80.00 335 SER A CA 1
ATOM 2661 C C . SER A 1 335 ? -2.153 12.863 -2.234 1.00 80.00 335 SER A C 1
ATOM 2663 O O . SER A 1 335 ? -1.383 12.505 -3.120 1.00 80.00 335 SER A O 1
ATOM 2665 N N . HIS A 1 336 ? -3.458 13.067 -2.460 1.00 83.00 336 HIS A N 1
ATOM 2666 C CA . HIS A 1 336 ? -4.088 12.829 -3.760 1.00 83.00 336 HIS A CA 1
ATOM 2667 C C . HIS A 1 336 ? -3.441 13.670 -4.870 1.00 83.00 336 HIS A C 1
ATOM 2669 O O . HIS A 1 336 ? -3.160 13.144 -5.941 1.00 83.00 336 HIS A O 1
ATOM 2675 N N . LYS A 1 337 ? -3.121 14.947 -4.602 1.00 89.81 337 LYS A N 1
ATOM 2676 C CA . LYS A 1 337 ? -2.447 15.831 -5.564 1.00 89.81 337 LYS A CA 1
ATOM 2677 C C . LYS A 1 337 ? -1.102 15.241 -5.984 1.00 89.81 337 LYS A C 1
ATOM 2679 O O . LYS A 1 337 ? -0.802 15.165 -7.169 1.00 89.81 337 LYS A O 1
ATOM 2684 N N . TRP A 1 338 ? -0.306 14.802 -5.013 1.00 88.69 338 TRP A N 1
ATOM 2685 C CA . TRP A 1 338 ? 1.013 14.218 -5.259 1.00 88.69 338 TRP A CA 1
ATOM 2686 C C . TRP A 1 338 ? 0.933 12.857 -5.951 1.00 88.69 338 TRP A C 1
ATOM 2688 O O . TRP A 1 338 ? 1.756 12.572 -6.813 1.00 88.69 338 TRP A O 1
ATOM 2698 N N . ALA A 1 339 ? -0.079 12.046 -5.635 1.00 88.56 339 ALA A N 1
ATOM 2699 C CA . ALA A 1 339 ? -0.329 10.782 -6.320 1.00 88.56 339 ALA A CA 1
ATOM 2700 C C . ALA A 1 339 ? -0.663 10.996 -7.807 1.00 88.56 339 ALA A C 1
ATOM 2702 O O . ALA A 1 339 ? -0.124 10.295 -8.660 1.00 88.56 339 ALA A O 1
ATOM 2703 N N . GLN A 1 340 ? -1.488 12.002 -8.123 1.00 90.62 340 GLN A N 1
ATOM 2704 C CA . GLN A 1 340 ? -1.808 12.370 -9.507 1.00 90.62 340 GLN A CA 1
ATOM 2705 C C . GLN A 1 340 ? -0.574 12.886 -10.255 1.00 90.62 340 GLN A C 1
ATOM 2707 O O . GLN A 1 340 ? -0.305 12.431 -11.362 1.00 90.62 340 GLN A O 1
ATOM 2712 N N . TRP A 1 341 ? 0.228 13.763 -9.639 1.00 92.56 341 TRP A N 1
ATOM 2713 C CA . TRP A 1 341 ? 1.492 14.213 -10.236 1.00 92.56 341 TRP A CA 1
ATOM 2714 C C . TRP A 1 341 ? 2.474 13.065 -10.469 1.00 92.56 341 TRP A C 1
ATOM 2716 O O . TRP A 1 341 ? 3.091 13.012 -11.526 1.00 92.56 341 TRP A O 1
ATOM 2726 N N . GLY A 1 342 ? 2.585 12.124 -9.529 1.00 91.62 342 GLY A N 1
ATOM 2727 C CA . GLY A 1 342 ? 3.410 10.928 -9.700 1.00 91.62 342 GLY A CA 1
ATOM 2728 C C . GLY A 1 342 ? 2.940 10.055 -10.866 1.00 91.62 342 GLY A C 1
ATOM 2729 O O . GLY A 1 342 ? 3.755 9.616 -11.670 1.00 91.62 342 GLY A O 1
ATOM 2730 N N . SER A 1 343 ? 1.626 9.856 -11.006 1.00 90.62 343 SER A N 1
ATOM 2731 C CA . SER A 1 343 ? 1.043 9.089 -12.114 1.00 90.62 343 SER A CA 1
ATOM 2732 C C . SER A 1 343 ? 1.218 9.787 -13.468 1.00 90.62 343 SER A C 1
ATOM 2734 O O . SER A 1 343 ? 1.613 9.147 -14.445 1.00 90.62 343 SER A O 1
ATOM 2736 N N . ALA A 1 344 ? 1.003 11.104 -13.528 1.00 93.75 344 ALA A N 1
ATOM 2737 C CA . ALA A 1 344 ? 1.243 11.903 -14.727 1.00 93.75 344 ALA A CA 1
ATOM 2738 C C . ALA A 1 344 ? 2.725 11.875 -15.131 1.00 93.75 344 ALA A C 1
ATOM 2740 O O . ALA A 1 344 ? 3.048 11.694 -16.301 1.00 93.75 344 ALA A O 1
ATOM 2741 N N . PHE A 1 345 ? 3.629 11.979 -14.155 1.00 94.00 345 PHE A N 1
ATOM 2742 C CA . PHE A 1 345 ? 5.067 11.901 -14.382 1.00 94.00 345 PHE A CA 1
ATOM 2743 C C . PHE A 1 345 ? 5.505 10.523 -14.901 1.00 94.00 345 PHE A C 1
ATOM 2745 O O . PHE A 1 345 ? 6.241 10.448 -15.882 1.00 94.00 345 PHE A O 1
ATOM 2752 N N . ALA A 1 346 ? 5.006 9.430 -14.315 1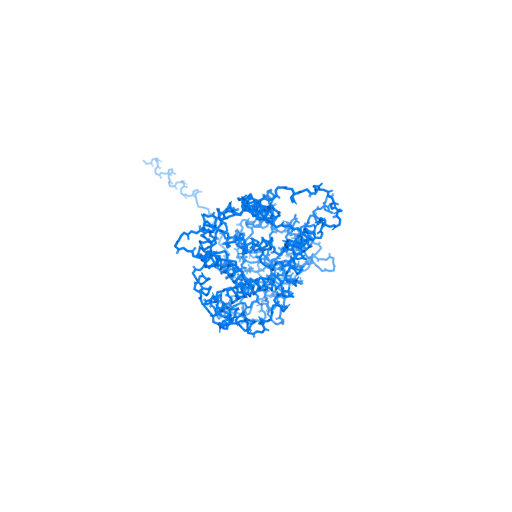.00 92.38 346 ALA A N 1
ATOM 2753 C CA . ALA A 1 346 ? 5.265 8.077 -14.813 1.00 92.38 346 ALA A CA 1
ATOM 2754 C C . ALA A 1 346 ? 4.739 7.886 -16.246 1.00 92.38 346 ALA A C 1
ATOM 2756 O O . ALA A 1 346 ? 5.434 7.337 -17.097 1.00 92.38 346 ALA A O 1
ATOM 2757 N N . THR A 1 347 ? 3.546 8.416 -16.530 1.00 93.81 347 THR A N 1
ATOM 2758 C CA . THR A 1 347 ? 2.950 8.396 -17.874 1.00 93.81 347 THR A CA 1
ATOM 2759 C C . THR A 1 347 ? 3.818 9.134 -18.882 1.00 93.81 347 THR A C 1
ATOM 2761 O O . THR A 1 347 ? 4.055 8.616 -19.968 1.00 93.81 347 THR A O 1
ATOM 2764 N N . LEU A 1 348 ? 4.345 10.306 -18.518 1.00 95.19 348 LEU A N 1
ATOM 2765 C CA . LEU A 1 348 ? 5.260 11.061 -19.367 1.00 95.19 348 LEU A CA 1
ATOM 2766 C C . LEU A 1 348 ? 6.547 10.275 -19.654 1.00 95.19 348 LEU A C 1
ATOM 2768 O O . LEU A 1 348 ? 6.993 10.245 -20.795 1.00 95.19 348 LEU A O 1
ATOM 2772 N N . ILE A 1 349 ? 7.126 9.611 -18.649 1.00 93.44 349 ILE A N 1
ATOM 2773 C CA . ILE A 1 349 ? 8.323 8.780 -18.842 1.00 93.44 349 ILE A CA 1
ATOM 2774 C C . ILE A 1 349 ? 8.036 7.626 -19.809 1.00 93.44 349 ILE A C 1
ATOM 2776 O O . ILE A 1 349 ? 8.794 7.429 -20.758 1.00 93.44 349 ILE A O 1
ATOM 2780 N N . TYR A 1 350 ? 6.950 6.877 -19.600 1.00 93.19 350 TYR A N 1
ATOM 2781 C CA . TYR A 1 350 ? 6.596 5.759 -20.478 1.00 93.19 350 TYR A CA 1
ATOM 2782 C C . TYR A 1 350 ? 6.263 6.216 -21.896 1.00 93.19 350 TYR A C 1
ATOM 2784 O O . TYR A 1 350 ? 6.706 5.580 -22.849 1.00 93.19 350 TYR A O 1
ATOM 2792 N N . LEU A 1 351 ? 5.563 7.343 -22.038 1.00 94.25 351 LEU A N 1
ATOM 2793 C CA . LEU A 1 351 ? 5.293 7.960 -23.332 1.00 94.25 351 LEU A CA 1
ATOM 2794 C C . LEU A 1 351 ? 6.596 8.316 -24.056 1.00 94.25 351 LEU A C 1
ATOM 2796 O O . LEU A 1 351 ? 6.758 7.955 -25.216 1.00 94.25 351 LEU A O 1
ATOM 2800 N N . SER A 1 352 ? 7.548 8.958 -23.375 1.00 94.12 352 SER A N 1
ATOM 2801 C CA . SER A 1 352 ? 8.850 9.300 -23.958 1.00 94.12 352 SER A CA 1
ATOM 2802 C C . SER A 1 352 ? 9.627 8.060 -24.403 1.00 94.12 352 SER A C 1
ATOM 2804 O O . SER A 1 352 ? 10.127 8.026 -25.524 1.00 94.12 352 SER A O 1
ATOM 2806 N N . ILE A 1 353 ? 9.694 7.016 -23.566 1.00 93.06 353 ILE A N 1
ATOM 2807 C CA . ILE A 1 353 ? 10.372 5.754 -23.915 1.00 93.06 353 ILE A CA 1
ATOM 2808 C C . ILE A 1 353 ? 9.711 5.101 -25.134 1.00 93.06 353 ILE A C 1
ATOM 2810 O O . ILE A 1 353 ? 10.408 4.643 -26.041 1.00 93.06 353 ILE A O 1
ATOM 2814 N N . MET A 1 354 ? 8.378 5.067 -25.168 1.00 92.12 354 MET A N 1
ATOM 2815 C CA . MET A 1 354 ? 7.612 4.506 -26.278 1.00 92.12 354 MET A CA 1
ATOM 2816 C C . MET A 1 354 ? 7.862 5.282 -27.576 1.00 92.12 354 MET A C 1
ATOM 2818 O O . MET A 1 354 ? 8.183 4.666 -28.588 1.00 92.12 354 MET A O 1
ATOM 2822 N N . LEU A 1 355 ? 7.786 6.617 -27.545 1.00 93.62 355 LEU A N 1
ATOM 2823 C CA . LEU A 1 355 ? 8.025 7.464 -28.717 1.00 93.62 355 LEU A CA 1
ATOM 2824 C C . LEU A 1 355 ? 9.438 7.277 -29.273 1.00 93.62 355 LEU A C 1
ATOM 2826 O O . LEU A 1 355 ? 9.590 7.071 -30.472 1.00 93.62 355 LEU A O 1
ATOM 2830 N N . VAL A 1 356 ? 10.461 7.285 -28.414 1.00 94.19 356 VAL A N 1
ATOM 2831 C CA . VAL A 1 356 ? 11.850 7.028 -28.833 1.00 94.19 356 VAL A CA 1
ATOM 2832 C C . VAL A 1 356 ? 11.985 5.631 -29.445 1.00 94.19 356 VAL A C 1
ATOM 2834 O O . VAL A 1 356 ? 12.657 5.469 -30.459 1.00 94.19 356 VAL A O 1
ATOM 2837 N N . SER A 1 357 ? 11.316 4.626 -28.872 1.00 91.88 357 SER A N 1
ATOM 2838 C CA . SER A 1 357 ? 11.367 3.253 -29.387 1.00 91.88 357 SER A CA 1
ATOM 2839 C C . SER A 1 357 ? 10.724 3.127 -30.772 1.00 91.88 357 SER A C 1
ATOM 2841 O O . SER A 1 357 ? 11.312 2.487 -31.633 1.00 91.88 357 SER A O 1
ATOM 2843 N N . ILE A 1 358 ? 9.570 3.762 -31.011 1.00 91.56 358 ILE A N 1
ATOM 2844 C CA . ILE A 1 358 ? 8.894 3.764 -32.325 1.00 91.56 358 ILE A CA 1
ATOM 2845 C C . ILE A 1 358 ? 9.697 4.568 -33.355 1.00 91.56 358 ILE A C 1
ATOM 2847 O O . ILE A 1 358 ? 9.805 4.181 -34.513 1.00 91.56 358 ILE A O 1
ATOM 2851 N N . LEU A 1 359 ? 10.294 5.687 -32.942 1.00 93.56 359 LEU A N 1
ATOM 2852 C CA . LEU A 1 359 ? 11.152 6.479 -33.819 1.00 93.56 359 LEU A CA 1
ATOM 2853 C C . LEU A 1 359 ? 12.392 5.701 -34.266 1.00 93.56 359 LEU A C 1
ATOM 2855 O O . LEU A 1 359 ? 12.851 5.896 -35.385 1.00 93.56 359 LEU A O 1
ATOM 2859 N N . PHE A 1 360 ? 12.939 4.839 -33.412 1.00 93.12 360 PHE A N 1
ATOM 2860 C CA . PHE A 1 360 ? 14.153 4.088 -33.717 1.00 93.12 360 PHE A CA 1
ATOM 2861 C C . PHE A 1 360 ? 13.874 2.762 -34.447 1.00 93.12 360 PHE A C 1
ATOM 2863 O O . PHE A 1 360 ? 14.516 2.469 -35.452 1.00 93.12 360 PHE A O 1
ATOM 2870 N N . TYR A 1 361 ? 12.923 1.959 -33.965 1.00 91.00 361 TYR A N 1
ATOM 2871 C CA . TYR A 1 361 ? 12.593 0.651 -34.538 1.00 91.00 361 TYR A CA 1
ATOM 2872 C C . TYR A 1 361 ? 11.406 0.747 -35.497 1.00 91.00 361 TYR A C 1
ATOM 2874 O O . TYR A 1 361 ? 10.428 1.433 -35.208 1.00 91.00 361 TYR A O 1
ATOM 2882 N N . ASN A 1 362 ? 11.448 0.011 -36.610 1.00 89.06 362 ASN A N 1
ATOM 2883 C CA . ASN A 1 362 ? 10.240 -0.225 -37.405 1.00 89.06 362 ASN A CA 1
ATOM 2884 C C . ASN A 1 362 ? 9.339 -1.294 -36.744 1.00 89.06 362 ASN A C 1
ATOM 2886 O O . ASN A 1 362 ? 9.754 -1.976 -35.801 1.00 89.06 362 ASN A O 1
ATOM 2890 N N . GLU A 1 363 ? 8.101 -1.427 -37.229 1.00 84.38 363 GLU A N 1
ATOM 2891 C CA . GLU A 1 363 ? 7.083 -2.310 -36.641 1.00 84.38 363 GLU A CA 1
ATOM 2892 C C . GLU A 1 363 ? 7.527 -3.779 -36.566 1.00 84.38 363 GLU A C 1
ATOM 2894 O O . GLU A 1 363 ? 7.406 -4.415 -35.521 1.00 84.38 363 GLU A O 1
ATOM 2899 N N . GLU A 1 364 ? 8.085 -4.320 -37.646 1.00 86.31 364 GLU A N 1
ATOM 2900 C CA . GLU A 1 364 ? 8.514 -5.720 -37.688 1.00 86.31 364 GLU A CA 1
ATOM 2901 C C . GLU A 1 364 ? 9.714 -5.955 -36.758 1.00 86.31 364 GLU A C 1
ATOM 2903 O O . GLU A 1 364 ? 9.763 -6.915 -35.988 1.00 86.31 364 GLU A O 1
ATOM 2908 N N . GLN A 1 365 ? 10.659 -5.016 -36.738 1.00 85.75 365 GLN A N 1
ATOM 2909 C CA . GLN A 1 365 ? 11.851 -5.094 -35.906 1.00 85.75 365 GLN A CA 1
ATOM 2910 C C . GLN A 1 365 ? 11.515 -5.087 -34.410 1.00 85.75 365 GLN A C 1
ATOM 2912 O O . GLN A 1 365 ? 12.083 -5.885 -33.661 1.00 85.75 365 GLN A O 1
ATOM 2917 N N . ILE A 1 366 ? 10.607 -4.216 -33.950 1.00 86.62 366 ILE A N 1
ATOM 2918 C CA . ILE A 1 366 ? 10.295 -4.114 -32.515 1.00 86.62 366 ILE A CA 1
ATOM 2919 C C . ILE A 1 366 ? 9.588 -5.370 -31.986 1.00 86.62 366 ILE A C 1
ATOM 2921 O O . ILE A 1 366 ? 9.788 -5.729 -30.826 1.00 86.62 366 ILE A O 1
ATOM 2925 N N . GLN A 1 367 ? 8.833 -6.084 -32.831 1.00 83.69 367 GLN A N 1
ATOM 2926 C CA . GLN A 1 367 ? 8.150 -7.331 -32.461 1.00 83.69 367 GLN A CA 1
ATOM 2927 C C . GLN A 1 367 ? 9.121 -8.490 -32.186 1.00 83.69 367 GLN A C 1
ATOM 2929 O O . GLN A 1 367 ? 8.820 -9.371 -31.379 1.00 83.69 367 GLN A O 1
ATOM 2934 N N . HIS A 1 368 ? 10.306 -8.480 -32.801 1.00 88.31 368 HIS A N 1
ATOM 2935 C CA . HIS A 1 368 ? 11.325 -9.514 -32.603 1.00 88.31 368 HIS A CA 1
ATOM 2936 C C . HIS A 1 368 ? 12.319 -9.203 -31.472 1.00 88.31 368 HIS A C 1
ATOM 2938 O O . HIS A 1 368 ? 13.121 -10.064 -31.098 1.00 88.31 368 HIS A O 1
ATOM 2944 N N . ILE A 1 369 ? 12.272 -8.003 -30.884 1.00 86.69 369 ILE A N 1
ATOM 2945 C CA . ILE A 1 369 ? 13.181 -7.595 -29.808 1.00 86.69 369 ILE A CA 1
ATOM 2946 C C . ILE A 1 369 ? 12.499 -7.767 -28.447 1.00 86.69 369 ILE A C 1
ATOM 2948 O O . ILE A 1 369 ? 11.542 -7.078 -28.117 1.00 86.69 369 ILE A O 1
ATOM 2952 N N . THR A 1 370 ? 13.049 -8.638 -27.591 1.00 83.00 370 THR A N 1
ATOM 2953 C CA . THR A 1 370 ? 12.486 -8.877 -26.245 1.00 83.00 370 THR A CA 1
ATOM 2954 C C . THR A 1 370 ? 12.632 -7.674 -25.301 1.00 83.00 370 THR A C 1
ATOM 2956 O O . THR A 1 370 ? 11.704 -7.366 -24.560 1.00 83.00 370 THR A O 1
ATOM 2959 N N . TRP A 1 371 ? 13.778 -6.978 -25.316 1.00 87.06 371 TRP A N 1
ATOM 2960 C CA . TRP A 1 371 ? 14.017 -5.794 -24.472 1.00 87.06 371 TRP A CA 1
ATOM 2961 C C . TRP A 1 371 ? 14.408 -4.578 -25.325 1.00 87.06 371 TRP A C 1
ATOM 2963 O O . TRP A 1 371 ? 15.598 -4.248 -25.415 1.00 87.06 371 TRP A O 1
ATOM 2973 N N . PRO A 1 372 ? 13.435 -3.892 -25.958 1.00 88.06 372 PRO A N 1
ATOM 2974 C CA . PRO A 1 372 ? 13.715 -2.782 -26.870 1.00 88.06 372 PRO A CA 1
ATOM 2975 C C . PRO A 1 372 ? 14.479 -1.641 -26.200 1.00 88.06 372 PRO A C 1
ATOM 2977 O O . PRO A 1 372 ? 15.517 -1.219 -26.704 1.00 88.06 372 PRO A O 1
ATOM 2980 N N . THR A 1 373 ? 14.043 -1.205 -25.013 1.00 87.88 373 THR A N 1
ATOM 2981 C CA . THR A 1 373 ? 14.687 -0.109 -24.270 1.00 87.88 373 THR A CA 1
ATOM 2982 C C . THR A 1 373 ? 16.118 -0.442 -23.853 1.00 87.88 373 THR A C 1
ATOM 2984 O O . THR A 1 373 ? 16.996 0.411 -23.927 1.00 87.88 373 THR A O 1
ATOM 2987 N N . LEU A 1 374 ? 16.384 -1.689 -23.454 1.00 87.56 374 LEU A N 1
ATOM 2988 C CA . LEU A 1 374 ? 17.740 -2.117 -23.104 1.00 87.56 374 LEU A CA 1
ATOM 2989 C C . LEU A 1 374 ? 18.627 -2.274 -24.345 1.00 87.56 374 LEU A C 1
ATOM 2991 O O . LEU A 1 374 ? 19.832 -2.085 -24.273 1.00 87.56 374 LEU A O 1
ATOM 2995 N N . THR A 1 375 ? 18.045 -2.578 -25.502 1.00 89.50 375 THR A N 1
ATOM 2996 C CA . THR A 1 375 ? 18.795 -2.640 -26.763 1.00 89.50 375 THR A CA 1
ATOM 2997 C C . THR A 1 375 ? 19.183 -1.240 -27.248 1.00 89.50 375 THR A C 1
ATOM 2999 O O . THR A 1 375 ? 20.303 -1.060 -27.718 1.00 89.50 375 THR A O 1
ATOM 3002 N N . LEU A 1 376 ? 18.333 -0.229 -27.020 1.00 88.94 376 LEU A N 1
ATOM 3003 C CA . LEU A 1 376 ? 18.667 1.182 -27.279 1.00 88.94 376 LEU A CA 1
ATOM 3004 C C . LEU A 1 376 ? 19.879 1.657 -26.461 1.00 88.94 376 LEU A C 1
ATOM 3006 O O . LEU A 1 376 ? 20.637 2.509 -26.915 1.00 88.94 376 LEU A O 1
ATOM 3010 N N . ALA A 1 377 ? 20.100 1.071 -25.281 1.00 86.75 377 ALA A N 1
ATOM 3011 C CA . ALA A 1 377 ? 21.253 1.364 -24.431 1.00 86.75 377 ALA A CA 1
ATOM 3012 C C . ALA A 1 377 ? 22.608 1.048 -25.073 1.00 86.75 377 ALA A C 1
ATOM 3014 O O . ALA A 1 377 ? 23.624 1.490 -24.551 1.00 86.75 377 ALA A O 1
ATOM 3015 N N . LYS A 1 378 ? 22.638 0.268 -26.161 1.00 87.06 378 LYS A N 1
ATOM 3016 C CA . LYS A 1 378 ? 23.870 -0.070 -26.886 1.00 87.06 378 LYS A CA 1
ATOM 3017 C C . LYS A 1 378 ? 24.342 1.041 -27.825 1.00 87.06 378 LYS A C 1
ATOM 3019 O O . LYS A 1 378 ? 25.468 0.985 -28.297 1.00 87.06 378 LYS A O 1
ATOM 3024 N N . ILE A 1 379 ? 23.473 2.004 -28.136 1.00 86.69 379 ILE A N 1
ATOM 3025 C CA . ILE A 1 379 ? 23.741 3.054 -29.125 1.00 86.69 379 ILE A CA 1
ATOM 3026 C C . ILE A 1 379 ? 24.760 4.097 -28.648 1.00 86.69 379 ILE A C 1
ATOM 3028 O O . ILE A 1 379 ? 25.622 4.455 -29.449 1.00 86.69 379 ILE A O 1
ATOM 3032 N N . PRO A 1 380 ? 24.715 4.603 -27.397 1.00 81.94 380 PRO A N 1
ATOM 3033 C CA . PRO A 1 380 ? 25.728 5.538 -26.928 1.00 81.94 380 PRO A CA 1
ATOM 3034 C C . PRO A 1 380 ? 27.117 4.883 -26.968 1.00 81.94 380 PRO A C 1
ATOM 3036 O O . PRO A 1 380 ? 27.437 4.027 -26.147 1.00 81.94 380 PRO A O 1
ATOM 3039 N N . ALA A 1 381 ? 27.952 5.301 -27.917 1.00 72.19 381 ALA A N 1
ATOM 3040 C CA . ALA A 1 381 ? 29.335 4.866 -28.029 1.00 72.19 381 ALA A CA 1
ATOM 3041 C C . ALA A 1 381 ? 30.240 5.957 -27.452 1.00 72.19 381 ALA A C 1
ATOM 3043 O O . ALA A 1 381 ? 30.320 7.065 -27.982 1.00 72.19 381 ALA A O 1
ATOM 3044 N N . VAL A 1 382 ? 30.909 5.656 -26.341 1.00 76.56 382 VAL A N 1
ATOM 3045 C CA . VAL A 1 382 ? 31.879 6.563 -25.718 1.00 76.56 382 VAL A CA 1
ATOM 3046 C C . VAL A 1 382 ? 33.252 5.894 -25.805 1.00 76.56 382 VAL A C 1
ATOM 3048 O O . VAL A 1 382 ? 33.334 4.706 -25.504 1.00 76.56 382 VAL A O 1
ATOM 3051 N N . PRO A 1 383 ? 34.340 6.607 -26.165 1.00 75.81 383 PRO A N 1
ATOM 3052 C CA . PRO A 1 383 ? 35.625 5.983 -26.517 1.00 75.81 383 PRO A CA 1
ATOM 3053 C C . PRO A 1 383 ? 36.236 5.032 -25.476 1.00 75.81 383 PRO A C 1
ATOM 3055 O O . PRO A 1 383 ? 37.100 4.236 -25.818 1.00 75.81 383 PRO A O 1
ATOM 3058 N N . PHE A 1 384 ? 35.826 5.128 -24.208 1.00 77.44 384 PHE A N 1
ATOM 3059 C CA . PHE A 1 384 ? 36.348 4.325 -23.099 1.00 77.44 384 PHE A CA 1
ATOM 3060 C C . PHE A 1 384 ? 35.343 3.309 -22.525 1.00 77.44 384 PHE A C 1
ATOM 3062 O O . PHE A 1 384 ? 35.708 2.538 -21.641 1.00 77.44 384 PHE A O 1
ATOM 3069 N N . ILE A 1 385 ? 34.085 3.296 -22.984 1.00 78.50 385 ILE A N 1
ATOM 3070 C CA . ILE A 1 385 ? 33.068 2.332 -22.540 1.00 78.50 385 ILE A CA 1
ATOM 3071 C C . ILE A 1 385 ? 32.403 1.722 -23.770 1.00 78.50 385 ILE A C 1
ATOM 3073 O O . ILE A 1 385 ? 31.582 2.350 -24.435 1.00 78.50 385 ILE A O 1
ATOM 3077 N N . GLU A 1 386 ? 32.709 0.451 -24.008 1.00 78.69 386 GLU A N 1
ATOM 3078 C CA . GLU A 1 386 ? 32.150 -0.322 -25.121 1.00 78.69 386 GLU A CA 1
ATOM 3079 C C . GLU A 1 386 ? 30.785 -0.949 -24.790 1.00 78.69 386 GLU A C 1
ATOM 3081 O O . GLU A 1 386 ? 30.068 -1.380 -25.687 1.00 78.69 386 GLU A O 1
ATOM 3086 N N . ARG A 1 387 ? 30.418 -1.026 -23.501 1.00 87.44 387 ARG A N 1
ATOM 3087 C CA . ARG A 1 387 ? 29.239 -1.768 -23.013 1.00 87.44 387 ARG A CA 1
ATOM 3088 C C . ARG A 1 387 ? 28.360 -0.944 -22.088 1.00 87.44 387 ARG A C 1
ATOM 3090 O O . ARG A 1 387 ? 28.278 -1.188 -20.881 1.00 87.44 387 ARG A O 1
ATOM 3097 N N . MET A 1 388 ? 27.705 0.055 -22.664 1.00 86.56 388 MET A N 1
ATOM 3098 C CA . MET A 1 388 ? 26.820 0.961 -21.930 1.00 86.56 388 MET A CA 1
ATOM 3099 C C . MET A 1 388 ? 25.636 0.262 -21.276 1.00 86.56 388 MET A C 1
ATOM 3101 O O . MET A 1 388 ? 25.218 0.652 -20.183 1.00 86.56 388 MET A O 1
ATOM 3105 N N . GLU A 1 389 ? 25.134 -0.816 -21.875 1.00 88.94 389 GLU A N 1
ATOM 3106 C CA . GLU A 1 389 ? 24.010 -1.568 -21.331 1.00 88.94 389 GLU A CA 1
ATOM 3107 C C . GLU A 1 389 ? 24.306 -2.117 -19.924 1.00 88.94 389 GLU A C 1
ATOM 3109 O O . GLU A 1 389 ? 23.402 -2.202 -19.097 1.00 88.94 389 GLU A O 1
ATOM 3114 N N . TYR A 1 390 ? 25.570 -2.402 -19.592 1.00 90.81 390 TYR A N 1
ATOM 3115 C CA . TYR A 1 390 ? 25.970 -2.893 -18.266 1.00 90.81 390 TYR A CA 1
ATOM 3116 C C . TYR A 1 390 ? 25.887 -1.833 -17.185 1.00 90.81 390 TYR A C 1
ATOM 3118 O O . TYR A 1 390 ? 25.467 -2.117 -16.059 1.00 90.81 390 TYR A O 1
ATOM 3126 N N . ILE A 1 391 ? 26.249 -0.601 -17.531 1.00 90.19 391 ILE A N 1
ATOM 3127 C CA . ILE A 1 391 ? 26.111 0.540 -16.633 1.00 90.19 391 ILE A CA 1
ATOM 3128 C C . ILE A 1 391 ? 24.627 0.808 -16.394 1.00 90.19 391 ILE A C 1
ATOM 3130 O O . ILE A 1 391 ? 24.214 0.957 -15.244 1.00 90.19 391 ILE A O 1
ATOM 3134 N N . ILE A 1 392 ? 23.811 0.788 -17.454 1.00 91.00 392 ILE A N 1
ATOM 3135 C CA . ILE A 1 392 ? 22.366 0.992 -17.326 1.00 91.00 392 ILE A CA 1
ATOM 3136 C C . ILE A 1 392 ? 21.736 -0.084 -16.453 1.00 91.00 392 ILE A C 1
ATOM 3138 O O . ILE A 1 392 ? 21.027 0.279 -15.520 1.00 91.00 392 ILE A O 1
ATOM 3142 N N . ILE A 1 393 ? 22.006 -1.374 -16.688 1.00 93.19 393 ILE A N 1
ATOM 3143 C CA . ILE A 1 393 ? 21.456 -2.455 -15.851 1.00 93.19 393 ILE A CA 1
ATOM 3144 C C . ILE A 1 393 ? 21.873 -2.243 -14.391 1.00 93.19 393 ILE A C 1
ATOM 3146 O O . ILE A 1 393 ? 21.028 -2.256 -13.501 1.00 93.19 393 ILE A O 1
ATOM 3150 N N . SER A 1 394 ? 23.145 -1.935 -14.137 1.00 93.00 394 SER A N 1
ATOM 3151 C CA . SER A 1 394 ? 23.649 -1.700 -12.777 1.00 93.00 394 SER A CA 1
ATOM 3152 C C . SER A 1 394 ? 22.942 -0.537 -12.069 1.00 93.00 394 SER A C 1
ATOM 3154 O O . SER A 1 394 ? 22.593 -0.650 -10.895 1.00 93.00 394 SER A O 1
ATOM 3156 N N . ILE A 1 395 ? 22.674 0.567 -12.772 1.00 93.12 395 ILE A N 1
ATOM 3157 C CA . ILE A 1 395 ? 21.910 1.701 -12.230 1.00 93.12 395 ILE A CA 1
ATOM 3158 C C . ILE A 1 395 ? 20.421 1.351 -12.111 1.00 93.12 395 ILE A C 1
ATOM 3160 O O . ILE A 1 395 ? 19.759 1.793 -11.173 1.00 93.12 395 ILE A O 1
ATOM 3164 N N . TYR A 1 396 ? 19.884 0.526 -13.010 1.00 93.81 396 TYR A N 1
ATOM 3165 C CA . TYR A 1 396 ? 18.482 0.110 -13.020 1.00 93.81 396 TYR A CA 1
ATOM 3166 C C . TYR A 1 396 ? 18.101 -0.716 -11.783 1.00 93.81 396 TYR A C 1
ATOM 3168 O O . TYR A 1 396 ? 16.937 -0.707 -11.376 1.00 93.81 396 TYR A O 1
ATOM 3176 N N . VAL A 1 397 ? 19.080 -1.316 -11.088 1.00 95.00 397 VAL A N 1
ATOM 3177 C CA . VAL A 1 397 ? 18.906 -1.832 -9.716 1.00 95.00 397 VAL A CA 1
ATOM 3178 C C . VAL A 1 397 ? 18.207 -0.804 -8.823 1.00 95.00 397 VAL A C 1
ATOM 3180 O O . VAL A 1 397 ? 17.334 -1.170 -8.040 1.00 95.00 397 VAL A O 1
ATOM 3183 N N . LEU A 1 398 ? 18.554 0.481 -8.943 1.00 95.56 398 LEU A N 1
ATOM 3184 C CA . LEU A 1 398 ? 17.979 1.559 -8.138 1.00 95.56 398 LEU A CA 1
ATOM 3185 C C . LEU A 1 398 ? 16.508 1.830 -8.474 1.00 95.56 398 LEU A C 1
ATOM 3187 O O . LEU A 1 398 ? 15.804 2.351 -7.620 1.00 95.56 398 LEU A O 1
ATOM 3191 N N . VAL A 1 399 ? 16.025 1.449 -9.660 1.00 94.00 399 VAL A N 1
ATOM 3192 C CA . VAL A 1 399 ? 14.596 1.506 -10.020 1.00 94.00 399 VAL A CA 1
ATOM 3193 C C . VAL A 1 399 ? 13.852 0.303 -9.437 1.00 94.00 399 VAL A C 1
ATOM 3195 O O . VAL A 1 399 ? 12.772 0.440 -8.865 1.00 94.00 399 VAL A O 1
ATOM 3198 N N . VAL A 1 400 ? 14.444 -0.886 -9.555 1.00 94.62 400 VAL A N 1
ATOM 3199 C CA . VAL A 1 400 ? 13.815 -2.166 -9.194 1.00 94.62 400 VAL A CA 1
ATOM 3200 C C . VAL A 1 400 ? 13.787 -2.398 -7.683 1.00 94.62 400 VAL A C 1
ATOM 3202 O O . VAL A 1 400 ? 12.769 -2.799 -7.113 1.00 94.62 400 VAL A O 1
ATOM 3205 N N . PHE A 1 401 ? 14.900 -2.134 -7.003 1.00 96.00 401 PHE A N 1
ATOM 3206 C CA . PHE A 1 401 ? 15.072 -2.424 -5.583 1.00 96.00 401 PHE A CA 1
ATOM 3207 C C . PHE A 1 401 ? 14.056 -1.716 -4.662 1.00 96.00 401 PHE A C 1
ATOM 3209 O O . PHE A 1 401 ? 13.514 -2.377 -3.766 1.00 96.00 401 PHE A O 1
ATOM 3216 N N . PRO A 1 402 ? 13.718 -0.423 -4.857 1.00 95.44 402 PRO A N 1
ATOM 3217 C CA . PRO A 1 402 ? 12.684 0.231 -4.064 1.00 95.44 402 PRO A CA 1
ATOM 3218 C C . PRO A 1 402 ? 11.301 -0.409 -4.212 1.00 95.44 402 PRO A C 1
ATOM 3220 O O . PRO A 1 402 ? 10.573 -0.476 -3.222 1.00 95.44 402 PRO A O 1
ATOM 3223 N N . ILE A 1 403 ? 10.949 -0.916 -5.402 1.00 93.88 403 ILE A N 1
ATOM 3224 C CA . ILE A 1 403 ? 9.662 -1.589 -5.653 1.00 93.88 403 ILE A CA 1
ATOM 3225 C C . ILE A 1 403 ? 9.563 -2.861 -4.801 1.00 93.88 403 ILE A C 1
ATOM 3227 O O . ILE A 1 403 ? 8.558 -3.092 -4.126 1.00 93.88 403 ILE A O 1
ATOM 3231 N N . ILE A 1 404 ? 10.640 -3.649 -4.747 1.00 95.12 404 ILE A N 1
ATOM 3232 C CA . ILE A 1 404 ? 10.721 -4.841 -3.893 1.00 95.12 404 ILE A CA 1
ATOM 3233 C C . ILE A 1 404 ? 10.617 -4.435 -2.416 1.00 95.12 404 ILE A C 1
ATOM 3235 O O . ILE A 1 404 ? 9.815 -4.998 -1.669 1.00 95.12 404 ILE A O 1
ATOM 3239 N N . CYS A 1 405 ? 11.374 -3.419 -1.990 1.00 95.81 405 CYS A N 1
ATOM 3240 C CA . CYS A 1 405 ? 11.362 -2.937 -0.610 1.00 95.81 405 CYS A CA 1
ATOM 3241 C C . CYS A 1 405 ? 9.978 -2.454 -0.161 1.00 95.81 405 CYS A C 1
ATOM 3243 O O . CYS A 1 405 ? 9.524 -2.826 0.922 1.00 95.81 405 CYS A O 1
ATOM 3245 N N . ILE A 1 406 ? 9.290 -1.640 -0.967 1.00 93.19 406 ILE A N 1
ATOM 3246 C CA . ILE A 1 406 ? 7.976 -1.094 -0.609 1.00 93.19 406 ILE A CA 1
ATOM 3247 C C . ILE A 1 406 ? 6.896 -2.179 -0.612 1.00 93.19 406 ILE A C 1
ATOM 3249 O O . ILE A 1 406 ? 6.042 -2.186 0.279 1.00 93.19 406 ILE A O 1
ATOM 3253 N N . ALA A 1 407 ? 6.976 -3.146 -1.530 1.00 91.62 407 ALA A N 1
ATOM 3254 C CA . ALA A 1 407 ? 6.069 -4.284 -1.583 1.00 91.62 407 ALA A CA 1
ATOM 3255 C C . ALA A 1 407 ? 6.269 -5.226 -0.382 1.00 91.62 407 ALA A C 1
ATOM 3257 O O . ALA A 1 407 ? 5.298 -5.548 0.304 1.00 91.62 407 ALA A O 1
ATOM 3258 N N . VAL A 1 408 ? 7.514 -5.584 -0.037 1.00 93.44 408 VAL A N 1
ATOM 3259 C CA . VAL A 1 408 ? 7.845 -6.409 1.145 1.00 93.44 408 VAL A CA 1
ATOM 3260 C C . VAL A 1 408 ? 7.529 -5.677 2.450 1.00 93.44 408 VAL A C 1
ATOM 3262 O O . VAL A 1 408 ? 6.978 -6.269 3.386 1.00 93.44 408 VAL A O 1
ATOM 3265 N N . TRP A 1 409 ? 7.816 -4.377 2.542 1.00 92.88 409 TRP A N 1
ATOM 3266 C CA . TRP A 1 409 ? 7.448 -3.573 3.706 1.00 92.88 409 TRP A CA 1
ATOM 3267 C C . TRP A 1 409 ? 5.925 -3.535 3.881 1.00 92.88 409 TRP A C 1
ATOM 3269 O O . TRP A 1 409 ? 5.423 -3.805 4.974 1.00 92.88 409 TRP A O 1
ATOM 3279 N N . SER A 1 410 ? 5.182 -3.300 2.798 1.00 87.00 410 SER A N 1
ATOM 3280 C CA . SER A 1 410 ? 3.719 -3.273 2.819 1.00 87.00 410 SER A CA 1
ATOM 3281 C C . SER A 1 410 ? 3.139 -4.651 3.155 1.00 87.00 410 SER A C 1
ATOM 3283 O O . SER A 1 410 ? 2.272 -4.757 4.020 1.00 87.00 410 SER A O 1
ATOM 3285 N N . ALA A 1 411 ? 3.655 -5.726 2.556 1.00 87.06 411 ALA A N 1
ATOM 3286 C CA . ALA A 1 411 ? 3.239 -7.097 2.840 1.00 87.06 411 ALA A CA 1
ATOM 3287 C C . ALA A 1 411 ? 3.525 -7.489 4.297 1.00 87.06 411 ALA A C 1
ATOM 3289 O O . ALA A 1 411 ? 2.641 -7.985 4.986 1.00 87.06 411 ALA A O 1
ATOM 3290 N N . SER A 1 412 ? 4.721 -7.202 4.817 1.00 88.06 412 SER A N 1
ATOM 3291 C CA . SER A 1 412 ? 5.077 -7.500 6.213 1.00 88.06 412 SER A CA 1
ATOM 3292 C C . SER A 1 412 ? 4.222 -6.730 7.225 1.00 88.06 412 SER A C 1
ATOM 3294 O O . SER A 1 412 ? 3.928 -7.240 8.309 1.00 88.06 412 SER A O 1
ATOM 3296 N N . ARG A 1 413 ? 3.760 -5.525 6.869 1.00 81.00 413 ARG A N 1
ATOM 3297 C CA . ARG A 1 413 ? 2.805 -4.752 7.673 1.00 81.00 413 ARG A CA 1
ATOM 3298 C C . ARG A 1 413 ? 1.412 -5.359 7.663 1.00 81.00 413 ARG A C 1
ATOM 3300 O O . ARG A 1 413 ? 0.816 -5.517 8.727 1.00 81.00 413 ARG A O 1
ATOM 3307 N N . VAL A 1 414 ? 0.915 -5.752 6.495 1.00 74.56 414 VAL A N 1
ATOM 3308 C CA . VAL A 1 414 ? -0.384 -6.426 6.388 1.00 74.56 414 VAL A CA 1
ATOM 3309 C C . VAL A 1 414 ? -0.345 -7.795 7.086 1.00 74.56 414 VAL A C 1
ATOM 3311 O O . VAL A 1 414 ? -1.265 -8.144 7.822 1.00 74.56 414 VAL A O 1
ATOM 3314 N N . ALA A 1 415 ? 0.760 -8.532 6.973 1.00 70.31 415 ALA A N 1
ATOM 3315 C CA . ALA A 1 415 ? 0.967 -9.810 7.646 1.00 70.31 415 ALA A CA 1
ATOM 3316 C C . ALA A 1 415 ? 1.027 -9.712 9.167 1.00 70.31 415 ALA A C 1
ATOM 3318 O O . ALA A 1 415 ? 0.463 -10.558 9.858 1.00 70.31 415 ALA A O 1
ATOM 3319 N N . LYS A 1 416 ? 1.662 -8.666 9.708 1.00 65.25 416 LYS A N 1
ATOM 3320 C CA . LYS A 1 416 ? 1.611 -8.383 11.146 1.00 65.25 416 LYS A CA 1
ATOM 3321 C C . LYS A 1 416 ? 0.165 -8.292 11.641 1.00 65.25 416 LYS A C 1
ATOM 3323 O O . LYS A 1 416 ? -0.117 -8.707 12.760 1.00 65.25 416 LYS A O 1
ATOM 3328 N N . LYS A 1 417 ? -0.748 -7.788 10.808 1.00 55.28 417 LYS A N 1
ATOM 3329 C CA . LYS A 1 417 ? -2.179 -7.680 11.107 1.00 55.28 417 LYS A CA 1
ATOM 3330 C C . LYS A 1 417 ? -2.938 -9.001 10.880 1.00 55.28 417 LYS A C 1
ATOM 3332 O O . LYS A 1 417 ? -3.833 -9.328 11.651 1.00 55.28 417 LYS A O 1
ATOM 3337 N N . LEU A 1 418 ? -2.550 -9.800 9.882 1.00 59.19 418 LEU A N 1
ATOM 3338 C CA . LEU A 1 418 ? -3.147 -11.117 9.605 1.00 59.19 418 LEU A CA 1
ATOM 3339 C C . LEU A 1 418 ? -2.731 -12.208 10.594 1.00 59.19 418 LEU A C 1
ATOM 3341 O O . LEU A 1 418 ? -3.559 -13.040 10.955 1.00 59.19 418 LEU A O 1
ATOM 3345 N N . PHE A 1 419 ? -1.473 -12.223 11.024 1.00 59.09 419 PHE A N 1
ATOM 3346 C CA . PHE A 1 419 ? -0.891 -13.322 11.799 1.00 59.09 419 PHE A CA 1
ATOM 3347 C C . PHE A 1 419 ? -0.472 -12.907 13.215 1.00 59.09 419 PHE A C 1
ATOM 3349 O O . PHE A 1 419 ? 0.005 -13.745 13.969 1.00 59.09 419 PHE A O 1
ATOM 3356 N N . SER A 1 420 ? -0.634 -11.632 13.595 1.00 59.66 420 SER A N 1
ATOM 3357 C CA . SER A 1 420 ? -0.206 -11.080 14.897 1.00 59.66 420 SER A CA 1
ATOM 3358 C C . SER A 1 420 ? 1.300 -11.228 15.188 1.00 59.66 420 SER A C 1
ATOM 3360 O O . SER A 1 420 ? 1.747 -11.065 16.322 1.00 59.66 420 SER A O 1
ATOM 3362 N N . ILE A 1 421 ? 2.117 -11.498 14.162 1.00 68.25 421 ILE A N 1
ATOM 3363 C CA . ILE A 1 421 ? 3.571 -11.675 14.276 1.00 68.25 421 ILE A CA 1
ATOM 3364 C C . ILE A 1 421 ? 4.267 -10.318 14.110 1.00 68.25 421 ILE A C 1
ATOM 3366 O O . ILE A 1 421 ? 3.964 -9.549 13.198 1.00 68.25 421 ILE A O 1
ATOM 3370 N N . LYS A 1 422 ? 5.244 -10.004 14.975 1.00 71.50 422 LYS A N 1
ATOM 3371 C CA . LYS A 1 422 ? 6.053 -8.775 14.856 1.00 71.50 422 LYS A CA 1
ATOM 3372 C C . LYS A 1 422 ? 6.716 -8.701 13.474 1.00 71.50 422 LYS A C 1
ATOM 3374 O O . LYS A 1 422 ? 7.354 -9.662 13.055 1.00 71.50 422 LYS A O 1
ATOM 3379 N N . GLN A 1 423 ? 6.666 -7.529 12.832 1.00 75.38 423 GLN A N 1
ATOM 3380 C CA . GLN A 1 423 ? 7.226 -7.301 11.489 1.00 75.38 423 GLN A CA 1
ATOM 3381 C C . GLN A 1 423 ? 8.664 -7.832 11.359 1.00 75.38 423 GLN A C 1
ATOM 3383 O O . GLN A 1 423 ? 8.951 -8.584 10.439 1.00 75.38 423 GLN A O 1
ATOM 3388 N N . ARG A 1 424 ? 9.538 -7.546 12.336 1.00 80.00 424 ARG A N 1
ATOM 3389 C CA . ARG A 1 424 ? 10.939 -8.007 12.344 1.00 80.00 424 ARG A CA 1
ATOM 3390 C C . ARG A 1 424 ? 11.102 -9.531 12.254 1.00 80.00 424 ARG A C 1
ATOM 3392 O O . ARG A 1 424 ? 12.086 -9.989 11.695 1.00 80.00 424 ARG A O 1
ATOM 3399 N N . ARG A 1 425 ? 10.153 -10.305 12.790 1.00 83.12 425 ARG A N 1
ATOM 3400 C CA . ARG A 1 425 ? 10.160 -11.777 12.712 1.00 83.12 425 ARG A CA 1
ATOM 3401 C C . ARG A 1 425 ? 9.510 -12.297 11.433 1.00 83.12 425 ARG A C 1
ATOM 3403 O O . ARG A 1 425 ? 9.879 -13.361 10.964 1.00 83.12 425 ARG A O 1
ATOM 3410 N N . PHE A 1 426 ? 8.554 -11.554 10.876 1.00 85.94 426 PHE A N 1
ATOM 3411 C CA . PHE A 1 426 ? 7.819 -11.981 9.688 1.00 85.94 426 PHE A CA 1
ATOM 3412 C C . PHE A 1 426 ? 8.522 -11.624 8.370 1.00 85.94 426 PHE A C 1
ATOM 3414 O O . PHE A 1 426 ? 8.355 -12.331 7.384 1.00 85.94 426 PHE A O 1
ATOM 3421 N N . VAL A 1 427 ? 9.335 -10.561 8.340 1.00 90.88 427 VAL A N 1
ATOM 3422 C CA . VAL A 1 427 ? 10.107 -10.189 7.140 1.00 90.88 427 VAL A CA 1
ATOM 3423 C C . VAL A 1 427 ? 11.001 -11.347 6.661 1.00 90.88 427 VAL A C 1
ATOM 3425 O O . VAL A 1 427 ? 10.880 -11.683 5.488 1.00 90.88 427 VAL A O 1
ATOM 3428 N N . PRO A 1 428 ? 11.801 -12.033 7.510 1.00 93.00 428 PRO A N 1
ATOM 3429 C CA . PRO A 1 428 ? 12.560 -13.212 7.082 1.00 93.00 428 PRO A CA 1
ATOM 3430 C C . PRO A 1 428 ? 11.707 -14.310 6.440 1.00 93.00 428 PRO A C 1
ATOM 3432 O O . PRO A 1 428 ? 12.147 -14.926 5.481 1.00 93.00 428 PRO A O 1
ATOM 3435 N N . VAL A 1 429 ? 10.478 -14.530 6.923 1.00 91.31 429 VAL A N 1
ATOM 3436 C CA . VAL A 1 429 ? 9.559 -15.537 6.363 1.00 91.31 429 VAL A CA 1
ATOM 3437 C C . VAL A 1 429 ? 9.116 -15.151 4.952 1.00 91.31 429 VAL A C 1
ATOM 3439 O O . VAL A 1 429 ? 9.133 -15.990 4.057 1.00 91.31 429 VAL A O 1
ATOM 3442 N N . ILE A 1 430 ? 8.763 -13.877 4.732 1.00 91.00 430 ILE A N 1
ATOM 3443 C CA . ILE A 1 430 ? 8.428 -13.372 3.390 1.00 91.00 430 ILE A CA 1
ATOM 3444 C C . ILE A 1 430 ? 9.633 -13.514 2.461 1.00 91.00 430 ILE A C 1
ATOM 3446 O O . ILE A 1 430 ? 9.483 -13.989 1.343 1.00 91.00 430 ILE A O 1
ATOM 3450 N N . LEU A 1 431 ? 10.823 -13.118 2.915 1.00 94.88 431 LEU A N 1
ATOM 3451 C CA . LEU A 1 431 ? 12.031 -13.184 2.095 1.00 94.88 431 LEU A CA 1
ATOM 3452 C C . LEU A 1 431 ? 12.418 -14.629 1.767 1.00 94.88 431 LEU A C 1
ATOM 3454 O O . LEU A 1 431 ? 12.770 -14.905 0.630 1.00 94.88 431 LEU A O 1
ATOM 3458 N N . LEU A 1 432 ? 12.292 -15.558 2.718 1.00 94.06 432 LEU A N 1
ATOM 3459 C CA . LEU A 1 432 ? 12.515 -16.982 2.471 1.00 94.06 432 LEU A CA 1
ATOM 3460 C C . LEU A 1 432 ? 11.528 -17.528 1.433 1.00 94.06 432 LEU A C 1
ATOM 3462 O O . LEU A 1 432 ? 11.931 -18.260 0.537 1.00 94.06 432 LEU A O 1
ATOM 3466 N N . PHE A 1 433 ? 10.253 -17.143 1.521 1.00 91.62 433 PHE A N 1
ATOM 3467 C CA . PHE A 1 433 ? 9.252 -17.517 0.525 1.00 91.62 433 PHE A CA 1
ATOM 3468 C C . PHE A 1 433 ? 9.601 -16.975 -0.869 1.00 91.62 433 PHE A C 1
ATOM 3470 O O . PHE A 1 433 ? 9.549 -17.724 -1.842 1.00 91.62 433 PHE A O 1
ATOM 3477 N N . LEU A 1 434 ? 10.015 -15.705 -0.965 1.00 93.56 434 LEU A N 1
ATOM 3478 C CA . LEU A 1 434 ? 10.485 -15.119 -2.223 1.00 93.56 434 LEU A CA 1
ATOM 3479 C C . LEU A 1 434 ? 11.706 -15.873 -2.766 1.00 93.56 434 LEU A C 1
ATOM 3481 O O . LEU A 1 434 ? 11.714 -16.221 -3.942 1.00 93.56 434 LEU A O 1
ATOM 3485 N N . PHE A 1 435 ? 12.689 -16.183 -1.914 1.00 94.81 435 PHE A N 1
ATOM 3486 C CA . PHE A 1 435 ? 13.894 -16.926 -2.290 1.00 94.81 435 PHE A CA 1
ATOM 3487 C C . PHE A 1 435 ? 13.567 -18.317 -2.839 1.00 94.81 435 PHE A C 1
ATOM 3489 O O . PHE A 1 435 ? 14.025 -18.668 -3.921 1.00 94.81 435 PHE A O 1
ATOM 3496 N N . ILE A 1 436 ? 12.738 -19.094 -2.135 1.00 91.81 436 ILE A N 1
ATOM 3497 C CA . ILE A 1 436 ? 12.318 -20.429 -2.591 1.00 91.81 436 ILE A CA 1
ATOM 3498 C C . ILE A 1 436 ? 11.595 -20.328 -3.934 1.00 91.81 436 ILE A C 1
ATOM 3500 O O . ILE A 1 436 ? 11.879 -21.115 -4.833 1.00 91.81 436 ILE A O 1
ATOM 3504 N N . GLY A 1 437 ? 10.725 -19.327 -4.101 1.00 86.62 437 GLY A N 1
ATOM 3505 C CA . GLY A 1 437 ? 10.096 -19.058 -5.389 1.00 86.62 437 GLY A CA 1
ATOM 3506 C C . GLY A 1 437 ? 11.121 -18.812 -6.498 1.00 86.62 437 GLY A C 1
ATOM 3507 O O . GLY A 1 437 ? 10.909 -19.263 -7.619 1.00 86.62 437 GLY A O 1
ATOM 3508 N N . THR A 1 438 ? 12.256 -18.162 -6.199 1.00 88.19 438 THR A N 1
ATOM 3509 C CA . THR A 1 438 ? 13.292 -17.917 -7.218 1.00 88.19 438 THR A CA 1
ATOM 3510 C C . THR A 1 438 ? 13.953 -19.165 -7.770 1.00 88.19 438 THR A C 1
ATOM 3512 O O . THR A 1 438 ? 14.379 -19.162 -8.918 1.00 88.19 438 THR A O 1
ATOM 3515 N N . LEU A 1 439 ? 13.959 -20.252 -7.001 1.00 88.25 439 LEU A N 1
ATOM 3516 C CA . LEU A 1 439 ? 14.534 -21.529 -7.419 1.00 88.25 439 LEU A CA 1
ATOM 3517 C C . LEU A 1 439 ? 13.647 -22.291 -8.416 1.00 88.25 439 LEU A C 1
ATOM 3519 O O . LEU A 1 439 ? 14.114 -23.236 -9.036 1.00 88.25 439 LEU A O 1
ATOM 3523 N N . TRP A 1 440 ? 12.365 -21.930 -8.535 1.00 80.69 440 TRP A N 1
ATOM 3524 C CA . TRP A 1 440 ? 11.382 -22.683 -9.327 1.00 80.69 440 TRP A CA 1
ATOM 3525 C C . TRP A 1 440 ? 11.125 -22.093 -10.717 1.00 80.69 440 TRP A C 1
ATOM 3527 O O . TRP A 1 440 ? 10.583 -22.787 -11.570 1.00 80.69 440 TRP A O 1
ATOM 3537 N N . PHE A 1 441 ? 11.474 -20.824 -10.942 1.00 77.12 441 PHE A N 1
ATOM 3538 C CA . PHE A 1 441 ? 11.197 -20.108 -12.192 1.00 77.12 441 PHE A CA 1
ATOM 3539 C C . PHE A 1 441 ? 12.513 -19.715 -12.868 1.00 77.12 441 PHE A C 1
ATOM 3541 O O . PHE A 1 441 ? 12.947 -18.566 -12.778 1.00 77.12 441 PHE A O 1
ATOM 3548 N N . GLU A 1 442 ? 13.162 -20.681 -13.515 1.00 71.75 442 GLU A N 1
ATOM 3549 C CA . GLU A 1 442 ? 14.418 -20.449 -14.242 1.00 71.75 442 GLU A CA 1
ATOM 3550 C C . GLU A 1 442 ? 14.207 -20.208 -15.743 1.00 71.75 442 GLU A C 1
ATOM 3552 O O . GLU A 1 442 ? 15.050 -19.577 -16.384 1.00 71.75 442 GLU A O 1
ATOM 3557 N N . GLU A 1 443 ? 13.087 -20.674 -16.304 1.00 79.75 443 GLU A N 1
ATOM 3558 C CA . GLU A 1 443 ? 12.790 -20.559 -17.732 1.00 79.75 443 GLU A CA 1
ATOM 3559 C C . GLU A 1 443 ? 12.070 -19.247 -18.066 1.00 79.75 443 GLU A C 1
ATOM 3561 O O . GLU A 1 443 ? 11.081 -18.876 -17.425 1.00 79.75 443 GLU A O 1
ATOM 3566 N N . LYS A 1 444 ? 12.492 -18.594 -19.156 1.00 77.88 444 LYS A N 1
ATOM 3567 C CA . LYS A 1 444 ? 11.883 -17.355 -19.669 1.00 77.88 444 LYS A CA 1
ATOM 3568 C C . LYS A 1 444 ? 10.365 -17.464 -19.851 1.00 77.88 444 LYS A C 1
ATOM 3570 O O . LYS A 1 444 ? 9.626 -16.584 -19.421 1.00 77.88 444 LYS A O 1
ATOM 3575 N N . GLU A 1 445 ? 9.867 -18.571 -20.406 1.00 76.62 445 GLU A N 1
ATOM 3576 C CA . GLU A 1 445 ? 8.423 -18.772 -20.614 1.00 76.62 445 GLU A CA 1
ATOM 3577 C C . GLU A 1 445 ? 7.637 -18.812 -19.288 1.00 76.62 445 GLU A C 1
ATOM 3579 O O . GLU A 1 445 ? 6.501 -18.339 -19.194 1.00 76.62 445 GLU A O 1
ATOM 3584 N N . GLN A 1 446 ? 8.225 -19.369 -18.226 1.00 81.75 446 GLN A N 1
ATOM 3585 C CA . GLN A 1 446 ? 7.607 -19.387 -16.899 1.00 81.75 446 GLN A CA 1
ATOM 3586 C C . GLN A 1 446 ? 7.530 -17.972 -16.310 1.00 81.75 446 GLN A C 1
ATOM 3588 O O . GLN A 1 446 ? 6.507 -17.603 -15.728 1.00 81.75 446 GLN A O 1
ATOM 3593 N N . ILE A 1 447 ? 8.574 -17.162 -16.506 1.00 82.06 447 ILE A N 1
ATOM 3594 C CA . ILE A 1 447 ? 8.635 -15.770 -16.041 1.00 82.06 447 ILE A CA 1
ATOM 3595 C C . ILE A 1 447 ? 7.664 -14.883 -16.837 1.00 82.06 447 ILE A C 1
ATOM 3597 O O . ILE A 1 447 ? 6.940 -14.072 -16.258 1.00 82.06 447 ILE A O 1
ATOM 3601 N N . GLU A 1 448 ? 7.542 -15.080 -18.150 1.00 79.38 448 GLU A N 1
ATOM 3602 C CA . GLU A 1 448 ? 6.538 -14.393 -18.971 1.00 79.38 448 GLU A CA 1
ATOM 3603 C C . GLU A 1 448 ? 5.103 -14.751 -18.556 1.00 79.38 448 GLU A C 1
ATOM 3605 O O . GLU A 1 448 ? 4.240 -13.870 -18.461 1.00 79.38 448 GLU A O 1
ATOM 3610 N N . ARG A 1 449 ? 4.834 -16.028 -18.247 1.00 76.69 449 ARG A N 1
ATOM 3611 C CA . ARG A 1 449 ? 3.542 -16.462 -17.689 1.00 76.69 449 ARG A CA 1
ATOM 3612 C C . ARG A 1 449 ? 3.261 -15.811 -16.335 1.00 76.69 449 ARG A C 1
ATOM 3614 O O . ARG A 1 449 ? 2.142 -15.342 -16.119 1.00 76.69 449 ARG A O 1
ATOM 3621 N N . LEU A 1 450 ? 4.263 -15.728 -15.458 1.00 80.19 450 LEU A N 1
ATOM 3622 C CA . LEU A 1 450 ? 4.165 -15.028 -14.176 1.00 80.19 450 LEU A CA 1
ATOM 3623 C C . LEU A 1 450 ? 3.821 -13.544 -14.377 1.00 80.19 450 LEU A C 1
ATOM 3625 O O . LEU A 1 450 ? 2.879 -13.054 -13.759 1.00 80.19 450 LEU A O 1
ATOM 3629 N N . ASN A 1 451 ? 4.510 -12.849 -15.287 1.00 77.81 451 ASN A N 1
ATOM 3630 C CA . ASN A 1 451 ? 4.235 -11.448 -15.621 1.00 77.81 451 ASN A CA 1
ATOM 3631 C C . ASN A 1 451 ? 2.795 -11.245 -16.123 1.00 77.81 451 ASN A C 1
ATOM 3633 O O . ASN A 1 451 ? 2.091 -10.354 -15.639 1.00 77.81 451 ASN A O 1
ATOM 3637 N N . LYS A 1 452 ? 2.315 -12.100 -17.040 1.00 74.56 452 LYS A N 1
ATOM 3638 C CA . LYS A 1 452 ? 0.926 -12.056 -17.541 1.00 74.56 452 LYS A CA 1
ATOM 3639 C C . LYS A 1 452 ? -0.095 -12.291 -16.427 1.00 74.56 452 LYS A C 1
ATOM 3641 O O . LYS A 1 452 ? -1.119 -11.603 -16.369 1.00 74.56 452 LYS A O 1
ATOM 3646 N N . TRP A 1 453 ? 0.174 -13.239 -15.532 1.00 73.38 453 TRP A N 1
ATOM 3647 C CA . TRP A 1 453 ? -0.700 -13.524 -14.397 1.00 73.38 453 TRP A CA 1
ATOM 3648 C C . TRP A 1 453 ? -0.753 -12.351 -13.413 1.00 73.38 453 TRP A C 1
ATOM 3650 O O . TRP A 1 453 ? -1.843 -11.884 -13.081 1.00 73.38 453 TRP A O 1
ATOM 3660 N N . THR A 1 454 ? 0.403 -11.806 -13.026 1.00 77.31 454 THR A N 1
ATOM 3661 C CA . THR A 1 454 ? 0.512 -10.634 -12.146 1.00 77.31 454 THR A CA 1
ATOM 3662 C C . THR A 1 454 ? -0.172 -9.409 -12.746 1.00 77.31 454 THR A C 1
ATOM 3664 O O . THR A 1 454 ? -0.939 -8.742 -12.053 1.00 77.31 454 THR A O 1
ATOM 3667 N N . SER A 1 455 ? 0.025 -9.151 -14.043 1.00 75.44 455 SER A N 1
ATOM 3668 C CA . SER A 1 455 ? -0.669 -8.094 -14.789 1.00 75.44 455 SER A CA 1
ATOM 3669 C C . SER A 1 455 ? -2.187 -8.264 -14.725 1.00 75.44 455 SER A C 1
ATOM 3671 O O . SER A 1 455 ? -2.905 -7.318 -14.409 1.00 75.44 455 SER A O 1
ATOM 3673 N N . THR A 1 456 ? -2.685 -9.481 -14.951 1.00 69.94 456 THR A N 1
ATOM 3674 C CA . THR A 1 456 ? -4.123 -9.774 -14.953 1.00 69.94 456 THR A CA 1
ATOM 3675 C C . THR A 1 456 ? -4.737 -9.588 -13.566 1.00 69.94 456 THR A C 1
ATOM 3677 O O . THR A 1 456 ? -5.700 -8.838 -13.414 1.00 69.94 456 THR A O 1
ATOM 3680 N N . VAL A 1 457 ? -4.167 -10.227 -12.537 1.00 71.00 457 VAL A N 1
ATOM 3681 C CA . VAL A 1 457 ? -4.625 -10.110 -11.138 1.00 71.00 457 VAL A CA 1
ATOM 3682 C C . VAL A 1 457 ? -4.574 -8.655 -10.677 1.00 71.00 457 VAL A C 1
ATOM 3684 O O . VAL A 1 457 ? -5.513 -8.150 -10.060 1.00 71.00 457 VAL A O 1
ATOM 3687 N N . GLY A 1 458 ? -3.490 -7.972 -11.024 1.00 69.62 458 GLY A N 1
ATOM 3688 C CA . GLY A 1 458 ? -3.274 -6.569 -10.746 1.00 69.62 458 GLY A CA 1
ATOM 3689 C C . GLY A 1 458 ? -4.308 -5.643 -11.370 1.00 69.62 458 GLY A C 1
ATOM 3690 O O . GLY A 1 458 ? -4.897 -4.808 -10.685 1.00 69.62 458 GLY A O 1
ATOM 3691 N N . LEU A 1 459 ? -4.591 -5.841 -12.656 1.00 71.12 459 LEU A N 1
ATOM 3692 C CA . LEU A 1 459 ? -5.618 -5.107 -13.381 1.00 71.12 459 LEU A CA 1
ATOM 3693 C C . LEU A 1 459 ? -7.000 -5.333 -12.765 1.00 71.12 459 LEU A C 1
ATOM 3695 O O . LEU A 1 459 ? -7.734 -4.367 -12.567 1.00 71.12 459 LEU A O 1
ATOM 3699 N N . TYR A 1 460 ? -7.351 -6.573 -12.402 1.00 71.06 460 TYR A N 1
ATOM 3700 C CA . TYR A 1 460 ? -8.613 -6.841 -11.706 1.00 71.06 460 TYR A CA 1
ATOM 3701 C C . TYR A 1 460 ? -8.707 -6.092 -10.376 1.00 71.06 460 TYR A C 1
ATOM 3703 O O . TYR A 1 460 ? -9.746 -5.506 -10.055 1.00 71.06 460 TYR A O 1
ATOM 3711 N N . PHE A 1 461 ? -7.610 -6.065 -9.622 1.00 71.19 461 PHE A N 1
ATOM 3712 C CA . PHE A 1 461 ? -7.542 -5.357 -8.355 1.00 71.19 461 PHE A CA 1
ATOM 3713 C C . PHE A 1 461 ? -7.713 -3.836 -8.530 1.00 71.19 461 PHE A C 1
ATOM 3715 O O . PHE A 1 461 ? -8.485 -3.204 -7.806 1.00 71.19 461 PHE A O 1
ATOM 3722 N N . VAL A 1 462 ? -7.046 -3.240 -9.520 1.00 72.69 462 VAL A N 1
ATOM 3723 C CA . VAL A 1 462 ? -7.073 -1.786 -9.741 1.00 72.69 462 VAL A CA 1
ATOM 3724 C C . VAL A 1 462 ? -8.353 -1.315 -10.437 1.00 72.69 462 VAL A C 1
ATOM 3726 O O . VAL A 1 462 ? -8.918 -0.312 -10.016 1.00 72.69 462 VAL A O 1
ATOM 3729 N N . ILE A 1 463 ? -8.834 -2.011 -11.472 1.00 71.69 463 ILE A N 1
ATOM 3730 C CA . ILE A 1 463 ? -9.974 -1.567 -12.299 1.00 71.69 463 ILE A CA 1
ATOM 3731 C C . ILE A 1 463 ? -11.318 -1.974 -11.699 1.00 71.69 463 ILE A C 1
ATOM 3733 O O . ILE A 1 463 ? -12.275 -1.204 -11.755 1.00 71.69 463 ILE A O 1
ATOM 3737 N N . PHE A 1 464 ? -11.414 -3.173 -11.127 1.00 68.50 464 PHE A N 1
ATOM 3738 C CA . PHE A 1 464 ? -12.688 -3.674 -10.620 1.00 68.50 464 PHE A CA 1
ATOM 3739 C C . PHE A 1 464 ? -12.762 -3.551 -9.110 1.00 68.50 464 PHE A C 1
ATOM 3741 O O . PHE A 1 464 ? -13.689 -2.926 -8.616 1.00 68.50 464 PHE A O 1
ATOM 3748 N N . TYR A 1 465 ? -11.798 -4.088 -8.361 1.00 66.81 465 TYR A N 1
ATOM 3749 C CA . TYR A 1 465 ? -11.913 -4.128 -6.902 1.00 66.81 465 TYR A CA 1
ATOM 3750 C C . TYR A 1 465 ? -11.904 -2.727 -6.272 1.00 66.81 465 TYR A C 1
ATOM 3752 O O . TYR A 1 465 ? -12.814 -2.412 -5.507 1.00 66.81 465 TYR A O 1
ATOM 3760 N N . ILE A 1 466 ? -10.950 -1.851 -6.617 1.00 70.50 466 ILE A N 1
ATOM 3761 C CA . ILE A 1 466 ? -10.884 -0.494 -6.041 1.00 70.50 466 ILE A CA 1
ATOM 3762 C C . ILE A 1 466 ? -12.108 0.369 -6.446 1.00 70.50 466 ILE A C 1
ATOM 3764 O O . ILE A 1 466 ? -12.765 0.915 -5.553 1.00 70.50 466 ILE A O 1
ATOM 3768 N N . PRO A 1 467 ? -12.493 0.482 -7.735 1.00 71.56 467 PRO A N 1
ATOM 3769 C CA . PRO A 1 467 ? -13.690 1.209 -8.148 1.00 71.56 467 PRO A CA 1
ATOM 3770 C C . PRO A 1 467 ? -14.995 0.578 -7.689 1.00 71.56 467 PRO A C 1
ATOM 3772 O O . PRO A 1 467 ? -15.897 1.324 -7.333 1.00 71.56 467 PRO A O 1
ATOM 3775 N N . ALA A 1 468 ? -15.126 -0.750 -7.637 1.00 64.12 468 ALA A N 1
ATOM 3776 C CA . ALA A 1 468 ? -16.304 -1.389 -7.052 1.00 64.12 468 ALA A CA 1
ATOM 3777 C C . ALA A 1 468 ? -16.399 -1.066 -5.566 1.00 64.12 468 ALA A C 1
ATOM 3779 O O . ALA A 1 468 ? -17.485 -0.759 -5.098 1.00 64.12 468 ALA A O 1
ATOM 3780 N N . LEU A 1 469 ? -15.283 -1.036 -4.836 1.00 62.16 469 LEU A N 1
ATOM 3781 C CA . LEU A 1 469 ? -15.255 -0.592 -3.445 1.00 62.16 469 LEU A CA 1
ATOM 3782 C C . LEU A 1 469 ? -15.680 0.882 -3.332 1.00 62.16 469 LEU A C 1
ATOM 3784 O O . LEU A 1 469 ? -16.485 1.222 -2.469 1.00 62.16 469 LEU A O 1
ATOM 3788 N N . TYR A 1 470 ? -15.247 1.743 -4.258 1.00 67.75 470 TYR A N 1
ATOM 3789 C CA . TYR A 1 470 ? -15.689 3.139 -4.333 1.00 67.75 470 TYR A CA 1
ATOM 3790 C C . TYR A 1 470 ? -17.164 3.304 -4.733 1.00 67.75 470 TYR A C 1
ATOM 3792 O O . TYR A 1 470 ? -17.855 4.115 -4.128 1.00 67.75 470 TYR A O 1
ATOM 3800 N N . ILE A 1 471 ? -17.671 2.571 -5.729 1.00 65.00 471 ILE A N 1
ATOM 3801 C CA . ILE A 1 471 ? -19.065 2.613 -6.197 1.00 65.00 471 ILE A CA 1
ATOM 3802 C C . ILE A 1 471 ? -19.970 2.006 -5.142 1.00 65.00 471 ILE A C 1
ATOM 3804 O O . ILE A 1 471 ? -21.010 2.575 -4.862 1.00 65.00 471 ILE A O 1
ATOM 3808 N N . TYR A 1 472 ? -19.573 0.901 -4.523 1.00 58.44 472 TYR A N 1
ATOM 3809 C CA . TYR A 1 472 ? -20.269 0.295 -3.400 1.00 58.44 472 TYR A CA 1
ATOM 3810 C C . TYR A 1 472 ? -20.437 1.297 -2.268 1.00 58.44 472 TYR A C 1
ATOM 3812 O O . TYR A 1 472 ? -21.554 1.524 -1.802 1.00 58.44 472 TYR A O 1
ATOM 3820 N N . VAL A 1 473 ? -19.337 1.971 -1.907 1.00 57.00 473 VAL A N 1
ATOM 3821 C CA . VAL A 1 473 ? -19.384 3.129 -1.029 1.00 57.00 473 VAL A CA 1
ATOM 3822 C C . VAL A 1 473 ? -20.366 4.129 -1.650 1.00 57.00 473 VAL A C 1
ATOM 3824 O O . VAL A 1 473 ? -21.454 4.286 -1.129 1.00 57.00 473 VAL A O 1
ATOM 3827 N N . LYS A 1 474 ? -20.116 4.780 -2.787 1.00 52.31 474 LYS A N 1
ATOM 3828 C CA . LYS A 1 474 ? -20.959 5.841 -3.388 1.00 52.31 474 LYS A CA 1
ATOM 3829 C C . LYS A 1 474 ? -22.460 5.511 -3.528 1.00 52.31 474 LYS A C 1
ATOM 3831 O O . LYS A 1 474 ? -23.276 6.347 -3.150 1.00 52.31 474 LYS A O 1
ATOM 3836 N N . ALA A 1 475 ? -22.839 4.331 -4.001 1.00 50.69 475 ALA A N 1
ATOM 3837 C CA . ALA A 1 475 ? -24.212 3.846 -4.133 1.00 50.69 475 ALA A CA 1
ATOM 3838 C C . ALA A 1 475 ? -24.894 3.730 -2.766 1.00 50.69 475 ALA A C 1
ATOM 3840 O O . ALA A 1 475 ? -26.019 4.200 -2.607 1.00 50.69 475 ALA A O 1
ATOM 3841 N N . ALA A 1 476 ? -24.169 3.267 -1.744 1.00 45.16 476 ALA A N 1
ATOM 3842 C CA . ALA A 1 476 ? -24.644 3.318 -0.366 1.00 45.16 476 ALA A CA 1
ATOM 3843 C C . ALA A 1 476 ? -24.844 4.758 0.177 1.00 45.16 476 ALA A C 1
ATOM 3845 O O . ALA A 1 476 ? -25.531 4.911 1.183 1.00 45.16 476 ALA A O 1
ATOM 3846 N N . ASN A 1 477 ? -24.300 5.816 -0.467 1.00 43.84 477 ASN A N 1
ATOM 3847 C CA . ASN A 1 477 ? -24.649 7.232 -0.160 1.00 43.84 477 ASN A CA 1
ATOM 3848 C C . ASN A 1 477 ? -25.901 7.646 -0.922 1.00 43.84 477 ASN A C 1
ATOM 3850 O O . ASN A 1 477 ? -26.686 8.434 -0.417 1.00 43.84 477 ASN A O 1
ATOM 3854 N N . LYS A 1 478 ? -26.046 7.200 -2.175 1.00 42.38 478 LYS A N 1
ATOM 3855 C CA . LYS A 1 478 ? -27.082 7.715 -3.076 1.00 42.38 478 LYS A CA 1
ATOM 3856 C C . LYS A 1 478 ? -28.458 7.117 -2.788 1.00 42.38 478 LYS A C 1
ATOM 3858 O O . LYS A 1 478 ? -29.430 7.838 -2.905 1.00 42.38 478 LYS A O 1
ATOM 3863 N N . ILE A 1 479 ? -28.527 5.862 -2.339 1.00 43.72 479 ILE A N 1
ATOM 3864 C CA . ILE A 1 479 ? -29.775 5.193 -1.911 1.00 43.72 479 ILE A CA 1
ATOM 3865 C C . ILE A 1 479 ? -30.306 5.763 -0.568 1.00 43.72 479 ILE A C 1
ATOM 3867 O O . ILE A 1 479 ? -31.393 5.416 -0.122 1.00 43.72 479 ILE A O 1
ATOM 3871 N N . LYS A 1 480 ? -29.549 6.652 0.092 1.00 36.53 480 LYS A N 1
ATOM 3872 C CA . LYS A 1 480 ? -29.940 7.339 1.337 1.00 36.53 480 LYS A CA 1
ATOM 3873 C C . LYS A 1 480 ? -30.395 8.794 1.159 1.00 36.53 480 LYS A C 1
ATOM 3875 O O . LYS A 1 480 ? -30.774 9.403 2.158 1.00 36.53 480 LYS A O 1
ATOM 3880 N N . LYS A 1 481 ? -30.312 9.354 -0.051 1.00 34.28 481 LYS A N 1
ATOM 3881 C CA . LYS A 1 481 ? -31.049 10.571 -0.419 1.00 34.28 481 LYS A CA 1
ATOM 3882 C C . LYS A 1 481 ? -32.386 10.147 -0.991 1.00 34.28 481 LYS A C 1
ATOM 3884 O O . LYS A 1 481 ? -33.365 10.854 -0.688 1.00 34.28 481 LYS A O 1
#

Organism: Geobacillus sp. (strain WCH70) (NCBI:txid471223)

Secondary structure (DSSP, 8-state):
-HHHHHHHHHHHHT-----PPPGGGSEE--EEEEEEETTEEEEEEEE----SSSPPPPEEEEEEESSGGGHHHHHHHHSSS-EE-TT--EEEE-HHHHHH-SHHHHHHHHH-TTS-TT-EEEEESS-HHHHHHHHHHSTT--TTHHHHHHHHHHHTTSS----HHHHHHHHHSTT---EEEEEEEETTEEEEEEEEEEETTEEEEEEEHHHHHHHHHHHHHHHHHHHHHHHHHHT-TTS-HHHHHHHHHHHHHHHHHT-HHHHHHHHHHHHHHHHHHTGGGGGGGGGG--GGGG-STT-S-HHHHHHHHHHGGGGGTTGGGHHHHGGGSSSGGGHHHHHHHHHHHHHHHHHHHHHHHHHHS-HHHHHH-S-HHHHHTT---BTTBS-HHHHHHHHHHHHHHHHHHHHHHHHHHHHHHHH---HHHHHHHHHHHHHHHHTT--SHHHHHHHHHHHHHHHHIIIIIIHHHHHHHHHHHHHTT-